Protein AF-A0A090WMA4-F1 (afdb_monomer_lite)

pLDDT: mean 92.58, std 6.64, range [48.44, 98.75]

Radius of gyration: 22.93 Å; chains: 1; bounding box: 56×58×62 Å

Organism: Nonlabens ulvanivorans (NCBI:txid906888)

Structure (mmCIF, N/CA/C/O backbone):
data_AF-A0A090WMA4-F1
#
_entry.id   AF-A0A090WMA4-F1
#
loop_
_atom_site.group_PDB
_atom_site.id
_atom_site.type_symbol
_atom_site.label_atom_id
_atom_site.label_alt_id
_atom_site.label_comp_id
_atom_site.label_asym_id
_atom_site.label_entity_id
_atom_site.label_seq_id
_atom_site.pdbx_PDB_ins_code
_atom_site.Cartn_x
_atom_site.Cartn_y
_atom_site.Cartn_z
_atom_site.occupancy
_atom_site.B_iso_or_equiv
_atom_site.auth_seq_id
_atom_site.auth_comp_id
_atom_site.auth_asym_id
_atom_site.auth_atom_id
_atom_site.pdbx_PDB_model_num
ATOM 1 N N . MET A 1 1 ? -12.204 -0.449 -18.059 1.00 48.44 1 MET A N 1
ATOM 2 C CA . MET A 1 1 ? -11.274 -1.167 -18.950 1.00 48.44 1 MET A CA 1
ATOM 3 C C . MET A 1 1 ? -12.106 -2.010 -19.892 1.00 48.44 1 MET A C 1
ATOM 5 O O . MET A 1 1 ? -13.104 -2.564 -19.448 1.00 48.44 1 MET A O 1
ATOM 9 N N . GLU A 1 2 ? -11.773 -2.032 -21.180 1.00 61.62 2 GLU A N 1
ATOM 10 C CA . GLU A 1 2 ? -12.359 -3.018 -22.091 1.00 61.62 2 GLU A CA 1
ATOM 11 C C . GLU A 1 2 ? -11.850 -4.398 -21.664 1.00 61.62 2 GLU A C 1
ATOM 13 O O . GLU A 1 2 ? -10.649 -4.554 -21.451 1.00 61.62 2 GLU A O 1
ATOM 18 N N . ASP A 1 3 ? -12.752 -5.359 -21.486 1.00 72.06 3 ASP A N 1
ATOM 19 C CA . ASP A 1 3 ? -12.434 -6.750 -21.146 1.00 72.06 3 ASP A CA 1
ATOM 20 C C . ASP A 1 3 ? -11.762 -7.422 -22.357 1.00 72.06 3 ASP A C 1
ATOM 22 O O . ASP A 1 3 ? -12.407 -8.081 -23.173 1.00 72.06 3 ASP A O 1
ATOM 26 N N . ARG A 1 4 ? -10.479 -7.104 -22.567 1.00 83.00 4 ARG A N 1
ATOM 27 C CA . ARG A 1 4 ? -9.659 -7.604 -23.673 1.00 83.00 4 ARG A CA 1
ATOM 28 C C . ARG A 1 4 ? -8.698 -8.665 -23.169 1.00 83.00 4 ARG A C 1
ATOM 30 O O . ARG A 1 4 ? -7.967 -8.448 -22.201 1.00 83.00 4 ARG A O 1
ATOM 37 N N . ASP A 1 5 ? -8.620 -9.760 -23.917 1.00 90.88 5 ASP A N 1
ATOM 38 C CA . ASP A 1 5 ? -7.596 -10.774 -23.707 1.00 90.88 5 ASP A CA 1
ATOM 39 C C . ASP A 1 5 ? -6.204 -10.137 -23.776 1.00 90.88 5 ASP A C 1
ATOM 41 O O . ASP A 1 5 ? -5.910 -9.339 -24.670 1.00 90.88 5 ASP A O 1
ATOM 45 N N . THR A 1 6 ? -5.340 -10.495 -22.827 1.00 94.75 6 THR A N 1
ATOM 46 C CA . THR A 1 6 ? -3.966 -9.989 -22.758 1.00 94.75 6 THR A CA 1
ATOM 47 C C . THR A 1 6 ? -2.965 -11.127 -22.929 1.00 94.75 6 THR A C 1
ATOM 49 O O . THR A 1 6 ? -3.041 -12.162 -22.264 1.00 94.75 6 THR A O 1
ATOM 52 N N . GLN A 1 7 ? -1.982 -10.936 -23.804 1.00 96.62 7 GLN A N 1
ATOM 53 C CA . GLN A 1 7 ? -0.835 -11.824 -23.940 1.00 96.62 7 GLN A CA 1
ATOM 54 C C . GLN A 1 7 ? 0.432 -11.096 -23.490 1.00 96.62 7 GLN A C 1
ATOM 56 O O . GLN A 1 7 ? 0.796 -10.060 -24.042 1.00 96.62 7 GLN A O 1
ATOM 61 N N . ILE A 1 8 ? 1.119 -11.659 -22.497 1.00 97.19 8 ILE A N 1
ATOM 62 C CA . ILE A 1 8 ? 2.419 -11.183 -22.028 1.00 97.19 8 ILE A CA 1
ATOM 63 C C . ILE A 1 8 ? 3.496 -12.080 -22.632 1.00 97.19 8 ILE A C 1
ATOM 65 O O . ILE A 1 8 ? 3.672 -13.236 -22.240 1.00 97.19 8 ILE A O 1
ATOM 69 N N . ASN A 1 9 ? 4.210 -11.528 -23.600 1.00 97.12 9 ASN A N 1
ATOM 70 C CA . ASN A 1 9 ? 5.371 -12.119 -24.232 1.00 97.12 9 ASN A CA 1
ATOM 71 C C . ASN A 1 9 ? 6.632 -11.729 -23.464 1.00 97.12 9 ASN A C 1
ATOM 73 O O . ASN A 1 9 ? 6.778 -10.574 -23.072 1.00 97.12 9 ASN A O 1
ATOM 77 N N . TYR A 1 10 ? 7.558 -12.660 -23.260 1.00 96.69 10 TYR A N 1
ATOM 78 C CA . TYR A 1 10 ? 8.799 -12.354 -22.551 1.00 96.69 10 TYR A CA 1
ATOM 79 C C . TYR A 1 10 ? 9.992 -13.167 -23.040 1.00 96.69 10 TYR A C 1
ATOM 81 O O . TYR A 1 10 ? 9.852 -14.304 -23.500 1.00 96.69 10 TYR A O 1
ATOM 89 N N . THR A 1 11 ? 11.180 -12.584 -22.904 1.00 94.94 11 THR A N 1
ATOM 90 C CA . THR A 1 11 ? 12.467 -13.262 -23.110 1.00 94.94 11 THR A CA 1
ATOM 91 C C . THR A 1 11 ? 13.116 -13.591 -21.770 1.00 94.94 11 THR A C 1
ATOM 93 O O . THR A 1 11 ? 12.875 -12.905 -20.783 1.00 94.94 11 THR A O 1
ATOM 96 N N . GLY A 1 12 ? 13.982 -14.607 -21.724 1.00 92.88 12 GLY A N 1
ATOM 97 C CA . GLY A 1 12 ? 14.714 -14.935 -20.496 1.00 92.88 12 GLY A CA 1
ATOM 98 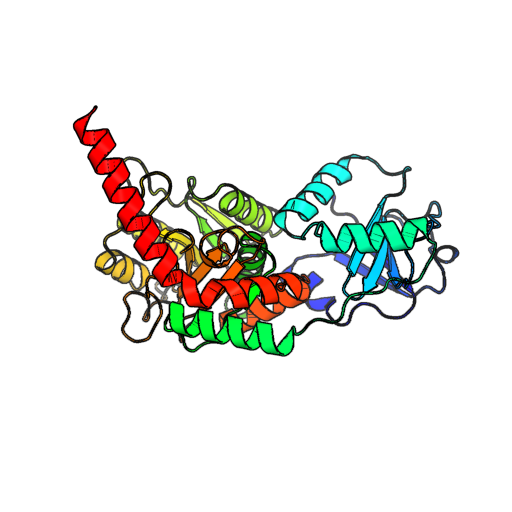C C . GLY A 1 12 ? 13.798 -15.437 -19.374 1.00 92.88 12 GLY A C 1
ATOM 99 O O . GLY A 1 12 ? 13.051 -16.405 -19.568 1.00 92.88 12 GLY A O 1
ATOM 100 N N . GLU A 1 13 ? 13.892 -14.812 -18.206 1.00 91.94 13 GLU A N 1
ATOM 101 C CA . GLU A 1 13 ? 13.095 -15.114 -17.016 1.00 91.94 13 GLU A CA 1
ATOM 102 C C . GLU A 1 13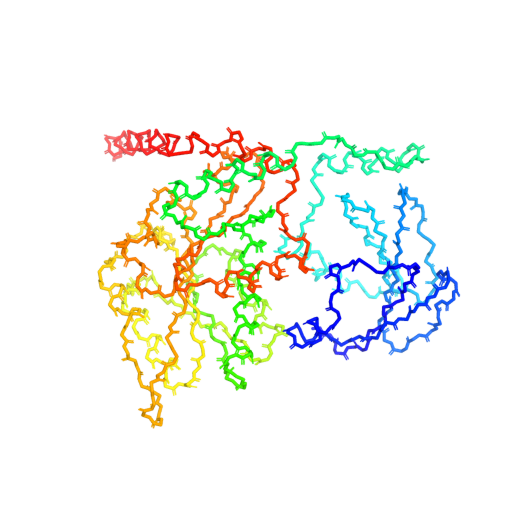 ? 12.272 -13.885 -16.621 1.00 91.94 13 GLU A C 1
ATOM 104 O O . GLU A 1 13 ? 12.716 -12.753 -16.791 1.00 91.94 13 GLU A O 1
ATOM 109 N N . LEU A 1 14 ? 11.054 -14.110 -16.123 1.00 92.50 14 LEU A N 1
ATOM 110 C CA . LEU A 1 14 ? 10.260 -13.043 -15.514 1.00 92.50 14 LEU A CA 1
ATOM 111 C C . LEU A 1 14 ? 10.771 -12.772 -14.090 1.00 92.50 14 LEU A C 1
ATOM 113 O O . LEU A 1 14 ? 11.313 -13.690 -13.467 1.00 92.50 14 LEU A O 1
ATOM 117 N N . PRO A 1 15 ? 10.551 -11.564 -13.540 1.00 91.31 15 PRO A N 1
ATOM 118 C CA . PRO A 1 15 ? 10.905 -11.258 -12.159 1.00 91.31 15 PRO A CA 1
ATOM 119 C C . PRO A 1 15 ? 10.337 -12.291 -11.186 1.00 91.31 15 PRO A C 1
ATOM 121 O O . PRO A 1 15 ? 9.156 -12.627 -11.260 1.00 91.31 15 PRO A O 1
ATOM 124 N N . ALA A 1 16 ? 11.152 -12.748 -10.233 1.00 91.31 16 ALA A N 1
ATOM 125 C CA . ALA A 1 16 ? 10.739 -13.752 -9.246 1.00 91.31 16 ALA A CA 1
ATOM 126 C C . ALA A 1 16 ? 9.542 -13.303 -8.384 1.00 91.31 16 ALA A C 1
ATOM 128 O O . ALA A 1 16 ? 8.806 -14.137 -7.863 1.00 91.31 16 ALA A O 1
ATOM 129 N N . ILE A 1 17 ? 9.339 -11.988 -8.255 1.00 90.88 17 ILE A N 1
ATOM 130 C CA . ILE A 1 17 ? 8.199 -11.385 -7.555 1.00 90.88 17 ILE A CA 1
ATOM 131 C C . ILE A 1 17 ? 6.874 -11.519 -8.323 1.00 90.88 17 ILE A C 1
ATOM 133 O O . ILE A 1 17 ? 5.809 -11.401 -7.720 1.00 90.88 17 ILE A O 1
ATOM 137 N N . LEU A 1 18 ? 6.906 -11.770 -9.639 1.00 92.50 18 LEU A N 1
ATOM 138 C CA . LEU A 1 18 ? 5.704 -11.896 -10.458 1.00 92.50 18 LEU A CA 1
ATOM 139 C C . LEU A 1 18 ? 5.006 -13.221 -10.147 1.00 92.50 18 LEU A C 1
ATOM 141 O O . LEU A 1 18 ? 5.478 -14.298 -10.508 1.00 92.50 18 LEU A O 1
ATOM 145 N N . ASN A 1 19 ? 3.830 -13.134 -9.529 1.00 95.94 19 ASN A N 1
ATOM 146 C CA . ASN A 1 19 ? 3.008 -14.294 -9.215 1.00 95.94 19 ASN A CA 1
ATOM 147 C C . ASN A 1 19 ? 1.728 -14.300 -10.061 1.00 95.94 19 ASN A C 1
ATOM 149 O O . ASN A 1 19 ? 0.768 -13.582 -9.782 1.00 95.94 19 ASN A O 1
ATOM 153 N N . SER A 1 20 ? 1.713 -15.135 -11.103 1.00 95.38 20 SER A N 1
ATOM 154 C CA . SER A 1 20 ? 0.584 -15.193 -12.038 1.00 95.38 20 SER A CA 1
ATOM 155 C C . SER A 1 20 ? -0.718 -15.703 -11.418 1.00 95.38 20 SER A C 1
ATOM 157 O O . SER A 1 20 ? -1.787 -15.306 -11.869 1.00 95.38 20 SER A O 1
ATOM 159 N N . GLU A 1 21 ? -0.634 -16.556 -10.397 1.00 96.00 21 GLU A N 1
ATOM 160 C CA . GLU A 1 21 ? -1.796 -17.101 -9.693 1.00 96.00 21 GLU A CA 1
ATOM 161 C C . GLU A 1 21 ? -2.454 -15.998 -8.863 1.00 96.00 21 GLU A C 1
ATOM 163 O O . GLU A 1 21 ? -3.623 -15.692 -9.074 1.00 96.00 21 GLU A O 1
ATOM 168 N N . LEU A 1 22 ? -1.674 -15.271 -8.054 1.00 96.56 22 LEU A N 1
ATOM 169 C CA . LEU A 1 22 ? -2.184 -14.141 -7.268 1.00 96.56 22 LEU A CA 1
ATOM 170 C C . LEU A 1 22 ? -2.779 -13.031 -8.140 1.00 96.56 22 LEU A C 1
ATOM 172 O O . LEU A 1 22 ? -3.829 -12.482 -7.810 1.00 96.56 22 LEU A O 1
ATOM 176 N N . LEU A 1 23 ? -2.134 -12.698 -9.260 1.00 95.62 23 LEU A N 1
ATOM 177 C CA . LEU A 1 23 ? -2.644 -11.690 -10.192 1.00 95.62 23 LEU A CA 1
ATOM 178 C C . LEU A 1 23 ? -3.993 -12.100 -10.806 1.00 95.62 23 LEU A C 1
ATOM 180 O O . LEU A 1 23 ? -4.846 -11.248 -11.039 1.00 95.62 23 LEU A O 1
ATOM 184 N N . LYS A 1 24 ? -4.213 -13.395 -11.044 1.00 94.88 24 LYS A N 1
ATOM 185 C CA . LYS A 1 24 ? -5.481 -13.906 -11.578 1.00 94.88 24 LYS A CA 1
ATOM 186 C C . LYS A 1 24 ? -6.557 -13.995 -10.502 1.00 94.88 24 LYS A C 1
ATOM 188 O O . LYS A 1 24 ? -7.672 -13.536 -10.717 1.00 94.88 24 LYS A O 1
ATOM 193 N N . GLU A 1 25 ? -6.222 -14.568 -9.353 1.00 94.75 25 GLU A N 1
ATOM 194 C CA . GLU A 1 25 ? -7.192 -14.904 -8.309 1.00 94.75 25 GLU A CA 1
ATOM 195 C C . GLU A 1 25 ? -7.585 -13.702 -7.449 1.00 94.75 25 GLU A C 1
ATOM 197 O O . GLU A 1 25 ? -8.759 -13.546 -7.118 1.00 94.75 25 GLU A O 1
ATOM 202 N N . ILE A 1 26 ? -6.623 -12.837 -7.114 1.00 96.25 26 ILE A N 1
ATOM 203 C CA . ILE A 1 26 ? -6.843 -11.715 -6.191 1.00 96.25 26 ILE A CA 1
ATOM 204 C C . ILE A 1 26 ? -7.104 -10.409 -6.947 1.00 96.25 26 ILE A C 1
ATOM 206 O O . ILE A 1 26 ? -8.005 -9.657 -6.581 1.00 96.25 26 ILE A O 1
ATOM 210 N N . TYR A 1 27 ? -6.332 -10.133 -8.005 1.00 93.88 27 TYR A N 1
ATOM 211 C CA . TYR A 1 27 ? -6.456 -8.891 -8.786 1.00 93.88 27 TYR A CA 1
ATOM 212 C C . TYR A 1 27 ? -7.451 -9.005 -9.948 1.00 93.88 27 TYR A C 1
ATOM 214 O O . TYR A 1 27 ? -7.810 -7.986 -10.531 1.00 93.88 27 TYR A O 1
ATOM 222 N N . GLY A 1 28 ? -7.896 -10.218 -10.293 1.00 91.81 28 GLY A N 1
ATOM 223 C CA . GLY A 1 28 ? -8.838 -10.441 -11.391 1.00 91.81 28 GLY A CA 1
ATOM 224 C C . GLY A 1 28 ? -8.239 -10.222 -12.783 1.00 91.81 28 GLY A C 1
ATOM 225 O O . GLY A 1 28 ? -8.980 -9.980 -13.732 1.00 91.81 28 GLY A O 1
ATOM 226 N N . TYR A 1 29 ? -6.912 -10.277 -12.938 1.00 91.94 29 TYR A N 1
ATOM 227 C CA . TYR A 1 29 ? -6.291 -10.106 -14.249 1.00 91.94 29 TYR A CA 1
ATOM 228 C C . TYR A 1 29 ? -6.453 -11.346 -15.129 1.00 91.94 29 TYR A C 1
ATOM 230 O O . TYR A 1 29 ? -6.209 -12.475 -14.704 1.00 91.94 29 TYR A O 1
ATOM 238 N N . HIS A 1 30 ? -6.758 -11.128 -16.407 1.00 91.88 30 HIS A N 1
ATOM 239 C CA . HIS A 1 30 ? -6.869 -12.180 -17.412 1.00 91.88 30 HIS A CA 1
ATOM 240 C C . HIS A 1 30 ? -5.739 -12.061 -18.432 1.00 91.88 30 HIS A C 1
ATOM 242 O O . HIS A 1 30 ? -5.710 -11.149 -19.255 1.00 91.88 30 HIS A O 1
ATOM 248 N N . PHE A 1 31 ? -4.780 -12.988 -18.368 1.00 95.56 31 PHE A N 1
ATOM 249 C CA . PHE A 1 31 ? -3.675 -13.023 -19.319 1.00 95.56 31 PHE A CA 1
ATOM 250 C C . PHE A 1 31 ? -3.072 -14.416 -19.506 1.00 95.56 31 PHE A C 1
ATOM 252 O O . PHE A 1 31 ? -3.153 -15.301 -18.639 1.00 95.56 31 PHE A O 1
ATOM 259 N N . GLN A 1 32 ? -2.390 -14.569 -20.638 1.00 96.06 32 GLN A N 1
ATOM 260 C CA . GLN A 1 32 ? -1.527 -15.704 -20.944 1.00 96.06 32 GLN A CA 1
ATOM 261 C C . GLN A 1 32 ? -0.061 -15.272 -21.039 1.00 96.06 32 GLN A C 1
ATOM 263 O O . GLN A 1 32 ? 0.248 -14.184 -21.523 1.00 96.06 32 GLN A O 1
ATOM 268 N N . LEU A 1 33 ? 0.835 -16.136 -20.563 1.00 97.12 33 LEU A N 1
ATOM 269 C CA . LEU A 1 33 ? 2.280 -15.946 -20.648 1.00 97.12 33 LEU A CA 1
ATOM 270 C C . LEU A 1 33 ? 2.821 -16.715 -21.855 1.00 97.12 33 LEU A C 1
ATOM 272 O O . LEU A 1 33 ? 2.520 -17.898 -22.012 1.00 97.12 33 LEU A O 1
ATOM 276 N N . GLN A 1 34 ? 3.647 -16.067 -22.671 1.00 96.94 34 GLN A N 1
ATOM 277 C CA . GLN A 1 34 ? 4.302 -16.688 -23.818 1.00 96.94 34 GLN A CA 1
ATOM 278 C C . GLN A 1 34 ? 5.795 -16.352 -23.824 1.00 96.94 34 GLN A C 1
ATOM 280 O O . GLN A 1 34 ? 6.195 -15.198 -23.935 1.00 96.94 34 GLN A O 1
ATOM 285 N N . LYS A 1 35 ? 6.645 -17.375 -23.731 1.00 97.19 35 LYS A N 1
ATOM 286 C CA . LYS A 1 35 ? 8.089 -17.186 -23.871 1.00 97.19 35 LYS A CA 1
ATOM 287 C C . LYS A 1 35 ? 8.462 -17.114 -25.352 1.00 97.19 35 LYS A C 1
ATOM 289 O O . LYS A 1 35 ? 8.069 -17.985 -26.127 1.00 97.19 35 LYS A O 1
ATOM 294 N N . VAL A 1 36 ? 9.231 -16.099 -25.726 1.00 96.31 36 VAL A N 1
ATOM 295 C CA . VAL A 1 36 ? 9.744 -15.865 -27.087 1.00 96.31 36 VAL A CA 1
ATOM 296 C C . VAL A 1 36 ? 11.262 -15.655 -27.048 1.00 96.31 36 VAL A C 1
ATOM 298 O O . VAL A 1 36 ? 11.818 -15.440 -25.969 1.00 96.31 36 VAL A O 1
ATOM 301 N N . ASN A 1 37 ? 11.957 -15.737 -28.191 1.00 93.94 37 ASN A N 1
ATOM 302 C CA . ASN A 1 37 ? 13.409 -15.497 -28.223 1.00 93.94 37 ASN A CA 1
ATOM 303 C C . ASN A 1 37 ? 13.746 -14.035 -28.524 1.00 93.94 37 ASN A C 1
ATOM 305 O O . ASN A 1 37 ? 14.735 -13.521 -28.010 1.00 93.94 37 ASN A O 1
ATOM 309 N N . ALA A 1 38 ? 12.930 -13.372 -29.342 1.00 91.69 38 ALA A N 1
ATOM 310 C CA . ALA A 1 38 ? 13.114 -11.979 -29.727 1.00 91.69 38 ALA A CA 1
ATOM 311 C C . ALA A 1 38 ? 11.763 -11.272 -29.944 1.00 91.69 38 ALA A C 1
ATOM 313 O O . ALA A 1 38 ? 10.755 -11.946 -30.176 1.00 91.69 38 ALA A O 1
ATOM 314 N N . PRO A 1 39 ? 11.729 -9.923 -29.952 1.00 90.81 39 PRO A N 1
ATOM 315 C CA . PRO A 1 39 ? 10.523 -9.166 -30.287 1.00 90.81 39 PRO A CA 1
ATOM 316 C C . PRO A 1 39 ? 9.904 -9.597 -31.624 1.00 90.81 39 PRO A C 1
ATOM 318 O O . PRO A 1 39 ? 8.687 -9.710 -31.729 1.00 90.81 39 PRO A O 1
ATOM 321 N N . SER A 1 40 ? 10.728 -9.911 -32.634 1.00 92.38 40 SER A N 1
ATOM 322 C CA . SER A 1 40 ? 10.294 -10.370 -33.966 1.00 92.38 40 SER A CA 1
ATOM 323 C C . SER A 1 40 ? 9.470 -11.659 -33.965 1.00 92.38 40 SER A C 1
ATOM 325 O O . SER A 1 40 ? 8.752 -11.910 -34.929 1.00 92.38 40 SER A O 1
ATOM 327 N N . ASP A 1 41 ? 9.570 -12.466 -32.908 1.00 94.06 41 ASP A N 1
ATOM 328 C CA . ASP A 1 41 ? 8.859 -13.741 -32.789 1.00 94.06 41 ASP A CA 1
ATOM 329 C C . ASP A 1 41 ? 7.431 -13.565 -32.244 1.00 94.06 41 ASP A C 1
ATOM 331 O O . ASP A 1 41 ? 6.664 -14.528 -32.191 1.00 94.06 41 ASP A O 1
ATOM 335 N N . VAL A 1 42 ? 7.061 -12.348 -31.826 1.00 94.75 42 VAL A N 1
ATOM 336 C CA . VAL A 1 42 ? 5.714 -12.036 -31.342 1.00 94.75 42 VAL A CA 1
ATOM 337 C C . VAL A 1 42 ? 4.730 -12.081 -32.513 1.00 94.75 42 VAL A C 1
ATOM 339 O O . VAL A 1 42 ? 4.755 -11.248 -33.426 1.00 94.75 42 VAL A O 1
ATOM 342 N N . ALA A 1 43 ? 3.859 -13.089 -32.490 1.00 93.81 43 ALA A N 1
ATOM 343 C CA . ALA A 1 43 ? 2.809 -13.278 -33.481 1.00 93.81 43 ALA A CA 1
ATOM 344 C C . ALA A 1 43 ? 1.665 -12.271 -33.285 1.00 93.81 43 ALA A C 1
ATOM 346 O O . ALA A 1 43 ? 1.464 -11.736 -32.199 1.00 93.81 43 ALA A O 1
ATOM 347 N N . SER A 1 44 ? 0.886 -12.038 -34.343 1.00 93.38 44 SER A N 1
ATOM 348 C CA . SER A 1 44 ? -0.342 -11.246 -34.236 1.00 93.38 44 SER A CA 1
ATOM 349 C C . SER A 1 44 ? -1.322 -11.914 -33.266 1.00 93.38 44 SER A C 1
ATOM 351 O O . SER A 1 44 ? -1.552 -13.124 -33.339 1.00 93.38 44 SER A O 1
ATOM 353 N N . PHE A 1 45 ? -1.902 -11.115 -32.375 1.00 93.81 45 PHE A N 1
ATOM 354 C CA . PHE A 1 45 ? -2.820 -11.555 -31.334 1.00 93.81 45 PHE A CA 1
ATOM 355 C C . PHE A 1 45 ? -4.087 -10.694 -31.364 1.00 93.81 45 PHE A C 1
ATOM 357 O O . PHE A 1 45 ? -4.020 -9.477 -31.527 1.00 93.81 45 PHE A O 1
ATOM 364 N N . ASN A 1 46 ? -5.255 -11.329 -31.237 1.00 90.69 46 ASN A N 1
ATOM 365 C CA . ASN A 1 46 ? -6.532 -10.621 -31.157 1.00 90.69 46 ASN A CA 1
ATOM 366 C C . ASN A 1 46 ? -6.798 -10.215 -29.704 1.00 90.69 46 ASN A C 1
ATOM 368 O O . ASN A 1 46 ? -7.496 -10.918 -28.980 1.00 90.69 46 ASN A O 1
ATOM 372 N N . GLY A 1 47 ? -6.190 -9.113 -29.283 1.00 90.81 47 GLY A N 1
ATOM 373 C CA . GLY A 1 47 ? -6.213 -8.632 -27.908 1.00 90.81 47 GLY A CA 1
ATOM 374 C C . GLY A 1 47 ? -5.079 -7.640 -27.683 1.00 90.81 47 GLY A C 1
ATOM 375 O O . GLY A 1 47 ? -4.588 -7.047 -28.640 1.00 90.81 47 GLY A O 1
ATOM 376 N N . SER A 1 48 ? -4.670 -7.463 -26.428 1.00 91.50 48 SER A N 1
ATOM 377 C CA . SER A 1 48 ? -3.529 -6.618 -26.070 1.00 91.50 48 SER A CA 1
ATOM 378 C C . SER A 1 48 ? -2.250 -7.430 -25.894 1.00 91.50 48 SER A C 1
ATOM 380 O O . SER A 1 48 ? -2.245 -8.464 -25.225 1.00 91.50 48 SER A O 1
ATOM 382 N N . THR A 1 49 ? -1.152 -6.935 -26.458 1.00 94.88 49 THR A N 1
ATOM 383 C CA . THR A 1 49 ? 0.138 -7.632 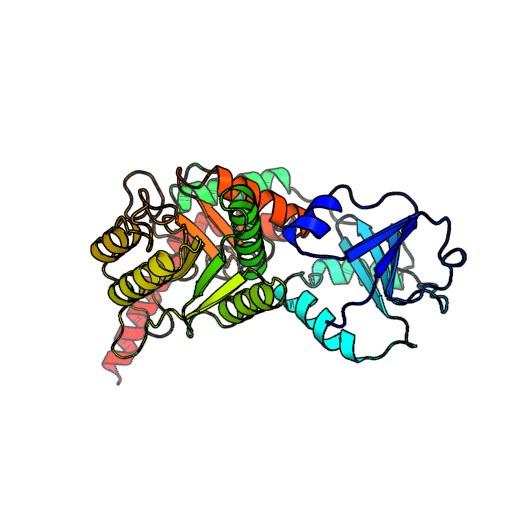-26.463 1.00 94.88 49 THR A CA 1
ATOM 384 C C . THR A 1 49 ? 1.209 -6.840 -25.722 1.00 94.88 49 THR A C 1
ATOM 386 O O . THR A 1 49 ? 1.620 -5.762 -26.148 1.00 94.88 49 THR A O 1
ATOM 389 N N . ILE A 1 50 ? 1.698 -7.393 -24.615 1.00 95.12 50 ILE A N 1
ATOM 390 C CA . ILE A 1 50 ? 2.792 -6.828 -23.818 1.00 95.12 50 ILE A CA 1
ATOM 391 C C . ILE A 1 50 ? 4.059 -7.630 -24.113 1.00 95.12 50 ILE A C 1
ATOM 393 O O . ILE A 1 50 ? 4.010 -8.855 -24.129 1.00 95.12 50 ILE A O 1
ATOM 397 N N . PHE A 1 51 ? 5.189 -6.967 -24.328 1.00 95.81 51 PHE A N 1
ATOM 398 C CA . PHE A 1 51 ? 6.509 -7.582 -24.429 1.00 95.81 51 PHE A CA 1
ATOM 399 C C . PHE A 1 51 ? 7.377 -7.150 -23.242 1.00 95.81 51 PHE A C 1
ATOM 401 O O . PHE A 1 51 ? 7.455 -5.959 -22.951 1.00 95.81 51 PHE A O 1
ATOM 408 N N . ILE A 1 52 ? 8.013 -8.100 -22.553 1.00 95.56 52 ILE A N 1
ATOM 409 C CA . ILE A 1 52 ? 8.856 -7.856 -21.375 1.00 95.56 52 ILE A CA 1
ATOM 410 C C . ILE A 1 52 ? 10.251 -8.443 -21.602 1.00 95.56 52 ILE A C 1
ATOM 412 O O . ILE A 1 52 ? 10.391 -9.625 -21.927 1.00 95.56 52 ILE A O 1
ATOM 416 N N . ALA A 1 53 ? 11.284 -7.633 -21.388 1.00 93.88 53 ALA A N 1
ATOM 417 C CA . ALA A 1 53 ? 12.672 -8.075 -21.458 1.00 93.88 53 ALA A CA 1
ATOM 418 C C . ALA A 1 53 ? 13.559 -7.329 -20.452 1.00 93.88 53 ALA A C 1
ATOM 420 O O . ALA A 1 53 ? 13.334 -6.153 -20.164 1.00 93.88 53 ALA A O 1
ATOM 421 N N . GLU A 1 54 ? 14.577 -8.021 -19.943 1.00 91.44 54 GLU A N 1
ATOM 422 C CA . GLU A 1 54 ? 15.631 -7.442 -19.105 1.00 91.44 54 GLU A CA 1
ATOM 423 C C . GLU A 1 54 ? 16.709 -6.799 -19.986 1.00 91.44 54 GLU A C 1
ATOM 425 O O . GLU A 1 54 ? 17.122 -7.376 -20.997 1.00 91.44 54 GLU A O 1
ATOM 430 N N . HIS A 1 55 ? 17.174 -5.613 -19.600 1.00 87.44 55 HIS A N 1
ATOM 431 C CA . HIS A 1 55 ? 18.208 -4.865 -20.302 1.00 87.44 55 HIS A CA 1
ATOM 432 C C . HIS A 1 55 ? 19.161 -4.171 -19.321 1.00 87.44 55 HIS A C 1
ATOM 434 O O . HIS A 1 55 ? 18.740 -3.394 -18.467 1.00 87.44 55 HIS A O 1
ATOM 440 N N . ASP A 1 56 ? 20.465 -4.335 -19.532 1.00 84.00 56 ASP A N 1
ATOM 441 C CA . ASP A 1 56 ? 21.494 -3.668 -18.715 1.00 84.00 56 ASP A CA 1
ATOM 442 C C . ASP A 1 56 ? 21.766 -2.212 -19.149 1.00 84.00 56 ASP A C 1
ATOM 444 O O . ASP A 1 56 ? 22.470 -1.462 -18.468 1.00 84.00 56 ASP A O 1
ATOM 448 N N . GLU A 1 57 ? 21.210 -1.800 -20.290 1.00 85.00 57 GLU A N 1
ATOM 449 C CA . GLU A 1 57 ? 21.396 -0.489 -20.913 1.00 85.00 57 GLU A CA 1
ATOM 450 C C . GLU A 1 57 ? 20.051 0.112 -21.323 1.00 85.00 57 GLU A C 1
ATOM 452 O O . GLU A 1 57 ? 19.133 -0.604 -21.727 1.00 85.00 57 GLU A O 1
ATOM 457 N N . ILE A 1 58 ? 19.952 1.441 -21.290 1.00 88.25 58 ILE A N 1
ATOM 458 C CA . ILE A 1 58 ? 18.791 2.155 -21.825 1.00 88.25 58 ILE A CA 1
ATOM 459 C C . ILE A 1 58 ? 19.088 2.556 -23.268 1.00 88.25 58 ILE A C 1
ATOM 461 O O . ILE A 1 58 ? 19.828 3.504 -23.522 1.00 88.25 58 ILE A O 1
ATOM 465 N N . ASN A 1 59 ? 18.477 1.839 -24.208 1.00 81.94 59 ASN A N 1
ATOM 466 C CA . ASN A 1 59 ? 18.705 1.985 -25.643 1.00 81.94 59 ASN A CA 1
ATOM 467 C C . ASN A 1 59 ? 17.386 2.139 -26.415 1.00 81.94 59 ASN A C 1
ATOM 469 O O . ASN A 1 59 ? 16.293 2.179 -25.849 1.00 81.94 59 ASN A O 1
ATOM 473 N N . THR A 1 60 ? 17.489 2.255 -27.738 1.00 79.62 60 THR A N 1
ATOM 474 C CA . THR A 1 60 ? 16.335 2.234 -28.641 1.00 79.62 60 THR A CA 1
ATOM 475 C C . THR A 1 60 ? 15.540 0.938 -28.494 1.00 79.62 60 THR A C 1
ATOM 477 O O . THR A 1 60 ? 16.122 -0.145 -28.514 1.00 79.62 60 THR A O 1
ATOM 480 N N . VAL A 1 61 ? 14.216 1.058 -28.406 1.00 83.06 61 VAL A N 1
ATOM 481 C CA . VAL A 1 61 ? 13.289 -0.075 -28.298 1.00 83.06 61 VAL A CA 1
ATOM 482 C C . VAL A 1 61 ? 12.783 -0.427 -29.691 1.00 83.06 61 VAL A C 1
ATOM 484 O O . VAL A 1 61 ? 12.166 0.409 -30.353 1.00 83.06 61 VAL A O 1
ATOM 487 N N . ASP A 1 62 ? 13.053 -1.652 -30.136 1.00 75.06 62 ASP A N 1
ATOM 488 C CA . ASP A 1 62 ? 12.547 -2.166 -31.408 1.00 75.06 62 ASP A CA 1
ATOM 489 C C . ASP A 1 62 ? 11.113 -2.683 -31.225 1.00 75.06 62 ASP A C 1
ATOM 491 O O . ASP A 1 62 ? 10.881 -3.756 -30.663 1.00 75.06 62 ASP A O 1
ATOM 495 N N . LEU A 1 63 ? 10.138 -1.875 -31.647 1.00 80.31 63 LEU A N 1
ATOM 496 C CA . LEU A 1 63 ? 8.721 -2.224 -31.625 1.00 80.31 63 LEU A CA 1
ATOM 497 C C . LEU A 1 63 ? 8.276 -2.662 -33.018 1.00 80.31 63 LEU A C 1
ATOM 499 O O . LEU A 1 63 ? 8.211 -1.848 -33.941 1.00 80.31 63 LEU A O 1
ATOM 503 N N . ASN A 1 64 ? 7.881 -3.925 -33.156 1.00 84.69 64 ASN A N 1
ATOM 504 C CA . ASN A 1 64 ? 7.129 -4.354 -34.331 1.00 84.69 64 ASN A CA 1
ATOM 505 C C . ASN A 1 64 ? 5.628 -4.035 -34.182 1.00 84.69 64 ASN A C 1
ATOM 507 O O . ASN A 1 64 ? 5.148 -3.657 -33.114 1.00 84.69 64 ASN A O 1
ATOM 511 N N . SER A 1 65 ? 4.868 -4.200 -35.266 1.00 88.62 65 SER A N 1
ATOM 512 C CA . SER A 1 65 ? 3.428 -3.905 -35.299 1.00 88.62 65 SER A CA 1
ATOM 513 C C . SER A 1 65 ? 2.554 -4.844 -34.461 1.00 88.62 65 SER A C 1
ATOM 515 O O . SER A 1 65 ? 1.369 -4.570 -34.326 1.00 88.62 65 SER A O 1
ATOM 517 N N . ASN A 1 66 ? 3.099 -5.951 -33.950 1.00 93.25 66 ASN A N 1
ATOM 518 C CA . ASN A 1 66 ? 2.366 -6.933 -33.147 1.00 93.25 66 ASN A CA 1
ATOM 519 C C . ASN A 1 66 ? 2.540 -6.705 -31.637 1.00 93.25 66 ASN A C 1
ATOM 521 O O . ASN A 1 66 ? 1.929 -7.417 -30.849 1.00 93.25 66 ASN A O 1
ATOM 525 N N . ILE A 1 67 ? 3.385 -5.753 -31.226 1.00 93.81 67 ILE A N 1
ATOM 526 C CA . ILE A 1 67 ? 3.622 -5.415 -29.821 1.00 93.81 67 ILE A CA 1
ATOM 527 C C . ILE A 1 67 ? 2.953 -4.076 -29.526 1.00 93.81 67 ILE A C 1
ATOM 529 O O . ILE A 1 67 ? 3.330 -3.049 -30.094 1.00 93.81 67 ILE A O 1
ATOM 533 N N . ASP A 1 68 ? 2.003 -4.088 -28.594 1.00 92.75 68 ASP A N 1
ATOM 534 C CA . ASP A 1 68 ? 1.278 -2.897 -28.156 1.00 92.75 68 ASP A CA 1
ATOM 535 C C . ASP A 1 68 ? 2.084 -2.127 -27.102 1.00 92.75 68 ASP A C 1
ATOM 537 O O . ASP A 1 68 ? 2.258 -0.907 -27.178 1.00 92.75 68 ASP A O 1
ATOM 541 N N . PHE A 1 69 ? 2.630 -2.860 -26.133 1.00 93.62 69 PHE A N 1
ATOM 542 C CA . PHE A 1 69 ? 3.384 -2.320 -25.008 1.00 93.62 69 PHE A CA 1
ATOM 543 C C . PHE A 1 69 ? 4.715 -3.053 -24.878 1.00 93.62 69 PHE A C 1
ATOM 545 O O . PHE A 1 69 ? 4.736 -4.278 -24.837 1.00 93.62 69 PHE A O 1
ATOM 552 N N . SER A 1 70 ? 5.821 -2.323 -24.755 1.00 94.19 70 SER A N 1
ATOM 553 C CA . SER A 1 70 ? 7.124 -2.896 -24.407 1.00 94.19 70 SER A CA 1
ATOM 554 C C . SER A 1 70 ? 7.562 -2.400 -23.041 1.00 94.19 70 SER A C 1
ATOM 556 O O . SER A 1 70 ? 7.583 -1.194 -22.798 1.00 94.19 70 SER A O 1
ATOM 558 N N . ILE A 1 71 ? 7.933 -3.329 -22.169 1.00 93.81 71 ILE A N 1
ATOM 559 C CA . ILE A 1 71 ? 8.454 -3.076 -20.832 1.00 93.81 71 ILE A CA 1
ATOM 560 C C . ILE A 1 71 ? 9.900 -3.563 -20.795 1.00 93.81 71 ILE A C 1
ATOM 562 O O . ILE A 1 71 ? 10.167 -4.762 -20.857 1.00 93.81 71 ILE A O 1
ATOM 566 N N . SER A 1 72 ? 10.826 -2.619 -20.679 1.00 93.19 72 SER A N 1
ATOM 567 C CA . SER A 1 72 ? 12.241 -2.901 -20.447 1.00 93.19 72 SER A CA 1
ATOM 568 C C . SER A 1 72 ? 12.518 -2.843 -18.950 1.00 93.19 72 SER A C 1
ATOM 570 O O . SER A 1 72 ? 12.260 -1.817 -18.315 1.00 93.19 72 SER A O 1
ATOM 572 N N . LEU A 1 73 ? 12.994 -3.949 -18.385 1.00 92.75 73 LEU A N 1
ATOM 573 C CA . LEU A 1 73 ? 13.395 -4.071 -16.985 1.00 92.75 73 LEU A CA 1
ATOM 574 C C . LEU A 1 73 ? 14.888 -3.759 -16.850 1.00 92.75 73 LEU A C 1
ATOM 576 O O . LEU A 1 73 ? 15.675 -4.139 -17.715 1.00 92.75 73 LEU A O 1
ATOM 580 N N . HIS A 1 74 ? 15.256 -3.039 -15.792 1.00 92.25 74 HIS A N 1
ATOM 581 C CA . HIS A 1 74 ? 16.607 -2.522 -15.571 1.00 92.25 74 HIS A CA 1
ATOM 582 C C . HIS A 1 74 ? 17.080 -2.784 -14.130 1.00 92.25 74 HIS A C 1
ATOM 584 O O . HIS A 1 74 ? 17.599 -1.879 -13.464 1.00 92.25 74 HIS A O 1
ATOM 590 N N . GLY A 1 75 ? 16.850 -4.000 -13.621 1.00 89.00 75 GLY A N 1
ATOM 591 C CA . GLY A 1 75 ? 17.107 -4.359 -12.224 1.00 89.00 75 GLY A CA 1
ATOM 592 C C . GLY A 1 75 ? 16.521 -3.348 -11.227 1.00 89.00 75 GLY A C 1
ATOM 593 O O . GLY A 1 75 ? 15.410 -2.845 -11.404 1.00 89.00 75 GLY A O 1
ATOM 594 N N . ASP A 1 76 ? 17.308 -2.981 -10.211 1.00 87.06 76 ASP A N 1
ATOM 595 C CA . ASP A 1 76 ? 16.890 -2.071 -9.129 1.00 87.06 76 ASP A CA 1
ATOM 596 C C . ASP A 1 76 ? 16.606 -0.623 -9.588 1.00 87.06 76 ASP A C 1
ATOM 598 O O . ASP A 1 76 ? 16.140 0.205 -8.800 1.00 87.06 76 ASP A O 1
ATOM 602 N N . LEU A 1 77 ? 16.901 -0.266 -10.847 1.00 89.56 77 LEU A N 1
ATOM 603 C CA . LEU A 1 77 ? 16.546 1.053 -11.378 1.00 89.56 77 LEU A CA 1
ATOM 604 C C . LEU A 1 77 ? 15.035 1.170 -11.641 1.00 89.56 77 LEU A C 1
ATOM 606 O O . LEU A 1 77 ? 14.486 2.275 -11.574 1.00 89.56 77 LEU A O 1
ATOM 610 N N . GLY A 1 78 ? 14.375 0.046 -11.934 1.00 89.75 78 GLY A N 1
ATOM 611 C CA . GLY A 1 78 ? 12.962 -0.044 -12.289 1.00 89.75 78 GLY A CA 1
ATOM 612 C C . GLY A 1 78 ? 12.750 -0.403 -13.759 1.00 89.75 78 GLY A C 1
ATOM 613 O O . GLY A 1 78 ? 13.537 -1.132 -14.360 1.00 89.75 78 GLY A O 1
ATOM 614 N N . SER A 1 79 ? 11.667 0.103 -14.352 1.00 90.62 79 SER A N 1
ATOM 615 C CA . SER A 1 79 ? 11.268 -0.251 -15.717 1.00 90.62 79 SER A CA 1
ATOM 616 C C . SER A 1 79 ? 10.926 0.954 -16.593 1.00 90.62 79 SER A C 1
ATOM 618 O O . SER A 1 79 ? 10.550 2.031 -16.116 1.00 90.62 79 SER A O 1
ATOM 620 N N . ILE A 1 80 ? 11.048 0.758 -17.905 1.00 91.38 80 ILE A N 1
ATOM 621 C CA . ILE A 1 80 ? 10.633 1.710 -18.935 1.00 91.38 80 ILE A CA 1
ATOM 622 C C . ILE A 1 80 ? 9.508 1.080 -19.748 1.00 91.38 80 ILE A C 1
ATOM 624 O O . ILE A 1 80 ? 9.685 0.030 -20.358 1.00 91.38 80 ILE A O 1
ATOM 628 N N . LEU A 1 81 ? 8.358 1.753 -19.780 1.00 91.56 81 LEU A N 1
ATOM 629 C CA . LEU A 1 81 ? 7.227 1.397 -20.630 1.00 91.56 81 LEU A CA 1
ATOM 630 C C . LEU A 1 81 ? 7.236 2.257 -21.898 1.00 91.56 81 LEU A C 1
ATOM 632 O O . LEU A 1 81 ? 7.143 3.485 -21.819 1.00 91.56 81 LEU A O 1
ATOM 636 N N . VAL A 1 82 ? 7.272 1.606 -23.057 1.00 91.62 82 VAL A N 1
ATOM 637 C CA . VAL A 1 82 ? 7.076 2.222 -24.373 1.00 91.62 82 VAL A CA 1
ATOM 638 C C . VAL A 1 82 ? 5.767 1.715 -24.971 1.00 91.62 82 VAL A C 1
ATOM 640 O O . VAL A 1 82 ? 5.506 0.515 -24.992 1.00 91.62 82 VAL A O 1
ATOM 643 N N . ILE A 1 83 ? 4.940 2.643 -25.449 1.00 91.00 83 ILE A N 1
ATOM 644 C CA . ILE A 1 83 ? 3.631 2.359 -26.045 1.00 91.00 83 ILE A CA 1
ATOM 645 C C . ILE A 1 83 ? 3.751 2.512 -27.559 1.00 91.00 83 ILE A C 1
ATOM 647 O O . ILE A 1 83 ? 4.253 3.533 -28.041 1.00 91.00 83 ILE A O 1
ATOM 651 N N . ASN A 1 84 ? 3.281 1.520 -28.310 1.00 88.88 84 ASN A N 1
ATOM 652 C CA . ASN A 1 84 ? 3.285 1.571 -29.762 1.00 88.88 84 ASN A CA 1
ATOM 653 C C . ASN A 1 84 ? 2.366 2.693 -30.267 1.00 88.88 84 ASN A C 1
ATOM 655 O O . ASN A 1 84 ? 1.201 2.797 -29.890 1.00 88.88 84 ASN A O 1
ATOM 659 N N . SER A 1 85 ? 2.892 3.540 -31.154 1.00 82.31 85 SER A N 1
ATOM 660 C CA . SER A 1 85 ? 2.180 4.715 -31.679 1.00 82.31 85 SER A CA 1
ATOM 661 C C . SER A 1 85 ? 0.903 4.399 -32.467 1.00 82.31 85 SER A C 1
ATOM 663 O O . SER A 1 85 ? 0.099 5.301 -32.695 1.00 82.31 85 SER A O 1
ATOM 665 N N . SER A 1 86 ? 0.732 3.144 -32.892 1.00 80.81 86 SER A N 1
ATOM 666 C CA . SER A 1 86 ? -0.451 2.667 -33.616 1.00 80.81 86 SER A CA 1
ATOM 667 C C . SER A 1 86 ? -1.688 2.485 -32.728 1.00 80.81 86 SER A C 1
ATOM 669 O O . SER A 1 86 ? -2.797 2.393 -33.255 1.00 80.81 86 SER A O 1
ATOM 671 N N . LEU A 1 87 ? -1.522 2.472 -31.403 1.00 81.38 87 LEU A N 1
ATOM 672 C CA . LEU A 1 87 ? -2.617 2.312 -30.451 1.00 81.38 87 LEU A CA 1
ATOM 673 C C . LEU A 1 87 ? -3.435 3.586 -30.254 1.00 81.38 87 LEU A C 1
ATOM 675 O O . LEU A 1 87 ? -2.943 4.711 -30.384 1.00 81.38 87 LEU A O 1
ATOM 679 N N . ASP A 1 88 ? -4.687 3.391 -29.839 1.00 78.81 88 ASP A N 1
ATOM 680 C CA . ASP A 1 88 ? -5.495 4.474 -29.293 1.00 78.81 88 ASP A CA 1
ATOM 681 C C . ASP A 1 88 ? -4.814 5.065 -28.042 1.00 78.81 88 ASP A C 1
ATOM 683 O O . ASP A 1 88 ? -4.267 4.365 -27.190 1.00 78.81 88 ASP A O 1
ATOM 687 N N . LYS A 1 89 ? -4.848 6.390 -27.932 1.00 83.62 89 LYS A N 1
ATOM 688 C CA . LYS A 1 89 ? -4.239 7.163 -26.848 1.00 83.62 89 LYS A CA 1
ATOM 689 C C . LYS A 1 89 ? -5.069 7.153 -25.564 1.00 83.62 89 LYS A C 1
ATOM 691 O O . LYS A 1 89 ? -4.588 7.663 -24.553 1.00 83.62 89 LYS A O 1
ATOM 696 N N . THR A 1 90 ? -6.277 6.589 -25.579 1.00 82.62 90 THR A N 1
ATOM 697 C CA . THR A 1 90 ? -7.174 6.483 -24.413 1.00 82.62 90 THR A CA 1
ATOM 698 C C . THR A 1 90 ? -6.516 5.822 -23.195 1.00 82.62 90 THR A C 1
ATOM 700 O O . THR A 1 90 ? -6.715 6.291 -22.079 1.00 82.62 90 THR A O 1
ATOM 703 N N . PHE A 1 91 ? -5.634 4.834 -23.382 1.00 81.56 91 PHE A N 1
ATOM 704 C CA . PHE A 1 91 ? -4.927 4.159 -22.280 1.00 81.56 91 PHE A CA 1
ATOM 705 C C . PHE A 1 91 ? -3.869 5.029 -21.579 1.00 81.56 91 PHE A C 1
ATOM 707 O O . PHE A 1 91 ? -3.460 4.727 -20.457 1.00 81.56 91 PHE A O 1
ATOM 714 N N . ILE A 1 92 ? -3.398 6.114 -22.211 1.00 86.00 92 ILE A N 1
ATOM 715 C CA . ILE A 1 92 ? -2.314 6.940 -21.656 1.00 86.00 92 ILE A CA 1
ATOM 716 C C . ILE A 1 92 ? -2.740 7.580 -20.335 1.00 86.00 92 ILE A C 1
ATOM 718 O O . ILE A 1 92 ? -1.933 7.627 -19.407 1.00 86.00 92 ILE A O 1
ATOM 722 N N . SER A 1 93 ? -3.979 8.070 -20.221 1.00 86.00 93 SER A N 1
ATOM 723 C CA . SER A 1 93 ? -4.457 8.672 -18.970 1.00 86.00 93 SER A CA 1
ATOM 724 C C . SER A 1 93 ? -4.501 7.658 -17.834 1.00 86.00 93 SER A C 1
ATOM 726 O O . SER A 1 93 ? -4.084 7.985 -16.723 1.00 86.00 93 SER A O 1
ATOM 728 N N . ASP A 1 94 ? -4.932 6.432 -18.126 1.00 84.00 94 ASP A N 1
ATOM 729 C CA . ASP A 1 94 ? -5.050 5.361 -17.138 1.00 84.00 94 ASP A CA 1
ATOM 730 C C . ASP A 1 94 ? -3.664 4.907 -16.667 1.00 84.00 94 ASP A C 1
ATOM 732 O O . ASP A 1 94 ? -3.394 4.879 -15.468 1.00 84.00 94 ASP A O 1
ATOM 736 N N . ILE A 1 95 ? -2.729 4.691 -17.598 1.00 86.19 95 ILE A N 1
ATOM 737 C CA . ILE A 1 95 ? -1.334 4.344 -17.285 1.00 86.19 95 ILE A CA 1
ATOM 738 C C . ILE A 1 95 ? -0.657 5.455 -16.475 1.00 86.19 95 ILE A C 1
ATOM 740 O O . ILE A 1 95 ? -0.002 5.193 -15.467 1.00 86.19 95 ILE A O 1
ATOM 744 N N . GLN A 1 96 ? -0.802 6.718 -16.888 1.00 83.81 96 GLN A N 1
ATOM 745 C CA . GLN A 1 96 ? -0.231 7.852 -16.153 1.00 83.81 96 GLN A CA 1
ATOM 746 C C . GLN A 1 96 ? -0.822 7.976 -14.753 1.00 83.81 96 GLN A C 1
ATOM 748 O O . GLN A 1 96 ? -0.137 8.435 -13.839 1.00 83.81 96 GLN A O 1
ATOM 753 N N . HIS A 1 97 ? -2.077 7.575 -14.574 1.00 79.31 97 HIS A N 1
ATOM 754 C CA . HIS A 1 97 ? -2.689 7.552 -13.264 1.00 79.31 97 HIS A CA 1
ATOM 755 C C . HIS A 1 97 ? -2.094 6.461 -12.372 1.00 79.31 97 HIS A C 1
ATOM 757 O O . HIS A 1 97 ? -1.654 6.774 -11.264 1.00 79.31 97 HIS A O 1
ATOM 763 N N . VAL A 1 98 ? -2.020 5.220 -12.867 1.00 81.62 98 VAL A N 1
ATOM 764 C CA . VAL A 1 98 ? -1.375 4.098 -12.162 1.00 81.62 98 VAL A CA 1
ATOM 765 C C . VAL A 1 98 ? 0.034 4.512 -11.721 1.00 81.62 98 VAL A C 1
ATOM 767 O O . VAL A 1 98 ? 0.367 4.410 -10.543 1.00 81.62 98 VAL A O 1
ATOM 770 N N . ARG A 1 99 ? 0.806 5.157 -12.609 1.00 81.62 99 ARG A N 1
ATOM 771 C CA . ARG A 1 99 ? 2.155 5.686 -12.316 1.00 81.62 99 ARG A CA 1
ATOM 772 C C . ARG A 1 99 ? 2.251 6.790 -11.264 1.00 81.62 99 ARG A C 1
ATOM 774 O O . ARG A 1 99 ? 3.351 7.104 -10.814 1.00 81.62 99 ARG A O 1
ATOM 781 N N . ARG A 1 100 ? 1.147 7.451 -10.922 1.00 72.44 100 ARG A N 1
ATOM 782 C CA . ARG A 1 100 ? 1.120 8.523 -9.912 1.00 72.44 100 ARG A CA 1
ATOM 783 C C . ARG A 1 100 ? 0.648 8.036 -8.546 1.00 72.44 100 ARG A C 1
ATOM 785 O O . ARG A 1 100 ? 0.806 8.782 -7.579 1.00 72.44 100 ARG A O 1
ATOM 792 N N . ARG A 1 101 ? 0.003 6.868 -8.469 1.00 68.69 101 ARG A N 1
ATOM 793 C CA . ARG A 1 101 ? -0.773 6.449 -7.289 1.00 68.69 101 ARG A CA 1
ATOM 794 C C . ARG A 1 101 ? -0.541 5.007 -6.847 1.00 68.69 101 ARG A C 1
ATOM 796 O O . ARG A 1 101 ? -0.633 4.750 -5.653 1.00 68.69 101 ARG A O 1
ATOM 803 N N . GLU A 1 102 ? -0.271 4.099 -7.777 1.00 72.31 102 GLU A N 1
ATOM 804 C CA . GLU A 1 102 ? -0.199 2.648 -7.538 1.00 72.31 102 GLU A CA 1
ATOM 805 C C . GLU A 1 102 ? 1.203 2.093 -7.823 1.00 72.31 102 GLU A C 1
ATOM 807 O O . GLU A 1 102 ? 1.655 1.180 -7.136 1.00 72.31 102 GLU A O 1
ATOM 812 N N . THR A 1 103 ? 1.923 2.706 -8.767 1.00 73.62 103 THR A N 1
ATOM 813 C CA . THR A 1 103 ? 3.374 2.567 -8.931 1.00 73.62 103 THR A CA 1
ATOM 814 C C . THR A 1 103 ? 4.050 3.916 -8.703 1.00 73.62 103 THR A C 1
ATOM 816 O O . THR A 1 103 ? 3.386 4.958 -8.652 1.00 73.62 103 THR A O 1
ATOM 819 N N . ILE A 1 104 ? 5.374 3.919 -8.531 1.00 73.44 104 ILE A N 1
ATOM 820 C CA . ILE A 1 104 ? 6.125 5.144 -8.246 1.00 73.44 104 ILE A CA 1
ATOM 821 C C . ILE A 1 104 ? 6.990 5.553 -9.425 1.00 73.44 104 ILE A C 1
ATOM 823 O O . ILE A 1 104 ? 7.742 4.772 -10.003 1.00 73.44 104 ILE A O 1
ATOM 827 N N . ALA A 1 105 ? 6.878 6.832 -9.778 1.00 77.69 105 ALA A N 1
ATOM 828 C CA . ALA A 1 105 ? 7.770 7.450 -10.736 1.00 77.69 105 ALA A CA 1
ATOM 829 C C . ALA A 1 105 ? 9.215 7.405 -10.226 1.00 77.69 105 ALA A C 1
ATOM 831 O O . ALA A 1 105 ? 9.492 7.683 -9.059 1.00 77.69 105 ALA A O 1
ATOM 832 N N . MET A 1 106 ? 10.132 7.115 -11.145 1.00 84.19 106 MET A N 1
ATOM 833 C CA . MET A 1 106 ? 11.566 7.129 -10.894 1.00 84.19 106 MET A CA 1
ATOM 834 C C . MET A 1 106 ? 11.985 8.439 -10.201 1.00 84.19 106 MET A C 1
ATOM 836 O O . MET A 1 106 ? 11.608 9.534 -10.626 1.00 84.19 106 MET A O 1
ATOM 840 N N . THR A 1 107 ? 12.756 8.333 -9.118 1.00 84.69 107 THR A N 1
ATOM 841 C CA . THR A 1 107 ? 13.235 9.497 -8.358 1.00 84.69 107 THR A CA 1
ATOM 842 C C . THR A 1 107 ? 14.191 10.350 -9.202 1.00 84.69 107 THR A C 1
ATOM 844 O O . THR A 1 107 ? 14.743 9.859 -10.191 1.00 84.69 107 THR A O 1
ATOM 847 N N . PRO A 1 108 ? 14.462 11.616 -8.830 1.00 88.62 108 PRO A N 1
ATOM 848 C CA . PRO A 1 108 ? 15.466 12.422 -9.525 1.00 88.62 108 PRO A CA 1
ATOM 849 C C . PRO A 1 108 ? 16.862 11.778 -9.560 1.00 88.62 108 PRO A C 1
ATOM 851 O O . PRO A 1 108 ? 17.544 11.874 -10.578 1.00 88.62 108 PRO A O 1
ATOM 854 N N . SER A 1 109 ? 17.273 11.084 -8.489 1.00 87.69 109 SER A N 1
ATOM 855 C CA . SER A 1 109 ? 18.558 10.370 -8.437 1.00 87.69 109 SER A CA 1
ATOM 856 C C . SER A 1 109 ? 18.606 9.225 -9.449 1.00 87.69 109 SER A C 1
ATOM 858 O O . SER A 1 109 ? 19.555 9.135 -10.224 1.00 87.69 109 SER A O 1
ATOM 860 N N . ASN A 1 110 ? 17.552 8.409 -9.514 1.00 89.75 110 ASN A N 1
ATOM 861 C CA . ASN A 1 110 ? 17.467 7.289 -10.450 1.00 89.75 110 ASN A CA 1
ATOM 862 C C . ASN A 1 110 ? 17.309 7.791 -11.894 1.00 89.75 110 ASN A C 1
ATOM 864 O O . ASN A 1 110 ? 17.958 7.286 -12.805 1.00 89.75 110 ASN A O 1
ATOM 868 N N . SER A 1 111 ? 16.537 8.862 -12.102 1.00 92.00 111 SER A N 1
ATOM 869 C CA . SER A 1 111 ? 16.368 9.492 -13.416 1.00 92.00 111 SER A CA 1
ATOM 870 C C . SER A 1 111 ? 17.699 9.994 -13.973 1.00 92.00 111 SER A C 1
ATOM 872 O O . SER A 1 111 ? 17.958 9.859 -15.165 1.00 92.00 111 SER A O 1
ATOM 874 N N . LEU A 1 112 ? 18.576 10.541 -13.125 1.00 92.56 112 LEU A N 1
ATOM 875 C CA . LEU A 1 112 ? 19.912 10.961 -13.546 1.00 92.56 112 LEU A CA 1
ATOM 876 C C . LEU A 1 112 ? 20.776 9.772 -13.988 1.00 92.56 112 LEU A C 1
ATOM 878 O O . LEU A 1 112 ? 21.497 9.893 -14.977 1.00 92.56 112 LEU A O 1
ATOM 882 N N . VAL A 1 113 ? 20.704 8.638 -13.284 1.00 92.00 113 VAL A N 1
ATOM 883 C CA . VAL A 1 113 ? 21.396 7.400 -13.686 1.00 92.00 113 VAL A CA 1
ATOM 884 C C . VAL A 1 113 ? 20.877 6.922 -15.042 1.00 92.00 113 VAL A C 1
ATOM 886 O O . VAL A 1 113 ? 21.675 6.679 -15.947 1.00 92.00 113 VAL A O 1
ATOM 889 N N . ALA A 1 114 ? 19.554 6.878 -15.209 1.00 92.06 114 ALA A N 1
ATOM 890 C CA . ALA A 1 114 ? 18.912 6.474 -16.454 1.00 92.06 114 ALA A CA 1
ATOM 891 C C . ALA A 1 114 ? 19.336 7.361 -17.639 1.00 92.06 114 ALA A C 1
ATOM 893 O O . ALA A 1 114 ? 19.766 6.874 -18.682 1.00 92.06 114 ALA A O 1
ATOM 894 N N . LEU A 1 115 ? 19.281 8.685 -17.463 1.00 92.75 115 LEU A N 1
ATOM 895 C CA . LEU A 1 115 ? 19.653 9.647 -18.501 1.00 92.75 115 LEU A CA 1
ATOM 896 C C . LEU A 1 115 ? 21.138 9.564 -18.872 1.00 92.75 115 LEU A C 1
ATOM 898 O O . LEU A 1 115 ? 21.473 9.708 -20.045 1.00 92.75 115 LEU A O 1
ATOM 902 N N . LYS A 1 116 ? 22.029 9.313 -17.904 1.00 92.00 116 LYS A N 1
ATOM 903 C CA . LYS A 1 116 ? 23.455 9.084 -18.184 1.00 92.00 116 LYS A CA 1
ATOM 904 C C . LYS A 1 116 ? 23.672 7.805 -18.987 1.00 92.00 116 LYS A C 1
ATOM 906 O O . LYS A 1 116 ? 24.399 7.856 -19.970 1.00 92.00 116 LYS A O 1
ATOM 911 N N . SER A 1 117 ? 23.024 6.697 -18.610 1.00 91.50 117 SER A N 1
ATOM 912 C CA . SER A 1 117 ? 23.090 5.439 -19.373 1.00 91.50 117 SER A CA 1
ATOM 913 C C . SER A 1 117 ? 22.624 5.643 -20.817 1.00 91.50 117 SER A C 1
ATOM 915 O O . SER A 1 117 ? 23.330 5.242 -21.740 1.00 91.50 117 SER A O 1
ATOM 917 N N . LEU A 1 118 ? 21.511 6.362 -21.010 1.00 91.62 118 LEU A N 1
ATOM 918 C CA . LEU A 1 118 ? 20.960 6.675 -22.330 1.00 91.62 118 LEU A CA 1
ATOM 919 C C . LEU A 1 118 ? 21.900 7.539 -23.189 1.00 91.62 118 LEU A C 1
ATOM 921 O O . LEU A 1 118 ? 22.066 7.273 -24.376 1.00 91.62 118 LEU A O 1
ATOM 925 N N . VAL A 1 119 ? 22.491 8.595 -22.619 1.00 92.88 119 VAL A N 1
ATOM 926 C CA . VAL A 1 119 ? 23.370 9.516 -23.366 1.00 92.88 119 VAL A CA 1
ATOM 927 C C . VAL A 1 119 ? 24.728 8.885 -23.663 1.00 92.88 119 VAL A C 1
ATOM 929 O O . VAL A 1 119 ? 25.242 9.040 -24.770 1.00 92.88 119 VAL A O 1
ATOM 932 N N . ASP A 1 120 ? 25.305 8.176 -22.694 1.00 90.75 120 ASP A N 1
ATOM 933 C CA . ASP A 1 120 ? 26.635 7.584 -22.832 1.00 90.75 120 ASP A CA 1
ATOM 934 C C . ASP A 1 120 ? 26.613 6.230 -23.556 1.00 90.75 120 ASP A C 1
ATOM 936 O O . ASP A 1 120 ? 27.686 5.731 -23.897 1.00 90.75 120 ASP A O 1
ATOM 940 N N . GLN A 1 121 ? 25.425 5.642 -23.764 1.00 88.19 121 GLN A N 1
ATOM 941 C CA . GLN A 1 121 ? 25.228 4.272 -24.259 1.00 88.19 121 GLN A CA 1
ATOM 942 C C . GLN A 1 121 ? 26.076 3.273 -23.469 1.00 88.19 121 GLN A C 1
ATOM 944 O O . GLN A 1 121 ? 26.901 2.539 -24.011 1.00 88.19 121 GLN A O 1
ATOM 949 N N . LYS A 1 122 ? 25.936 3.333 -22.142 1.00 89.31 122 LYS A N 1
ATOM 950 C CA . LYS A 1 122 ? 26.696 2.502 -21.206 1.00 89.31 122 LYS A CA 1
ATOM 951 C C . LYS A 1 122 ? 25.774 1.742 -20.266 1.00 89.31 122 LYS A C 1
ATOM 953 O O . LYS A 1 122 ? 24.695 2.255 -19.944 1.00 89.31 122 LYS A O 1
ATOM 958 N N . PRO A 1 123 ? 26.244 0.593 -19.747 1.00 89.19 123 PRO A N 1
ATOM 959 C CA . PRO A 1 123 ? 25.539 -0.140 -18.714 1.00 89.19 123 PRO A CA 1
ATOM 960 C C . PRO A 1 123 ? 25.190 0.741 -17.522 1.00 89.19 123 PRO A C 1
ATOM 962 O O . PRO A 1 123 ? 25.951 1.635 -17.131 1.00 89.19 123 PRO A O 1
ATOM 965 N N . ILE A 1 124 ? 24.031 0.467 -16.940 1.00 90.06 124 ILE A N 1
ATOM 966 C CA . ILE A 1 124 ? 23.558 1.126 -15.731 1.00 90.06 124 ILE A CA 1
ATOM 967 C C . ILE A 1 124 ? 24.504 0.778 -14.580 1.00 90.06 124 ILE A C 1
ATOM 969 O O . ILE A 1 124 ? 24.800 -0.384 -14.312 1.00 90.06 124 ILE A O 1
ATOM 973 N N . VAL A 1 125 ? 24.975 1.807 -13.875 1.00 86.62 125 VAL A N 1
ATOM 974 C CA . VAL A 1 125 ? 25.803 1.651 -12.677 1.00 86.62 125 VAL A CA 1
ATOM 975 C C . VAL A 1 125 ? 25.083 2.310 -11.515 1.00 86.62 125 VAL A C 1
ATOM 977 O O . VAL A 1 125 ? 24.947 3.534 -11.472 1.00 86.62 125 VAL A O 1
ATOM 980 N N . LEU A 1 126 ? 24.625 1.488 -10.575 1.00 86.19 126 LEU A N 1
ATOM 981 C CA . LEU A 1 126 ? 24.005 1.946 -9.338 1.00 86.19 126 LEU A CA 1
ATOM 982 C C . LEU A 1 126 ? 25.061 2.131 -8.249 1.00 86.19 126 LEU A C 1
ATOM 984 O O . LEU A 1 126 ? 26.033 1.375 -8.152 1.00 86.19 126 LEU A O 1
ATOM 988 N N . GLU A 1 127 ? 24.871 3.155 -7.423 1.00 84.19 127 GLU A N 1
ATOM 989 C CA . GLU A 1 127 ? 25.746 3.391 -6.282 1.00 84.19 127 GLU A CA 1
ATOM 990 C C . GLU A 1 127 ? 25.524 2.329 -5.203 1.00 84.19 127 GLU A C 1
ATOM 992 O O . GLU A 1 127 ? 24.405 1.880 -4.940 1.00 84.19 127 GLU A O 1
ATOM 997 N N . LYS A 1 128 ? 26.619 1.932 -4.549 1.00 87.25 128 LYS A N 1
ATOM 998 C CA . LYS A 1 128 ? 26.541 1.053 -3.384 1.00 87.25 128 LYS A CA 1
ATOM 999 C C . LYS A 1 128 ? 25.824 1.783 -2.255 1.00 87.25 128 LYS A C 1
ATOM 1001 O O . LYS A 1 128 ? 26.137 2.932 -1.965 1.00 87.25 128 LYS A O 1
ATOM 1006 N N . ASN A 1 129 ? 24.930 1.076 -1.584 1.00 91.12 129 ASN A N 1
ATOM 1007 C CA . ASN A 1 129 ? 24.163 1.582 -0.454 1.00 91.12 129 ASN A CA 1
ATOM 1008 C C . ASN A 1 129 ? 24.312 0.651 0.760 1.00 91.12 129 ASN A C 1
ATOM 1010 O O . ASN A 1 129 ? 24.853 -0.452 0.651 1.00 91.12 129 ASN A O 1
ATOM 1014 N N . ASN A 1 130 ? 23.844 1.109 1.923 1.00 94.25 130 ASN A N 1
ATOM 1015 C CA . ASN A 1 130 ? 23.865 0.349 3.171 1.00 94.25 130 ASN A CA 1
ATOM 1016 C C . ASN A 1 130 ? 22.461 -0.149 3.561 1.00 94.25 130 ASN A C 1
ATOM 1018 O O . ASN A 1 130 ? 22.109 -0.181 4.742 1.00 94.25 130 ASN A O 1
ATOM 1022 N N . LEU A 1 131 ? 21.663 -0.557 2.560 1.00 95.25 131 LEU A N 1
ATOM 1023 C CA . LEU A 1 131 ? 20.243 -0.896 2.706 1.00 95.25 131 LEU A CA 1
ATOM 1024 C C . LEU A 1 131 ? 19.962 -1.801 3.909 1.00 95.25 131 LEU A C 1
ATOM 1026 O O . LEU A 1 131 ? 19.036 -1.538 4.665 1.00 95.25 131 LEU A O 1
ATOM 1030 N N . SER A 1 132 ? 20.767 -2.846 4.125 1.00 97.25 132 SER A N 1
ATOM 1031 C CA . SER A 1 132 ? 20.545 -3.775 5.239 1.00 97.25 132 SER A CA 1
ATOM 1032 C C . SER A 1 132 ? 20.627 -3.093 6.610 1.00 97.25 132 SER A C 1
ATOM 1034 O O . SER A 1 132 ? 19.810 -3.388 7.488 1.00 97.25 132 SER A O 1
ATOM 1036 N N . ALA A 1 133 ? 21.607 -2.210 6.823 1.00 98.19 133 ALA A N 1
ATOM 1037 C CA . ALA A 1 133 ? 21.772 -1.519 8.099 1.00 98.19 133 ALA A CA 1
ATOM 1038 C C . ALA A 1 133 ? 20.715 -0.422 8.270 1.00 98.19 133 ALA A C 1
ATOM 1040 O O . ALA A 1 133 ? 20.112 -0.315 9.340 1.00 98.19 133 ALA A O 1
ATOM 1041 N N . ASP A 1 134 ? 20.442 0.335 7.206 1.00 98.62 134 ASP A N 1
ATOM 1042 C CA . ASP A 1 134 ? 19.452 1.412 7.219 1.00 98.62 134 ASP A CA 1
ATOM 1043 C C . ASP A 1 134 ? 18.041 0.860 7.442 1.00 98.62 134 ASP A C 1
ATOM 1045 O O . ASP A 1 134 ? 17.332 1.332 8.329 1.00 98.62 134 ASP A O 1
ATOM 1049 N N . LYS A 1 135 ? 17.661 -0.217 6.740 1.00 98.56 135 LYS A N 1
ATOM 1050 C CA . LYS A 1 135 ? 16.388 -0.924 6.949 1.00 98.56 135 LYS A CA 1
ATOM 1051 C C . LYS A 1 135 ? 16.253 -1.403 8.390 1.00 98.56 135 LYS A C 1
ATOM 1053 O O . LYS A 1 135 ? 15.234 -1.143 9.021 1.00 98.56 135 LYS A O 1
ATOM 1058 N N . THR A 1 136 ? 17.289 -2.024 8.953 1.00 98.56 136 THR A N 1
ATOM 1059 C CA . THR A 1 136 ? 17.271 -2.467 10.359 1.00 98.56 136 THR A CA 1
ATOM 1060 C C . THR A 1 136 ? 17.060 -1.293 11.320 1.00 98.56 136 THR A C 1
ATOM 1062 O O . THR A 1 136 ? 16.217 -1.368 12.214 1.00 98.56 136 THR A O 1
ATOM 1065 N N . SER A 1 137 ? 17.782 -0.187 11.117 1.00 98.56 137 SER A N 1
ATOM 1066 C CA . SER A 1 137 ? 17.641 1.035 11.917 1.00 98.56 137 SER A CA 1
ATOM 1067 C C . SER A 1 137 ? 16.225 1.617 11.836 1.00 98.56 137 SER A C 1
ATOM 1069 O O . SER A 1 137 ? 15.619 1.945 12.859 1.00 98.56 137 SER A O 1
ATOM 1071 N N . VAL A 1 138 ? 15.663 1.685 10.626 1.00 98.69 138 VAL A N 1
ATOM 1072 C CA . VAL A 1 138 ? 14.311 2.194 10.368 1.00 98.69 138 VAL A CA 1
ATOM 1073 C C . VAL A 1 138 ? 13.252 1.337 11.048 1.00 98.69 138 VAL A C 1
ATOM 1075 O O . VAL A 1 138 ? 12.408 1.878 11.759 1.00 98.69 138 VAL A O 1
ATOM 1078 N N . LEU A 1 139 ? 13.304 0.014 10.879 1.00 98.62 139 LEU A N 1
ATOM 1079 C CA . LEU A 1 139 ? 12.330 -0.895 11.484 1.00 98.62 139 LEU A CA 1
ATOM 1080 C C . LEU A 1 139 ? 12.360 -0.808 13.014 1.00 98.62 139 LEU A C 1
ATOM 1082 O O . LEU A 1 139 ? 11.304 -0.711 13.638 1.00 98.62 139 LEU A O 1
ATOM 1086 N N . ASN A 1 140 ? 13.552 -0.767 13.615 1.00 98.44 140 ASN A N 1
ATOM 1087 C CA . ASN A 1 140 ? 13.701 -0.604 15.062 1.00 98.44 140 ASN A CA 1
ATOM 1088 C C . ASN A 1 140 ? 13.163 0.748 15.544 1.00 98.44 140 ASN A C 1
ATOM 1090 O O . ASN A 1 140 ? 12.421 0.794 16.522 1.00 98.44 140 ASN A O 1
ATOM 1094 N N . SER A 1 141 ? 13.477 1.831 14.827 1.00 98.31 141 SER A N 1
ATOM 1095 C CA . SER A 1 141 ? 12.981 3.170 15.160 1.00 98.31 141 SER A CA 1
ATOM 1096 C C . SER A 1 141 ? 11.456 3.226 15.108 1.00 98.31 141 SER A C 1
ATOM 1098 O O . SER A 1 141 ? 10.834 3.770 16.014 1.00 98.31 141 SER A O 1
ATOM 1100 N N . ILE A 1 142 ? 10.838 2.642 14.073 1.00 97.94 142 ILE A N 1
ATOM 1101 C CA . ILE A 1 142 ? 9.377 2.598 13.956 1.00 97.94 142 ILE A CA 1
ATOM 1102 C C . ILE A 1 142 ? 8.781 1.830 15.138 1.00 97.94 142 ILE A C 1
ATOM 1104 O O . ILE A 1 142 ? 7.893 2.371 15.786 1.00 97.94 142 ILE A O 1
ATOM 1108 N N . LYS A 1 143 ? 9.299 0.639 15.476 1.00 96.50 143 LYS A N 1
ATOM 1109 C CA . LYS A 1 143 ? 8.818 -0.136 16.635 1.00 96.50 143 LYS A CA 1
ATOM 1110 C C . LYS A 1 143 ? 8.902 0.648 17.943 1.00 96.50 143 LYS A C 1
ATOM 1112 O O . LYS A 1 143 ? 7.952 0.626 18.721 1.00 96.50 143 LYS A O 1
ATOM 1117 N N . GLU A 1 144 ? 10.009 1.353 18.182 1.00 96.31 144 GLU A N 1
ATOM 1118 C CA . GLU A 1 144 ? 10.188 2.180 19.381 1.00 96.31 144 GLU A CA 1
ATOM 1119 C C . GLU A 1 144 ? 9.177 3.337 19.427 1.00 96.31 144 GLU A C 1
ATOM 1121 O O . GLU A 1 144 ? 8.536 3.569 20.453 1.00 96.31 144 GLU A O 1
ATOM 1126 N N . ILE A 1 145 ? 8.998 4.030 18.300 1.00 95.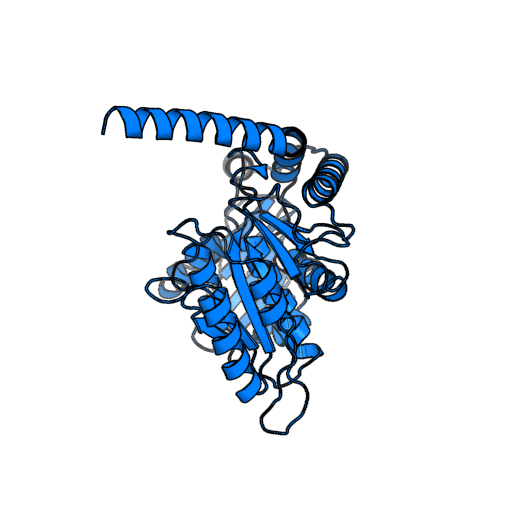50 145 ILE A N 1
ATOM 1127 C CA . ILE A 1 145 ? 8.083 5.169 18.154 1.00 95.50 145 ILE A CA 1
ATOM 1128 C C . ILE A 1 145 ? 6.617 4.756 18.318 1.00 95.50 145 ILE A C 1
ATOM 1130 O O . ILE A 1 145 ? 5.827 5.532 18.846 1.00 95.50 145 ILE A O 1
ATOM 1134 N N . THR A 1 146 ? 6.228 3.577 17.833 1.00 94.56 146 THR A N 1
ATOM 1135 C CA . THR A 1 146 ? 4.830 3.118 17.854 1.00 94.56 146 THR A CA 1
ATOM 1136 C C . THR A 1 146 ? 4.514 2.247 19.069 1.00 94.56 146 THR A C 1
ATOM 1138 O O . THR A 1 146 ? 3.342 2.076 19.422 1.00 94.56 146 THR A O 1
ATOM 1141 N N . GLY A 1 147 ? 5.541 1.698 19.723 1.00 94.44 147 GLY A N 1
ATOM 1142 C CA . GLY A 1 147 ? 5.415 0.732 20.810 1.00 94.44 147 GLY A CA 1
ATOM 1143 C C . GLY A 1 147 ? 4.788 -0.591 20.365 1.00 94.44 147 GLY A C 1
ATOM 1144 O O . GLY A 1 147 ? 3.969 -1.138 21.101 1.00 94.44 147 GLY A O 1
ATOM 1145 N N . THR A 1 148 ? 5.101 -1.063 19.154 1.00 94.88 148 THR A N 1
ATOM 1146 C CA . THR A 1 148 ? 4.556 -2.307 18.573 1.00 94.88 148 THR A CA 1
ATOM 1147 C C . THR A 1 148 ? 5.636 -3.366 18.366 1.00 94.88 148 THR A C 1
ATOM 1149 O O . THR A 1 148 ? 6.761 -3.039 17.996 1.00 94.88 148 THR A O 1
ATOM 1152 N N . GLU A 1 149 ? 5.269 -4.642 18.508 1.00 94.31 149 GLU A N 1
ATOM 1153 C CA . GLU A 1 149 ? 6.206 -5.774 18.409 1.00 94.31 149 GLU A CA 1
ATOM 1154 C C . GLU A 1 149 ? 6.331 -6.353 16.993 1.00 94.31 149 GLU A C 1
ATOM 1156 O O . GLU A 1 149 ? 7.419 -6.782 16.585 1.00 94.31 149 GLU A O 1
ATOM 1161 N N . LEU A 1 150 ? 5.234 -6.351 16.225 1.00 97.00 150 LEU A N 1
ATOM 1162 C CA . LEU A 1 150 ? 5.219 -6.864 14.854 1.00 97.00 150 LEU A CA 1
ATOM 1163 C C . LEU A 1 150 ? 6.190 -6.087 13.962 1.00 97.00 150 LEU A C 1
ATOM 1165 O O . LEU A 1 150 ? 6.437 -4.898 14.172 1.00 97.00 150 LEU A O 1
ATOM 1169 N N . THR A 1 151 ? 6.755 -6.766 12.963 1.00 97.75 151 THR A N 1
ATOM 1170 C CA . THR A 1 151 ? 7.656 -6.142 11.989 1.00 97.75 151 THR A CA 1
ATOM 1171 C C . THR A 1 151 ? 6.903 -5.069 11.197 1.00 97.75 151 THR A C 1
ATOM 1173 O O . THR A 1 151 ? 5.911 -5.394 10.546 1.00 97.75 151 THR A O 1
ATOM 1176 N N . PRO A 1 152 ? 7.340 -3.796 11.245 1.00 98.25 152 PRO A N 1
ATOM 1177 C CA . PRO A 1 152 ? 6.760 -2.754 10.413 1.00 98.25 152 PRO A CA 1
ATOM 1178 C C . PRO A 1 152 ? 7.013 -3.033 8.936 1.00 98.25 152 PRO A C 1
ATOM 1180 O O . PRO A 1 152 ? 8.069 -3.548 8.570 1.00 98.25 152 PRO A O 1
ATOM 1183 N N . LEU A 1 153 ? 6.088 -2.607 8.086 1.00 98.75 153 LEU A N 1
ATOM 1184 C CA . LEU A 1 153 ? 6.284 -2.600 6.639 1.00 98.75 153 LEU A CA 1
ATOM 1185 C C . LEU A 1 153 ? 6.541 -1.170 6.192 1.00 98.75 153 LEU A C 1
ATOM 1187 O O . LEU A 1 153 ? 5.868 -0.253 6.663 1.00 98.75 153 LEU A O 1
ATOM 1191 N N . VAL A 1 154 ? 7.512 -0.969 5.304 1.00 98.56 154 VAL A N 1
ATOM 1192 C CA . VAL A 1 154 ? 7.900 0.363 4.828 1.00 98.56 154 VAL A CA 1
ATOM 1193 C C . VAL A 1 154 ? 7.806 0.383 3.311 1.00 98.56 154 VAL A C 1
ATOM 1195 O O . VAL A 1 154 ? 8.499 -0.356 2.622 1.00 98.56 154 VAL A O 1
ATOM 1198 N N . ALA A 1 155 ? 6.941 1.245 2.800 1.00 96.81 155 ALA A N 1
ATOM 1199 C CA . ALA A 1 155 ? 6.718 1.439 1.382 1.00 96.81 155 ALA A CA 1
ATOM 1200 C C . ALA A 1 155 ? 7.358 2.739 0.896 1.00 96.81 155 ALA A C 1
ATOM 1202 O O . ALA A 1 155 ? 7.637 3.676 1.653 1.00 96.81 155 ALA A O 1
ATOM 1203 N N . SER A 1 156 ? 7.509 2.844 -0.411 1.00 94.06 156 SER A N 1
ATOM 1204 C CA . SER A 1 156 ? 8.087 4.004 -1.082 1.00 94.06 156 SER A CA 1
ATOM 1205 C C . SER A 1 156 ? 7.148 5.227 -1.127 1.00 94.06 156 SER A C 1
ATOM 1207 O O . SER A 1 156 ? 7.592 6.348 -1.409 1.00 94.06 156 SER A O 1
ATOM 1209 N N . SER A 1 157 ? 5.873 5.084 -0.742 1.00 93.75 157 SER A N 1
ATOM 1210 C CA . SER A 1 157 ? 4.970 6.206 -0.442 1.00 93.75 157 SER A CA 1
ATOM 1211 C C . SER A 1 157 ? 3.845 5.827 0.535 1.00 93.75 157 SER A C 1
ATOM 1213 O O . SER A 1 157 ? 3.570 4.650 0.762 1.00 93.75 157 SER A O 1
ATOM 1215 N N . GLY A 1 158 ? 3.155 6.833 1.089 1.00 93.31 158 GLY A N 1
ATOM 1216 C CA . GLY A 1 158 ? 1.962 6.620 1.920 1.00 93.31 158 GLY A CA 1
ATOM 1217 C C . GLY A 1 158 ? 0.813 5.935 1.166 1.00 93.31 158 GLY A C 1
ATOM 1218 O O . GLY A 1 158 ? 0.104 5.120 1.741 1.00 93.31 158 GLY A O 1
ATOM 1219 N N . LEU A 1 159 ? 0.670 6.205 -0.135 1.00 92.38 159 LEU A N 1
ATOM 1220 C CA . LEU A 1 159 ? -0.342 5.549 -0.971 1.00 92.38 159 LEU A CA 1
ATOM 1221 C C . LEU A 1 159 ? 0.078 4.135 -1.382 1.00 92.38 159 LEU A C 1
ATOM 1223 O O . LEU A 1 159 ? -0.774 3.272 -1.543 1.00 92.38 159 LEU A O 1
ATOM 1227 N N . SER A 1 160 ? 1.379 3.869 -1.501 1.00 93.69 160 SER A N 1
ATOM 1228 C CA . SER A 1 160 ? 1.890 2.519 -1.760 1.00 93.69 160 SER A CA 1
ATOM 1229 C C . SER A 1 160 ? 1.611 1.590 -0.579 1.00 93.69 160 SER A C 1
ATOM 1231 O O . SER A 1 160 ? 1.150 0.470 -0.784 1.00 93.69 160 SER A O 1
ATOM 1233 N N . ILE A 1 161 ? 1.816 2.061 0.663 1.00 96.06 161 ILE A N 1
ATOM 1234 C CA . ILE A 1 161 ? 1.473 1.248 1.839 1.00 96.06 161 ILE A CA 1
ATOM 1235 C C . ILE A 1 161 ? -0.041 1.087 1.993 1.00 96.06 161 ILE A C 1
ATOM 1237 O O . ILE A 1 161 ? -0.499 -0.005 2.311 1.00 96.06 161 ILE A O 1
ATOM 1241 N N . GLN A 1 162 ? -0.830 2.129 1.709 1.00 95.69 162 GLN A N 1
ATOM 1242 C CA . GLN A 1 162 ? -2.288 2.021 1.723 1.00 95.69 162 GLN A CA 1
ATOM 1243 C C . GLN A 1 162 ? -2.785 1.001 0.686 1.00 95.69 162 GLN A C 1
ATOM 1245 O O . GLN A 1 162 ? -3.620 0.163 1.019 1.00 95.69 162 GLN A O 1
ATOM 1250 N N . TYR A 1 163 ? -2.242 1.011 -0.534 1.00 95.25 163 TYR A N 1
ATOM 1251 C CA . TYR A 1 163 ? -2.574 0.019 -1.557 1.00 95.25 163 TYR A CA 1
ATOM 1252 C C . TYR A 1 163 ? -2.265 -1.408 -1.098 1.00 95.25 163 TYR A C 1
ATOM 1254 O O . TYR A 1 163 ? -3.114 -2.291 -1.210 1.00 95.25 163 TYR A O 1
ATOM 1262 N N . ALA A 1 164 ? -1.074 -1.626 -0.529 1.00 96.69 164 ALA A N 1
ATOM 1263 C CA . ALA A 1 164 ? -0.685 -2.924 0.013 1.00 96.69 164 ALA A CA 1
ATOM 1264 C C . ALA A 1 164 ? -1.618 -3.368 1.152 1.00 96.69 164 ALA A C 1
ATOM 1266 O O . ALA A 1 164 ? -2.018 -4.531 1.186 1.00 96.69 164 ALA A O 1
ATOM 1267 N N . ILE A 1 165 ? -2.017 -2.445 2.041 1.00 98.38 165 ILE A N 1
ATOM 1268 C CA . ILE A 1 165 ? -3.020 -2.704 3.085 1.00 98.38 165 ILE A CA 1
ATOM 1269 C C . ILE A 1 165 ? -4.321 -3.184 2.446 1.00 98.38 165 ILE A C 1
ATOM 1271 O O . ILE A 1 165 ? -4.828 -4.242 2.806 1.00 98.38 165 ILE A O 1
ATOM 1275 N N . MET A 1 166 ? -4.846 -2.441 1.473 1.00 97.75 166 MET A N 1
ATOM 1276 C CA . MET A 1 166 ? -6.102 -2.787 0.815 1.00 97.75 166 MET A CA 1
ATOM 1277 C C . MET A 1 166 ? -6.046 -4.159 0.140 1.00 97.75 166 MET A C 1
ATOM 1279 O O . MET A 1 166 ? -6.920 -4.986 0.388 1.00 97.75 166 MET A O 1
ATOM 1283 N N . MET A 1 167 ? -5.016 -4.425 -0.666 1.00 97.88 167 MET A N 1
ATOM 1284 C CA . MET A 1 167 ? -4.891 -5.698 -1.381 1.00 97.88 167 MET A CA 1
ATOM 1285 C C . MET A 1 167 ? -4.633 -6.876 -0.436 1.00 97.88 167 MET A C 1
ATOM 1287 O O . MET A 1 167 ? -5.224 -7.937 -0.621 1.00 97.88 167 MET A O 1
ATOM 1291 N N . GLY A 1 168 ? -3.836 -6.685 0.621 1.00 98.38 168 GLY A N 1
ATOM 1292 C CA . GLY A 1 168 ? -3.628 -7.698 1.658 1.00 98.38 168 GLY A CA 1
ATOM 1293 C C . GLY A 1 168 ? -4.909 -8.051 2.412 1.00 98.38 168 GLY A C 1
ATOM 1294 O O . GLY A 1 168 ? -5.172 -9.226 2.657 1.00 98.38 168 GLY A O 1
ATOM 1295 N N . LEU A 1 169 ? -5.743 -7.054 2.721 1.00 98.69 169 LEU A N 1
ATOM 1296 C CA . LEU A 1 169 ? -7.047 -7.271 3.347 1.00 98.69 169 LEU A CA 1
ATOM 1297 C C . LEU A 1 169 ? -8.051 -7.923 2.387 1.00 98.69 169 LEU A C 1
ATOM 1299 O O . LEU A 1 169 ? -8.776 -8.823 2.790 1.00 98.69 169 LEU A O 1
ATOM 1303 N N . ILE A 1 170 ? -8.069 -7.536 1.110 1.00 98.62 170 ILE A N 1
ATOM 1304 C CA . ILE A 1 170 ? -8.912 -8.192 0.097 1.00 98.62 170 ILE A CA 1
ATOM 1305 C C . ILE A 1 170 ? -8.550 -9.671 -0.031 1.00 98.62 170 ILE A C 1
ATOM 1307 O O . ILE A 1 170 ? -9.440 -10.521 -0.011 1.00 98.62 170 ILE A O 1
ATOM 1311 N N . HIS A 1 171 ? -7.256 -9.980 -0.105 1.00 98.56 171 HIS A N 1
ATOM 1312 C CA . HIS A 1 171 ? -6.769 -11.353 -0.132 1.00 98.56 171 HIS A CA 1
ATOM 1313 C C . HIS A 1 171 ? -7.206 -12.116 1.126 1.00 98.56 171 HIS A C 1
ATOM 1315 O O . HIS A 1 171 ? -7.756 -13.212 1.022 1.00 98.56 171 HIS A O 1
ATOM 1321 N N . ASP A 1 172 ? -7.023 -11.538 2.316 1.00 98.56 172 ASP A N 1
ATOM 1322 C CA . ASP A 1 172 ? -7.470 -12.153 3.570 1.00 98.56 172 ASP A CA 1
ATOM 1323 C C . ASP A 1 172 ? -8.983 -12.445 3.570 1.00 98.56 172 ASP A C 1
ATOM 1325 O O . ASP A 1 172 ? -9.391 -13.567 3.874 1.00 98.56 172 ASP A O 1
ATOM 1329 N N . ALA A 1 173 ? -9.813 -11.487 3.142 1.00 98.38 173 ALA A N 1
ATOM 1330 C CA . ALA A 1 173 ? -11.256 -11.677 3.005 1.00 98.38 173 ALA A CA 1
ATOM 1331 C C . ALA A 1 173 ? -11.616 -12.786 2.013 1.00 98.38 173 ALA A C 1
ATOM 1333 O O . ALA A 1 173 ? -12.476 -13.607 2.311 1.00 98.38 173 ALA A O 1
ATOM 1334 N N . GLN A 1 174 ? -10.982 -12.836 0.841 1.00 97.38 174 GLN A N 1
ATOM 1335 C CA . GLN A 1 174 ? -11.289 -13.856 -0.166 1.00 97.38 174 GLN A CA 1
ATOM 1336 C C . GLN A 1 174 ? -10.966 -15.272 0.331 1.00 97.38 174 GLN A C 1
ATOM 1338 O O . GLN A 1 174 ? -11.698 -16.209 0.015 1.00 97.38 174 GLN A O 1
ATOM 1343 N N . VAL A 1 175 ? -9.920 -15.421 1.150 1.00 97.62 175 VAL A N 1
ATOM 1344 C CA . VAL A 1 175 ? -9.527 -16.708 1.743 1.00 97.62 175 VAL A CA 1
ATOM 1345 C C . VAL A 1 175 ? -10.416 -17.084 2.931 1.00 97.62 175 VAL A C 1
ATOM 1347 O O . VAL A 1 175 ? -10.898 -18.213 3.006 1.00 97.62 175 VAL A O 1
ATOM 1350 N N . ASN A 1 176 ? -10.645 -16.159 3.865 1.00 97.81 176 ASN A N 1
ATOM 1351 C CA . ASN A 1 176 ? -11.319 -16.456 5.135 1.00 97.81 176 ASN A CA 1
ATOM 1352 C C . ASN A 1 176 ? -12.846 -16.291 5.075 1.00 97.81 176 ASN A C 1
ATOM 1354 O O . ASN A 1 176 ? -13.576 -16.845 5.902 1.00 97.81 176 ASN A O 1
ATOM 1358 N N . HIS A 1 177 ? -13.340 -15.525 4.107 1.00 97.19 177 HIS A N 1
ATOM 1359 C CA . HIS A 1 177 ? -14.743 -15.152 3.937 1.00 97.19 177 HIS A CA 1
ATOM 1360 C C . HIS A 1 177 ? -15.181 -15.285 2.464 1.00 97.19 177 HIS A C 1
ATOM 1362 O O . HIS A 1 177 ? -15.697 -14.326 1.880 1.00 97.19 177 HIS A O 1
ATOM 1368 N N . PRO A 1 178 ? -14.991 -16.465 1.841 1.00 96.50 178 PRO A N 1
ATOM 1369 C CA . PRO A 1 178 ? -15.223 -16.648 0.413 1.00 96.50 178 PRO A CA 1
ATOM 1370 C C . PRO A 1 178 ? -16.667 -16.306 0.030 1.00 96.50 178 PRO A C 1
ATOM 1372 O O . PRO A 1 178 ? -17.623 -16.732 0.678 1.00 96.50 178 PRO A O 1
ATOM 1375 N N . GLY A 1 179 ? -16.815 -15.529 -1.044 1.00 95.19 179 GLY A N 1
ATOM 1376 C CA . GLY A 1 179 ? -18.111 -15.105 -1.579 1.00 95.19 179 GLY A CA 1
ATOM 1377 C C . GLY A 1 179 ? -18.784 -13.943 -0.840 1.00 95.19 179 GLY A C 1
ATOM 1378 O O . GLY A 1 179 ? -19.802 -13.451 -1.323 1.00 95.19 179 GLY A O 1
ATOM 1379 N N . LYS A 1 180 ? -18.236 -13.467 0.287 1.00 97.44 180 LYS A N 1
ATOM 1380 C CA . LYS A 1 180 ? -18.777 -12.294 0.989 1.00 97.44 180 LYS A CA 1
ATOM 1381 C C . LYS A 1 180 ? -18.338 -10.993 0.319 1.00 97.44 180 LYS A C 1
ATOM 1383 O O . LYS A 1 180 ? -17.219 -10.877 -0.180 1.00 97.44 180 LYS A O 1
ATOM 1388 N N . ALA A 1 181 ? -19.224 -9.998 0.334 1.00 98.12 181 ALA A N 1
ATOM 1389 C CA . ALA A 1 181 ? -18.884 -8.652 -0.113 1.00 98.12 181 ALA A CA 1
ATOM 1390 C C . ALA A 1 181 ? -17.885 -8.003 0.858 1.00 98.12 181 ALA A C 1
ATOM 1392 O O . ALA A 1 181 ? -17.995 -8.160 2.075 1.00 98.12 181 ALA A O 1
ATOM 1393 N N . ILE A 1 182 ? -16.937 -7.246 0.315 1.00 98.62 182 ILE A N 1
ATOM 1394 C CA . ILE A 1 182 ? -15.915 -6.517 1.064 1.00 98.62 182 ILE A CA 1
ATOM 1395 C C . ILE A 1 182 ? -16.283 -5.036 1.047 1.00 98.62 182 ILE A C 1
ATOM 1397 O O . ILE A 1 182 ? -16.479 -4.457 -0.021 1.00 98.62 182 ILE A O 1
ATOM 1401 N N . LYS A 1 183 ? -16.385 -4.416 2.224 1.00 98.44 183 LYS A N 1
ATOM 1402 C CA . LYS A 1 183 ? -16.764 -3.008 2.369 1.00 98.44 183 LYS A CA 1
ATOM 1403 C C . LYS A 1 183 ? -15.608 -2.222 2.973 1.00 98.44 183 LYS A C 1
ATOM 1405 O O . LYS A 1 183 ? -15.298 -2.382 4.153 1.00 98.44 183 LYS A O 1
ATOM 1410 N N . PHE A 1 184 ? -15.003 -1.347 2.175 1.00 98.31 184 PHE A N 1
ATOM 1411 C CA . PHE A 1 184 ? -14.094 -0.323 2.679 1.00 98.31 184 PHE A CA 1
ATOM 1412 C C . PHE A 1 184 ? -14.899 0.904 3.098 1.00 98.31 184 PHE A C 1
ATOM 1414 O O . PHE A 1 184 ? -15.526 1.563 2.278 1.00 98.31 184 PHE A O 1
ATOM 1421 N N . ILE A 1 185 ? -14.887 1.204 4.385 1.00 97.12 185 ILE A N 1
ATOM 1422 C CA . ILE A 1 185 ? -15.619 2.295 5.013 1.00 97.12 185 ILE A CA 1
ATOM 1423 C C . ILE A 1 185 ? -14.655 3.473 5.136 1.00 97.12 185 ILE A C 1
ATOM 1425 O O . ILE A 1 185 ? -13.670 3.379 5.870 1.00 97.12 185 ILE A O 1
ATOM 1429 N N . VAL A 1 186 ? -14.893 4.553 4.390 1.00 94.44 186 VAL A N 1
ATOM 1430 C CA . VAL A 1 186 ? -13.920 5.647 4.225 1.00 94.44 186 VAL A CA 1
ATOM 1431 C C . VAL A 1 186 ? -14.600 7.008 4.391 1.00 94.44 186 VAL A C 1
ATOM 1433 O O . VAL A 1 186 ? -15.632 7.254 3.767 1.00 94.44 186 VAL A O 1
ATOM 1436 N N . PRO A 1 187 ? -14.035 7.938 5.180 1.00 89.94 187 PRO A N 1
ATOM 1437 C CA . PRO A 1 187 ? -14.512 9.308 5.235 1.00 89.94 187 PRO A CA 1
ATOM 1438 C C . PRO A 1 187 ? -14.511 9.989 3.860 1.00 89.94 187 PRO A C 1
ATOM 1440 O O . PRO A 1 187 ? -13.482 9.980 3.178 1.00 89.94 187 PRO A O 1
ATOM 1443 N N . PRO A 1 188 ? -15.601 10.670 3.463 1.00 86.00 188 PRO A N 1
ATOM 1444 C CA . PRO A 1 188 ? -15.618 11.472 2.238 1.00 86.00 188 PRO A CA 1
ATOM 1445 C C . PRO A 1 188 ? -14.541 12.568 2.221 1.00 86.00 188 PRO A C 1
ATOM 1447 O O . PRO A 1 188 ? -14.004 12.895 1.165 1.00 86.00 188 PRO A O 1
ATOM 1450 N N . ASN A 1 189 ? -14.192 13.093 3.401 1.00 80.50 189 ASN A N 1
ATOM 1451 C CA . ASN A 1 189 ? -13.264 14.213 3.580 1.00 80.50 189 ASN A CA 1
ATOM 1452 C C . ASN A 1 189 ? -11.841 13.796 3.998 1.00 80.50 189 ASN A C 1
ATOM 1454 O O . ASN A 1 189 ? -11.043 14.659 4.377 1.00 80.50 189 ASN A O 1
ATOM 1458 N N . CYS A 1 190 ? -11.496 12.501 3.965 1.00 80.56 190 CYS A N 1
ATOM 1459 C CA . CYS A 1 190 ? -10.109 12.089 4.209 1.00 80.56 190 CYS A CA 1
ATOM 1460 C C . CYS A 1 190 ? -9.172 12.669 3.134 1.00 80.56 190 CYS A C 1
ATOM 1462 O O . CYS A 1 190 ? -9.608 13.276 2.151 1.00 80.56 190 CYS A O 1
ATOM 1464 N N . TYR A 1 191 ? -7.861 12.464 3.286 1.00 77.81 191 TYR A N 1
ATOM 1465 C CA . TYR A 1 191 ? -6.906 12.818 2.236 1.00 77.81 191 TYR A CA 1
ATOM 1466 C C . TYR A 1 191 ? -7.389 12.332 0.855 1.00 77.81 191 TYR A C 1
ATOM 1468 O O . TYR A 1 191 ? -7.713 11.159 0.671 1.00 77.81 191 TYR A O 1
ATOM 1476 N N . GLY A 1 192 ? -7.432 13.233 -0.134 1.00 79.06 192 GLY A N 1
ATOM 1477 C CA . GLY A 1 192 ? -8.058 12.937 -1.429 1.00 79.06 192 GLY A CA 1
ATOM 1478 C C . GLY A 1 192 ? -7.434 11.747 -2.166 1.00 79.06 192 GLY A C 1
ATOM 1479 O O . GLY A 1 192 ? -8.134 11.041 -2.882 1.00 79.06 192 GLY A O 1
ATOM 1480 N N . GLY A 1 193 ? -6.138 11.478 -1.956 1.00 83.75 193 GLY A N 1
ATOM 1481 C CA . GLY A 1 193 ? -5.494 10.280 -2.506 1.00 83.75 193 GLY A CA 1
ATOM 1482 C C . GLY A 1 193 ? -5.985 8.978 -1.867 1.00 83.75 193 GLY A C 1
ATOM 1483 O O . GLY A 1 193 ? -6.071 7.975 -2.563 1.00 83.75 193 GLY A O 1
ATOM 1484 N N . THR A 1 194 ? -6.353 9.004 -0.584 1.00 87.00 194 THR A N 1
ATOM 1485 C CA . THR A 1 194 ? -6.868 7.842 0.150 1.00 87.00 194 THR A CA 1
ATOM 1486 C C . THR A 1 194 ? -8.242 7.437 -0.364 1.00 87.00 194 THR A C 1
ATOM 1488 O O . THR A 1 194 ? -8.461 6.259 -0.641 1.00 87.00 194 THR A O 1
ATOM 1491 N N . ASN A 1 195 ? -9.142 8.409 -0.548 1.00 89.38 195 ASN A N 1
ATOM 1492 C CA . ASN A 1 195 ? -10.484 8.162 -1.076 1.00 89.38 195 ASN A CA 1
ATOM 1493 C C . ASN A 1 195 ? -10.436 7.694 -2.544 1.00 89.38 195 ASN A C 1
ATOM 1495 O O . ASN A 1 195 ? -11.041 6.681 -2.888 1.00 89.38 195 ASN A O 1
ATOM 1499 N N . ASP A 1 196 ? -9.660 8.385 -3.391 1.00 89.38 196 ASP A N 1
ATOM 1500 C CA . ASP A 1 196 ? -9.479 8.029 -4.808 1.00 89.38 196 ASP A CA 1
ATOM 1501 C C . ASP A 1 196 ? -8.913 6.611 -4.973 1.00 89.38 196 ASP A C 1
ATOM 1503 O O . ASP A 1 196 ? -9.465 5.814 -5.730 1.00 89.38 196 ASP A O 1
ATOM 1507 N N . GLN A 1 197 ? -7.869 6.255 -4.216 1.00 90.25 197 GLN A N 1
ATOM 1508 C CA . GLN A 1 197 ? -7.292 4.912 -4.268 1.00 90.25 197 GLN A CA 1
ATOM 1509 C C . GLN A 1 197 ? -8.298 3.841 -3.831 1.00 90.25 197 GLN A C 1
ATOM 1511 O O . GLN A 1 197 ? -8.433 2.825 -4.512 1.00 90.25 197 GLN A O 1
ATOM 1516 N N . ALA A 1 198 ? -9.050 4.083 -2.751 1.00 92.94 198 ALA A N 1
ATOM 1517 C CA . ALA A 1 198 ? -10.036 3.122 -2.274 1.00 92.94 198 ALA A CA 1
ATOM 1518 C C . ALA A 1 198 ? -11.133 2.852 -3.311 1.00 92.94 198 ALA A C 1
ATOM 1520 O O . ALA A 1 198 ? -11.470 1.700 -3.592 1.00 92.94 198 ALA A O 1
ATOM 1521 N N . ARG A 1 199 ? -11.653 3.916 -3.934 1.00 93.31 199 ARG A N 1
ATOM 1522 C CA . ARG A 1 199 ? -12.684 3.801 -4.972 1.00 93.31 199 ARG A CA 1
ATOM 1523 C C . ARG A 1 199 ? -12.168 3.139 -6.243 1.00 93.31 199 ARG A C 1
ATOM 1525 O O . ARG A 1 199 ? -12.931 2.435 -6.893 1.00 93.31 199 ARG A O 1
ATOM 1532 N N . ARG A 1 200 ? -10.896 3.326 -6.594 1.00 89.38 200 ARG A N 1
ATOM 1533 C CA . ARG A 1 200 ? -10.276 2.665 -7.753 1.00 89.38 200 ARG A CA 1
ATOM 1534 C C . ARG A 1 200 ? -10.117 1.173 -7.548 1.00 89.38 200 ARG A C 1
ATOM 1536 O O . ARG A 1 200 ? -10.527 0.412 -8.415 1.00 89.38 200 ARG A O 1
ATOM 1543 N N . VAL A 1 201 ? -9.594 0.763 -6.393 1.00 92.12 201 VAL A N 1
ATOM 1544 C CA . VAL A 1 201 ? -9.514 -0.660 -6.034 1.00 92.12 201 VAL A CA 1
ATOM 1545 C C . VAL A 1 201 ? -10.908 -1.292 -6.091 1.00 92.12 201 VAL A C 1
ATOM 1547 O O . VAL A 1 201 ? -11.070 -2.342 -6.705 1.00 92.12 201 VAL A O 1
ATOM 1550 N N . ALA A 1 202 ? -11.926 -0.621 -5.541 1.00 94.00 202 ALA A N 1
ATOM 1551 C CA . ALA A 1 202 ? -13.309 -1.090 -5.617 1.00 94.00 202 ALA A CA 1
ATOM 1552 C C . ALA A 1 202 ? -13.850 -1.155 -7.058 1.00 94.00 202 ALA A C 1
ATOM 1554 O O . ALA A 1 202 ? -14.521 -2.112 -7.421 1.00 94.00 202 ALA A O 1
ATOM 1555 N N . ALA A 1 203 ? -13.524 -0.183 -7.914 1.00 92.00 203 ALA A N 1
ATOM 1556 C CA . ALA A 1 203 ? -13.945 -0.192 -9.317 1.00 92.00 203 ALA A CA 1
ATOM 1557 C C . ALA A 1 203 ? -13.311 -1.329 -10.141 1.00 92.00 203 ALA A C 1
ATOM 1559 O O . ALA A 1 203 ? -13.863 -1.704 -11.175 1.00 92.00 203 ALA A O 1
ATOM 1560 N N . CYS A 1 204 ? -12.168 -1.866 -9.704 1.00 90.06 204 CYS A N 1
ATOM 1561 C CA . CYS A 1 204 ? -11.488 -2.979 -10.365 1.00 90.06 204 CYS A CA 1
ATOM 1562 C C . CYS A 1 204 ? -12.009 -4.360 -9.933 1.00 90.06 204 CYS A C 1
ATOM 1564 O O . CYS A 1 204 ? -11.728 -5.340 -10.617 1.00 90.06 204 CYS A O 1
ATOM 1566 N N . LEU A 1 205 ? -12.743 -4.466 -8.818 1.00 93.06 205 LEU A N 1
ATOM 1567 C CA . LEU A 1 205 ? -13.121 -5.746 -8.216 1.00 93.06 205 LEU A CA 1
ATOM 1568 C C . LEU A 1 205 ? -14.614 -5.787 -7.877 1.00 93.06 205 LEU A C 1
ATOM 1570 O O . LEU A 1 205 ? -15.086 -5.092 -6.984 1.00 93.06 205 LEU A O 1
ATOM 1574 N N . ASN A 1 206 ? -15.355 -6.682 -8.534 1.00 92.44 206 ASN A N 1
ATOM 1575 C CA . ASN A 1 206 ? -16.819 -6.770 -8.419 1.00 92.44 206 ASN A CA 1
ATOM 1576 C C . ASN A 1 206 ? -17.340 -7.028 -6.993 1.00 92.44 206 ASN A C 1
ATOM 1578 O O . ASN A 1 206 ? -18.491 -6.720 -6.693 1.00 92.44 206 ASN A O 1
ATOM 1582 N N . ASN A 1 207 ? -16.531 -7.639 -6.124 1.00 94.31 207 ASN A N 1
ATOM 1583 C CA . ASN A 1 207 ? -16.903 -7.979 -4.750 1.00 94.31 207 ASN A CA 1
ATOM 1584 C C . ASN A 1 207 ? -16.457 -6.931 -3.713 1.00 94.31 207 ASN A C 1
ATOM 1586 O O . ASN A 1 207 ? -16.627 -7.170 -2.517 1.00 94.31 207 ASN A O 1
ATOM 1590 N N . VAL A 1 208 ? -15.887 -5.802 -4.144 1.00 97.62 208 VAL A N 1
ATOM 1591 C CA . VAL A 1 208 ? -15.378 -4.736 -3.274 1.00 97.62 208 VAL A CA 1
ATOM 1592 C C . VAL A 1 208 ? -16.193 -3.461 -3.488 1.00 97.62 208 VAL A C 1
ATOM 1594 O O . VAL A 1 208 ? -16.409 -3.027 -4.613 1.00 97.62 208 VAL A O 1
ATOM 1597 N N . GLU A 1 209 ? -16.626 -2.822 -2.404 1.00 97.62 209 GLU A N 1
ATOM 1598 C CA . GLU A 1 209 ? -17.358 -1.553 -2.446 1.00 97.62 209 GLU A CA 1
ATOM 1599 C C . GLU A 1 209 ? -16.794 -0.563 -1.422 1.00 97.62 209 GLU A C 1
ATOM 1601 O O . GLU A 1 209 ? -16.340 -0.955 -0.343 1.00 97.62 209 GLU A O 1
ATOM 1606 N N . VAL A 1 210 ? -16.855 0.731 -1.748 1.00 97.25 210 VAL A N 1
ATOM 1607 C CA . VAL A 1 210 ? -16.588 1.812 -0.793 1.00 97.25 210 VAL A CA 1
ATOM 1608 C C . VAL A 1 210 ? -17.900 2.321 -0.210 1.00 97.25 210 VAL A C 1
ATOM 1610 O O . VAL A 1 210 ? -18.770 2.775 -0.949 1.00 97.25 210 VAL A O 1
ATOM 1613 N N . VAL A 1 211 ? -18.002 2.297 1.116 1.00 96.75 211 VAL A N 1
ATOM 1614 C CA . VAL A 1 211 ? -19.094 2.891 1.891 1.00 96.75 211 VAL A CA 1
ATOM 1615 C C . VAL A 1 211 ? -18.576 4.171 2.536 1.00 96.75 211 VAL A C 1
ATOM 1617 O O . VAL A 1 211 ? -17.502 4.182 3.138 1.00 96.75 211 VAL A O 1
ATOM 1620 N N . ASP A 1 212 ? -19.322 5.261 2.417 1.00 94.44 212 ASP A N 1
ATOM 1621 C CA . ASP A 1 212 ? -18.919 6.522 3.032 1.00 94.44 212 ASP A CA 1
ATOM 1622 C C . ASP A 1 212 ? -19.071 6.457 4.558 1.00 94.44 212 ASP A C 1
ATOM 1624 O O . ASP A 1 212 ? -20.053 5.926 5.077 1.00 94.44 212 ASP A O 1
ATOM 1628 N N . LEU A 1 213 ? -18.103 7.030 5.276 1.00 92.00 213 LEU A N 1
ATOM 1629 C CA . LEU A 1 213 ? -18.159 7.254 6.721 1.00 92.00 213 LEU A CA 1
ATOM 1630 C C . LEU A 1 213 ? -18.357 8.752 6.993 1.00 92.00 213 LEU A C 1
ATOM 1632 O O . LEU A 1 213 ? -17.373 9.495 7.023 1.00 92.00 213 LEU A O 1
ATOM 1636 N N . PRO A 1 214 ? -19.595 9.238 7.172 1.00 87.00 214 PRO A N 1
ATOM 1637 C CA . PRO A 1 214 ? -19.833 10.641 7.489 1.00 87.00 214 PRO A CA 1
ATOM 1638 C C . PRO A 1 214 ? -19.149 10.996 8.811 1.00 87.00 214 PRO A C 1
ATOM 1640 O O . PRO A 1 214 ? -19.448 10.411 9.843 1.00 87.00 214 PRO A O 1
ATOM 1643 N N . VAL A 1 215 ? -18.205 11.928 8.796 1.00 81.50 215 VAL A N 1
ATOM 1644 C CA . VAL A 1 215 ? -17.467 12.371 9.999 1.00 81.50 215 VAL A CA 1
ATOM 1645 C C . VAL A 1 215 ? -17.396 13.893 10.058 1.00 81.50 215 VAL A C 1
ATOM 1647 O O . VAL A 1 215 ? -16.449 14.468 10.593 1.00 81.50 215 VAL A O 1
ATOM 1650 N N . ASP A 1 216 ? -18.380 14.554 9.459 1.00 73.56 216 ASP A N 1
ATOM 1651 C CA . ASP A 1 216 ? -18.557 15.997 9.352 1.00 73.56 216 ASP A CA 1
ATOM 1652 C C . ASP A 1 216 ? -20.022 16.407 9.605 1.00 73.56 216 ASP A C 1
ATOM 1654 O O . ASP A 1 216 ? -20.925 15.570 9.716 1.00 73.56 216 ASP A O 1
ATOM 1658 N N . GLY A 1 217 ? -20.249 17.719 9.740 1.00 74.69 217 GLY A N 1
ATOM 1659 C CA . GLY A 1 217 ? -21.560 18.282 10.070 1.00 74.69 217 GLY A CA 1
ATOM 1660 C C . GLY A 1 217 ? -22.039 17.846 11.456 1.00 74.69 217 GLY A C 1
ATOM 1661 O O . GLY A 1 217 ? -21.309 17.993 12.436 1.00 74.69 217 GLY A O 1
ATOM 1662 N N . ASP A 1 218 ? -23.252 17.292 11.512 1.00 76.12 218 ASP A N 1
ATOM 1663 C CA . ASP A 1 218 ? -23.880 16.781 12.738 1.00 76.12 218 ASP A CA 1
ATOM 1664 C C . ASP A 1 218 ? -23.392 15.373 13.137 1.00 76.12 218 ASP A C 1
ATOM 1666 O O . ASP A 1 218 ? -23.852 14.833 14.140 1.00 76.12 218 ASP A O 1
ATOM 1670 N N . ASN A 1 219 ? -22.481 14.761 12.366 1.00 78.88 219 ASN A N 1
ATOM 1671 C CA . ASN A 1 219 ? -21.990 13.407 12.624 1.00 78.88 219 ASN A CA 1
ATOM 1672 C C . ASN A 1 219 ? -20.616 13.428 13.311 1.00 78.88 219 ASN A C 1
ATOM 1674 O O . ASN A 1 219 ? -19.690 14.121 12.867 1.00 78.88 219 ASN A O 1
ATOM 1678 N N . ASP A 1 220 ? -20.456 12.615 14.355 1.00 86.38 220 ASP A N 1
ATOM 1679 C CA . ASP A 1 220 ? -19.159 12.293 14.954 1.00 86.38 220 ASP A CA 1
ATOM 1680 C C . ASP A 1 220 ? -18.702 10.870 14.581 1.00 86.38 220 ASP A C 1
ATOM 1682 O O . ASP A 1 220 ? -19.495 10.010 14.192 1.00 86.38 220 ASP A O 1
ATOM 1686 N N . MET A 1 221 ? -17.393 10.616 14.680 1.00 89.12 221 MET A N 1
ATOM 1687 C CA . MET A 1 221 ? -16.799 9.344 14.253 1.00 89.12 221 MET A CA 1
ATOM 1688 C C . MET A 1 221 ? -17.378 8.131 14.989 1.00 89.12 221 MET A C 1
ATOM 1690 O O . MET A 1 221 ? -17.528 7.078 14.375 1.00 89.12 221 MET A O 1
ATOM 1694 N N . VAL A 1 222 ? -17.686 8.247 16.282 1.00 92.31 222 VAL A N 1
ATOM 1695 C CA . VAL A 1 222 ? -18.145 7.111 17.090 1.00 92.31 222 VAL A CA 1
ATOM 1696 C C . VAL A 1 222 ? -19.533 6.687 16.635 1.00 92.31 222 VAL A C 1
ATOM 1698 O O . VAL A 1 222 ? -19.748 5.511 16.333 1.00 92.31 222 VAL A O 1
ATOM 1701 N N . GLN A 1 223 ? -20.453 7.648 16.528 1.00 93.12 223 GLN A N 1
ATOM 1702 C CA . GLN A 1 223 ? -21.814 7.383 16.075 1.00 93.12 223 GLN A CA 1
ATOM 1703 C C . GLN A 1 223 ? -21.825 6.802 14.657 1.00 93.12 223 GLN A C 1
ATOM 1705 O O . GLN A 1 223 ? -22.508 5.811 14.393 1.00 93.12 223 GLN A O 1
ATOM 1710 N N . SER A 1 224 ? -21.037 7.377 13.748 1.00 93.62 224 SER A N 1
ATOM 1711 C CA . SER A 1 224 ? -20.975 6.908 12.364 1.00 93.62 224 SER A CA 1
ATOM 1712 C C . SER A 1 224 ? -20.384 5.510 12.237 1.00 93.62 224 SER A C 1
ATOM 1714 O O . SER A 1 224 ? -20.899 4.705 11.461 1.00 93.62 224 SER A O 1
ATOM 1716 N N . VAL A 1 225 ? -19.345 5.186 13.016 1.00 95.94 225 VAL A N 1
ATOM 1717 C CA . VAL A 1 225 ? -18.784 3.828 13.061 1.00 95.94 225 VAL A CA 1
ATOM 1718 C C . VAL A 1 225 ? -19.844 2.834 13.523 1.00 95.94 225 VAL A C 1
ATOM 1720 O O . VAL A 1 225 ? -20.009 1.799 12.881 1.00 95.94 225 VAL A O 1
ATOM 1723 N N . ASP A 1 226 ? -20.597 3.143 14.582 1.00 95.81 226 ASP A N 1
ATOM 1724 C CA . ASP A 1 226 ? -21.632 2.228 15.063 1.00 95.81 226 ASP A CA 1
ATOM 1725 C C . ASP A 1 226 ? -22.743 2.004 14.025 1.00 95.81 226 ASP A C 1
ATOM 1727 O O . ASP A 1 226 ? -23.071 0.861 13.693 1.00 95.81 226 ASP A O 1
ATOM 1731 N N . ILE A 1 227 ? -23.277 3.084 13.446 1.00 96.06 227 ILE A N 1
ATOM 1732 C CA . ILE A 1 227 ? -24.345 3.015 12.439 1.00 96.06 227 ILE A CA 1
ATOM 1733 C C . ILE A 1 227 ? -23.901 2.196 11.223 1.00 96.06 227 ILE A C 1
ATOM 1735 O O . ILE A 1 227 ? -24.607 1.269 10.814 1.00 96.06 227 ILE A O 1
ATOM 1739 N N . VAL A 1 228 ? -22.738 2.510 10.647 1.00 96.94 228 VAL A N 1
ATOM 1740 C CA . VAL A 1 228 ? -22.260 1.852 9.424 1.00 96.94 228 VAL A CA 1
ATOM 1741 C C . VAL A 1 228 ? -21.929 0.383 9.685 1.00 96.94 228 VAL A C 1
ATOM 1743 O O . VAL A 1 228 ? -22.278 -0.479 8.877 1.00 96.94 228 VAL A O 1
ATOM 1746 N N . LEU A 1 229 ? -21.336 0.048 10.834 1.00 98.00 229 LEU A N 1
ATOM 1747 C CA . LEU A 1 229 ? -21.071 -1.350 11.180 1.00 98.00 229 LEU A CA 1
ATOM 1748 C C . LEU A 1 229 ? -22.356 -2.157 11.398 1.00 98.00 229 LEU A C 1
ATOM 1750 O O . LEU A 1 229 ? -22.407 -3.321 11.003 1.00 98.00 229 LEU A O 1
ATOM 1754 N N . ASN A 1 230 ? -23.412 -1.557 11.957 1.00 97.62 230 ASN A N 1
ATOM 1755 C CA . ASN A 1 230 ? -24.725 -2.206 12.045 1.00 97.62 230 ASN A CA 1
ATOM 1756 C C . ASN A 1 230 ? -25.327 -2.466 10.651 1.00 97.62 230 ASN A C 1
ATOM 1758 O O . ASN A 1 230 ? -25.866 -3.545 10.400 1.00 97.62 230 ASN A O 1
ATOM 1762 N N . GLN A 1 231 ? -25.184 -1.523 9.716 1.00 97.62 231 GLN A N 1
ATOM 1763 C CA . GLN A 1 231 ? -25.645 -1.689 8.331 1.00 97.62 231 GLN A CA 1
ATOM 1764 C C . GLN A 1 231 ? -24.870 -2.771 7.568 1.00 97.62 231 GLN A C 1
ATOM 1766 O O . GLN A 1 231 ? -25.454 -3.488 6.756 1.00 97.62 231 GLN A O 1
ATOM 1771 N N . ILE A 1 232 ? -23.565 -2.897 7.813 1.00 97.88 232 ILE A N 1
ATOM 1772 C CA . ILE A 1 232 ? -22.715 -3.905 7.165 1.00 97.88 232 ILE A CA 1
ATOM 1773 C C . ILE A 1 232 ? -22.949 -5.292 7.762 1.00 97.88 232 ILE A C 1
ATOM 1775 O O . ILE A 1 232 ? -23.027 -6.268 7.018 1.00 97.88 232 ILE A O 1
ATOM 1779 N N . ALA A 1 233 ? -23.158 -5.386 9.078 1.00 98.00 233 ALA A N 1
ATOM 1780 C CA . ALA A 1 233 ? -23.564 -6.631 9.726 1.00 98.00 233 ALA A CA 1
ATOM 1781 C C . ALA A 1 233 ? -24.892 -7.161 9.157 1.00 98.00 233 ALA A C 1
ATOM 1783 O O . ALA A 1 233 ? -25.010 -8.354 8.882 1.00 98.00 233 ALA A O 1
ATOM 1784 N N . ALA A 1 234 ? -25.856 -6.274 8.883 1.00 97.69 234 ALA A N 1
ATOM 1785 C CA . ALA A 1 234 ? -27.123 -6.626 8.237 1.00 97.69 234 ALA A CA 1
ATOM 1786 C C . ALA A 1 234 ? -26.975 -7.128 6.783 1.00 97.69 234 ALA A C 1
ATOM 1788 O O . ALA A 1 234 ? -27.923 -7.681 6.233 1.00 97.69 234 ALA A O 1
ATOM 1789 N N . GLN A 1 235 ? -25.803 -6.957 6.167 1.00 97.50 235 GLN A N 1
ATOM 1790 C CA . GLN A 1 235 ? -25.465 -7.471 4.833 1.00 97.50 235 GLN A CA 1
ATOM 1791 C C . GLN A 1 235 ? -24.555 -8.709 4.884 1.00 97.50 235 GLN A C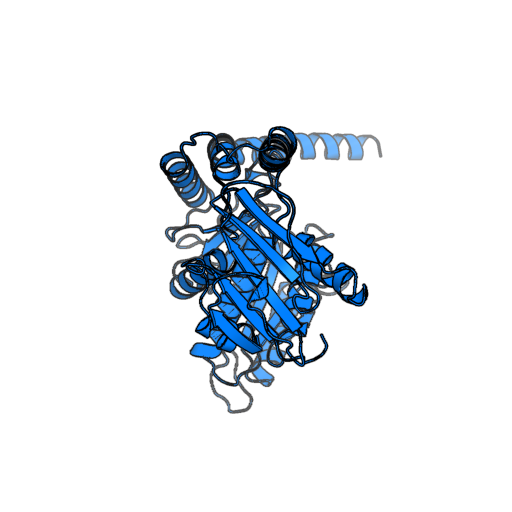 1
ATOM 1793 O O . GLN A 1 235 ? -24.176 -9.216 3.833 1.00 97.50 235 GLN A O 1
ATOM 1798 N N . ASP A 1 236 ? -24.175 -9.165 6.084 1.00 97.50 236 ASP A N 1
ATOM 1799 C CA . ASP A 1 236 ? -23.173 -10.217 6.304 1.00 97.50 236 ASP A CA 1
ATOM 1800 C C . ASP A 1 236 ? -21.871 -10.003 5.497 1.00 97.50 236 ASP A C 1
ATOM 1802 O O . ASP A 1 236 ? -21.303 -10.925 4.909 1.00 97.50 236 ASP A O 1
ATOM 1806 N N . ALA A 1 237 ? -21.408 -8.753 5.442 1.00 98.38 237 ALA A N 1
ATOM 1807 C CA . ALA A 1 237 ? -20.236 -8.341 4.674 1.00 98.38 237 ALA A CA 1
ATOM 1808 C C . ALA A 1 237 ? -18.995 -8.123 5.561 1.00 98.38 237 ALA A C 1
ATOM 1810 O O . ALA A 1 237 ? -19.099 -7.928 6.772 1.00 98.38 237 ALA A O 1
ATOM 1811 N N . VAL A 1 238 ? -17.807 -8.152 4.947 1.00 98.69 238 VAL A N 1
ATOM 1812 C CA . VAL A 1 238 ? -16.517 -7.938 5.622 1.00 98.69 238 VAL A CA 1
ATOM 1813 C C . VAL A 1 238 ? -16.264 -6.428 5.789 1.00 98.69 238 VAL A C 1
ATOM 1815 O O . VAL A 1 238 ? -16.176 -5.738 4.769 1.00 98.69 238 VAL A O 1
ATOM 1818 N N . PRO A 1 239 ? -16.127 -5.889 7.021 1.00 98.31 239 PRO A N 1
ATOM 1819 C CA . PRO A 1 239 ? -15.924 -4.458 7.242 1.00 98.31 239 PRO A CA 1
ATOM 1820 C C . PRO A 1 239 ? -14.446 -4.079 7.425 1.00 98.31 239 PRO A C 1
ATOM 1822 O O . PRO A 1 239 ? -13.786 -4.520 8.368 1.00 98.31 239 PRO A O 1
ATOM 1825 N N . TYR A 1 240 ? -13.953 -3.162 6.592 1.00 98.69 240 TYR A N 1
ATOM 1826 C CA . TYR A 1 240 ? -12.639 -2.530 6.735 1.00 98.69 240 TYR A CA 1
ATOM 1827 C C . TYR A 1 240 ? -12.800 -1.021 6.855 1.00 98.69 240 TYR A C 1
ATOM 1829 O O . TYR A 1 240 ? -13.269 -0.382 5.924 1.00 98.69 240 TYR A O 1
ATOM 1837 N N . ILE A 1 241 ? -12.428 -0.435 7.991 1.00 97.62 241 ILE A N 1
ATOM 1838 C CA . ILE A 1 241 ? -12.629 0.998 8.245 1.00 97.62 241 ILE A CA 1
ATOM 1839 C C . ILE A 1 241 ? -11.306 1.728 8.106 1.00 97.62 241 ILE A C 1
ATOM 1841 O O . ILE A 1 241 ? -10.397 1.464 8.882 1.00 97.62 241 ILE A O 1
ATOM 1845 N N . ILE A 1 242 ? -11.215 2.681 7.183 1.00 95.75 242 ILE A N 1
ATOM 1846 C CA . ILE A 1 242 ? -10.086 3.610 7.105 1.00 95.75 242 ILE A CA 1
ATOM 1847 C C . ILE A 1 242 ? -10.508 4.908 7.783 1.00 95.75 242 ILE A C 1
ATOM 1849 O O . ILE A 1 242 ? -11.468 5.536 7.353 1.00 95.75 242 ILE A O 1
ATOM 1853 N N . ALA A 1 243 ? -9.805 5.329 8.828 1.00 92.44 243 ALA A N 1
ATOM 1854 C CA . ALA A 1 243 ? -10.084 6.582 9.521 1.00 92.44 243 ALA A CA 1
ATOM 1855 C C . ALA A 1 243 ? -8.794 7.346 9.807 1.00 92.44 243 ALA A C 1
ATOM 1857 O O . ALA A 1 243 ? -7.725 6.760 9.936 1.00 92.44 243 ALA A O 1
ATOM 1858 N N . GLU A 1 244 ? -8.910 8.661 9.942 1.00 90.31 244 GLU A N 1
ATOM 1859 C CA . GLU A 1 244 ? -7.802 9.557 10.262 1.00 90.31 244 GLU A CA 1
ATOM 1860 C C . GLU A 1 244 ? -8.054 10.178 11.637 1.00 90.31 244 GLU A C 1
ATOM 1862 O O . GLU A 1 244 ? -9.158 10.665 11.904 1.00 90.31 244 GLU A O 1
ATOM 1867 N N . ILE A 1 245 ? -7.055 10.130 12.522 1.00 89.06 245 ILE A N 1
ATOM 1868 C CA . ILE A 1 245 ? -7.109 10.801 13.826 1.00 89.06 245 ILE A CA 1
ATOM 1869 C C . ILE A 1 245 ? -5.868 11.693 13.970 1.00 89.06 245 ILE A C 1
ATOM 1871 O O . ILE A 1 245 ? -4.744 11.184 13.923 1.00 89.06 245 ILE A O 1
ATOM 1875 N N . PRO A 1 246 ? -6.035 13.006 14.217 1.00 87.38 246 PRO A N 1
ATOM 1876 C CA . PRO A 1 246 ? -7.300 13.756 14.237 1.00 87.38 246 PRO A CA 1
ATOM 1877 C C . PRO A 1 246 ? -8.017 13.780 12.876 1.00 87.38 246 PRO A C 1
ATOM 1879 O O . PRO A 1 246 ? -7.375 13.606 11.846 1.00 87.38 246 PRO A O 1
ATOM 1882 N N . THR A 1 247 ? -9.330 14.012 12.859 1.00 79.94 247 THR A N 1
ATOM 1883 C CA . THR A 1 247 ? -10.110 14.037 11.610 1.00 79.94 247 THR A CA 1
ATOM 1884 C C . THR A 1 247 ? -9.722 15.215 10.717 1.00 79.94 247 THR A C 1
ATOM 1886 O O . THR A 1 247 ? -9.439 16.312 11.190 1.00 79.94 247 THR A O 1
ATOM 1889 N N . ASN A 1 248 ? -9.771 15.034 9.401 1.00 73.62 248 ASN A N 1
ATOM 1890 C CA . ASN A 1 248 ? -9.617 16.119 8.432 1.00 73.62 248 ASN A CA 1
ATOM 1891 C C . ASN A 1 248 ? -11.008 16.590 7.945 1.00 73.62 248 ASN A C 1
ATOM 1893 O O . ASN A 1 248 ? -11.860 15.739 7.677 1.00 73.62 248 ASN A O 1
ATOM 1897 N N . PRO A 1 249 ? -11.289 17.907 7.815 1.00 71.75 249 PRO A N 1
ATOM 1898 C CA . PRO A 1 249 ? -10.447 19.074 8.121 1.00 71.75 249 PRO A CA 1
ATOM 1899 C C . PRO A 1 249 ? -10.610 19.654 9.532 1.00 71.75 249 PRO A C 1
ATOM 1901 O O . PRO A 1 249 ? -9.970 20.655 9.848 1.00 71.75 249 PRO A O 1
ATOM 1904 N N . ARG A 1 250 ? -11.470 19.074 10.379 1.00 77.44 250 ARG A N 1
ATOM 1905 C CA . ARG A 1 250 ? -11.835 19.663 11.682 1.00 77.44 250 ARG A CA 1
ATOM 1906 C C . ARG A 1 250 ? -10.756 19.529 12.762 1.00 77.44 250 ARG A C 1
ATOM 1908 O O . ARG A 1 250 ? -10.794 20.251 13.751 1.00 77.44 250 ARG A O 1
ATOM 1915 N N . VAL A 1 251 ? -9.787 18.639 12.562 1.00 81.50 251 VAL A N 1
ATOM 1916 C CA . VAL A 1 251 ? -8.738 18.281 13.529 1.00 81.50 251 VAL A CA 1
ATOM 1917 C C . VAL A 1 251 ? -9.351 17.809 14.855 1.00 81.50 251 VAL A C 1
ATOM 1919 O O . VAL A 1 251 ? -8.849 18.103 15.939 1.00 81.50 251 VAL A O 1
ATOM 1922 N N . GLU A 1 252 ? -10.462 17.073 14.781 1.00 82.38 252 GLU A N 1
ATOM 1923 C CA . GLU A 1 252 ? -11.145 16.551 15.964 1.00 82.38 252 GLU A CA 1
ATOM 1924 C C . GLU A 1 252 ? -10.538 15.215 16.387 1.00 82.38 252 GLU A C 1
ATOM 1926 O O . GLU A 1 252 ? -10.218 14.354 15.565 1.00 82.38 252 GLU A O 1
ATOM 1931 N N . VAL A 1 253 ? -10.407 15.030 17.697 1.00 87.12 253 VAL A N 1
ATOM 1932 C CA . VAL A 1 253 ? -10.054 13.743 18.294 1.00 87.12 253 VAL A CA 1
ATOM 1933 C C . VAL A 1 253 ? -11.345 13.139 18.848 1.00 87.12 253 VAL A C 1
ATOM 1935 O O . VAL A 1 253 ? -11.964 13.774 19.704 1.00 87.12 253 VAL A O 1
ATOM 1938 N N . PRO A 1 254 ? -11.778 11.957 18.376 1.00 89.62 254 PRO A N 1
ATOM 1939 C CA . PRO A 1 254 ? -12.987 11.320 18.886 1.00 89.62 254 PRO A CA 1
ATOM 1940 C C . PRO A 1 254 ? -12.792 10.845 20.330 1.00 89.62 254 PRO A C 1
ATOM 1942 O O . PRO A 1 254 ? -11.660 10.681 20.797 1.00 89.62 254 PRO A O 1
ATOM 1945 N N . ASP A 1 255 ? -13.893 10.549 21.025 1.00 92.69 255 ASP A N 1
ATOM 1946 C CA . ASP A 1 255 ? -13.820 9.801 22.280 1.00 92.69 255 ASP A CA 1
ATOM 1947 C C . ASP A 1 255 ? -13.253 8.401 21.996 1.00 92.69 255 ASP A C 1
ATOM 1949 O O . ASP A 1 255 ? -13.912 7.535 21.420 1.00 92.69 255 ASP A O 1
ATOM 1953 N N . LEU A 1 256 ? -11.994 8.189 22.380 1.00 92.06 256 LEU A N 1
ATOM 1954 C CA . LEU A 1 256 ? -11.263 6.956 22.099 1.00 92.06 256 LEU A CA 1
ATOM 1955 C C . LEU A 1 256 ? -11.820 5.745 22.858 1.00 92.06 256 LEU A C 1
ATOM 1957 O O . LEU A 1 256 ? -11.620 4.616 22.410 1.00 92.06 256 LEU A O 1
ATOM 1961 N N . VAL A 1 257 ? -12.477 5.953 24.006 1.00 95.12 257 VAL A N 1
ATOM 1962 C CA . VAL A 1 257 ? -13.115 4.869 24.767 1.00 95.12 257 VAL A CA 1
ATOM 1963 C C . VAL A 1 257 ? -14.380 4.441 24.036 1.00 95.12 257 VAL A C 1
ATOM 1965 O O . VAL A 1 257 ? -14.516 3.264 23.709 1.00 95.12 257 VAL A O 1
ATOM 1968 N N . ALA A 1 258 ? -15.241 5.396 23.687 1.00 95.81 258 ALA A N 1
ATOM 1969 C CA . ALA A 1 258 ? -16.477 5.106 22.971 1.00 95.81 258 ALA A CA 1
ATOM 1970 C C . ALA A 1 258 ? -16.207 4.541 21.560 1.00 95.81 258 ALA A C 1
ATOM 1972 O O . ALA A 1 258 ? -16.859 3.591 21.130 1.00 95.81 258 ALA A O 1
ATOM 1973 N N . LEU A 1 259 ? -15.176 5.039 20.864 1.00 95.69 259 LEU A N 1
ATOM 1974 C CA . LEU A 1 259 ? -14.728 4.484 19.582 1.00 95.69 259 LEU A CA 1
ATOM 1975 C C . LEU A 1 259 ? -14.299 3.017 19.718 1.00 95.69 259 LEU A C 1
ATOM 1977 O O . LEU A 1 259 ? -14.693 2.172 18.916 1.00 95.69 259 LEU A O 1
ATOM 1981 N N . LYS A 1 260 ? -13.496 2.699 20.740 1.00 95.94 260 LYS A N 1
ATOM 1982 C CA . LYS A 1 260 ? -13.065 1.324 21.023 1.00 95.94 260 LYS A CA 1
ATOM 1983 C C . LYS A 1 260 ? -14.264 0.411 21.287 1.00 95.94 260 LYS A C 1
ATOM 1985 O O . LYS A 1 260 ? -14.270 -0.723 20.806 1.00 95.94 260 LYS A O 1
ATOM 1990 N N . GLU A 1 261 ? -15.243 0.879 22.056 1.00 96.75 261 GLU A N 1
ATOM 1991 C CA . GLU A 1 261 ? -16.472 0.139 22.351 1.00 96.75 261 GLU A CA 1
ATOM 1992 C C . GLU A 1 261 ? -17.278 -0.131 21.076 1.00 96.75 261 GLU A C 1
ATOM 1994 O O . GLU A 1 261 ? -17.593 -1.288 20.803 1.00 96.75 261 GLU A O 1
ATOM 1999 N N . ALA A 1 262 ? -17.496 0.885 20.235 1.00 96.88 262 ALA A N 1
ATOM 2000 C CA . ALA A 1 262 ? -18.188 0.737 18.954 1.00 96.88 262 ALA A CA 1
ATOM 2001 C C . ALA A 1 262 ? -17.482 -0.260 18.014 1.00 96.88 262 ALA A C 1
ATOM 2003 O O . ALA A 1 262 ? -18.137 -1.098 17.383 1.00 96.88 262 ALA A O 1
ATOM 2004 N N . LEU A 1 263 ? -16.146 -0.220 17.950 1.00 97.38 263 LEU A N 1
ATOM 2005 C CA . LEU A 1 263 ? -15.334 -1.148 17.152 1.00 97.38 263 LEU A CA 1
ATOM 2006 C C . LEU A 1 263 ? -15.343 -2.583 17.703 1.00 97.38 263 LEU A C 1
ATOM 2008 O O . LEU A 1 263 ? -15.224 -3.529 16.930 1.00 97.38 263 LEU A O 1
ATOM 2012 N N . SER A 1 264 ? -15.472 -2.753 19.023 1.00 96.75 264 SER A N 1
ATOM 2013 C CA . SER A 1 264 ? -15.432 -4.067 19.689 1.00 96.75 264 SER A CA 1
ATOM 2014 C C . SER A 1 264 ? -16.813 -4.702 19.872 1.00 96.75 264 SER A C 1
ATOM 2016 O O . SER A 1 264 ? -16.903 -5.855 20.293 1.00 96.75 264 SER A O 1
ATOM 2018 N N . GLN A 1 265 ? -17.888 -3.956 19.613 1.00 97.19 265 GLN A N 1
ATOM 2019 C CA . GLN A 1 265 ? -19.254 -4.419 19.812 1.00 97.19 265 GLN A CA 1
ATOM 2020 C C . GLN A 1 265 ? -19.581 -5.610 18.904 1.00 97.19 265 GLN A C 1
ATOM 2022 O O . GLN A 1 265 ? -19.500 -5.523 17.676 1.00 97.19 265 GLN A O 1
ATOM 2027 N N . GLU A 1 266 ? -20.018 -6.708 19.522 1.00 97.38 266 GLU A N 1
ATOM 2028 C CA . GLU A 1 266 ? -20.542 -7.867 18.806 1.00 97.38 266 GLU A CA 1
ATOM 2029 C C . GLU A 1 266 ? -21.850 -7.489 18.104 1.00 97.38 266 GLU A C 1
ATOM 2031 O O . GLU A 1 266 ? -22.795 -6.996 18.724 1.00 97.38 266 GLU A O 1
ATOM 2036 N N . ARG A 1 267 ? -21.906 -7.741 16.797 1.00 98.00 267 ARG A N 1
ATOM 2037 C CA . ARG A 1 267 ? -23.088 -7.515 15.961 1.00 98.00 267 ARG A CA 1
ATOM 2038 C C . ARG A 1 267 ? -23.595 -8.842 15.417 1.00 98.00 267 ARG A C 1
ATOM 2040 O O . ARG A 1 267 ? -22.855 -9.826 15.371 1.00 98.00 267 ARG A O 1
ATOM 2047 N N . LYS A 1 268 ? -24.868 -8.880 15.024 1.00 97.94 268 LYS A N 1
ATOM 2048 C CA . LYS A 1 268 ? -25.505 -10.072 14.458 1.00 97.94 268 LYS A CA 1
ATOM 2049 C C . LYS A 1 268 ? -25.849 -9.865 12.990 1.00 97.94 268 LYS A C 1
ATOM 2051 O O . LYS A 1 268 ? -26.243 -8.771 12.594 1.00 97.94 268 LYS A O 1
ATOM 2056 N N . THR A 1 269 ? -25.706 -10.928 12.213 1.00 97.38 269 THR A N 1
ATOM 2057 C CA . THR A 1 269 ? -26.188 -11.013 10.830 1.00 97.38 269 THR A CA 1
ATOM 2058 C C . THR A 1 269 ? -27.712 -11.213 10.805 1.00 97.38 269 THR A C 1
ATOM 2060 O O . THR A 1 269 ? -28.303 -11.513 11.851 1.00 97.38 269 THR A O 1
ATOM 2063 N N . PRO A 1 270 ? -28.377 -11.106 9.636 1.00 96.94 270 PRO A N 1
ATOM 2064 C CA . PRO A 1 270 ? -29.803 -11.428 9.506 1.00 96.94 270 PRO A CA 1
ATOM 2065 C C . PRO A 1 270 ? -30.169 -12.848 9.963 1.00 96.94 270 PRO A C 1
ATOM 2067 O O . PRO A 1 270 ? -31.267 -13.063 10.472 1.00 96.94 270 PRO A O 1
ATOM 2070 N N . ASP A 1 271 ? -29.229 -13.791 9.855 1.00 96.06 271 ASP A N 1
ATOM 2071 C CA . ASP A 1 271 ? -29.400 -15.186 10.277 1.00 96.06 271 ASP A CA 1
ATOM 2072 C C . ASP A 1 271 ? -29.120 -15.403 11.778 1.00 96.06 271 ASP A C 1
ATOM 2074 O O . ASP A 1 271 ? -29.163 -16.527 12.280 1.00 96.06 271 ASP A O 1
ATOM 2078 N N . GLY A 1 272 ? -28.810 -14.335 12.522 1.00 95.62 272 GLY A N 1
ATOM 2079 C CA . GLY A 1 272 ? -28.531 -14.379 13.959 1.00 95.62 272 GLY A CA 1
ATOM 2080 C C . GLY A 1 272 ? -27.128 -14.880 14.325 1.00 95.62 272 GLY A C 1
ATOM 2081 O O . GLY A 1 272 ? -26.822 -15.022 15.514 1.00 95.62 272 GLY A O 1
ATOM 2082 N N . THR A 1 273 ? -26.257 -15.125 13.342 1.00 96.88 273 THR A N 1
ATOM 2083 C CA . THR A 1 273 ? -24.844 -15.465 13.574 1.00 96.88 273 THR A CA 1
ATOM 2084 C C . THR A 1 273 ? -24.039 -14.222 13.951 1.00 96.88 273 THR A C 1
ATOM 2086 O O . THR A 1 273 ? -24.478 -13.092 13.743 1.00 96.88 273 THR A O 1
ATOM 2089 N N . ILE A 1 274 ? -22.869 -14.415 14.568 1.00 97.75 274 ILE A N 1
ATOM 2090 C CA . ILE A 1 274 ? -21.958 -13.305 14.877 1.00 97.75 274 ILE A CA 1
ATOM 2091 C C . ILE A 1 274 ? -21.431 -12.734 13.557 1.00 97.75 274 ILE A C 1
ATOM 2093 O O . ILE A 1 274 ? -20.884 -13.476 12.742 1.00 97.75 274 ILE A O 1
ATOM 2097 N N . ALA A 1 275 ? -21.618 -11.431 13.354 1.00 98.19 275 ALA A N 1
ATOM 2098 C CA . ALA A 1 275 ? -21.078 -10.718 12.207 1.00 98.19 275 ALA A CA 1
ATOM 2099 C C . ALA A 1 275 ? -19.548 -10.635 12.292 1.00 98.19 275 ALA A C 1
ATOM 2101 O O . ALA A 1 275 ? -18.968 -10.663 13.378 1.00 98.19 275 ALA A O 1
ATOM 2102 N N . ILE A 1 276 ? -18.901 -10.513 11.136 1.00 98.00 276 ILE A N 1
ATOM 2103 C CA . ILE A 1 276 ? -17.444 -10.388 11.043 1.00 98.00 276 ILE A CA 1
ATOM 2104 C C . ILE A 1 276 ? -17.010 -9.091 11.734 1.00 98.00 276 ILE A C 1
ATOM 2106 O O . ILE A 1 276 ? -17.551 -8.020 11.450 1.00 98.00 276 ILE A O 1
ATOM 2110 N N . ASP A 1 277 ? -16.046 -9.181 12.650 1.00 96.75 277 ASP A N 1
ATOM 2111 C CA . ASP A 1 277 ? -15.515 -8.010 13.344 1.00 96.75 277 ASP A CA 1
ATOM 2112 C C . ASP A 1 277 ? -14.701 -7.129 12.379 1.00 96.75 277 ASP A C 1
ATOM 2114 O O . ASP A 1 277 ? -14.091 -7.644 11.439 1.00 96.75 277 ASP A O 1
ATOM 2118 N N . PRO A 1 278 ? -14.676 -5.802 12.566 1.00 98.06 278 PRO A N 1
ATOM 2119 C CA . PRO A 1 278 ? -13.982 -4.918 11.644 1.00 98.06 278 PRO A CA 1
ATOM 2120 C C . PRO A 1 278 ? -12.461 -4.958 11.809 1.00 98.06 278 PRO A C 1
ATOM 2122 O O . PRO A 1 278 ? -11.938 -5.128 12.912 1.00 98.06 278 PRO A O 1
ATOM 2125 N N . VAL A 1 279 ? -11.745 -4.678 10.717 1.00 98.62 279 VAL A N 1
ATOM 2126 C CA . VAL A 1 279 ? -10.345 -4.228 10.793 1.00 98.62 279 VAL A CA 1
ATOM 2127 C C . VAL A 1 279 ? -10.326 -2.705 10.734 1.00 98.62 279 VAL A C 1
ATOM 2129 O O . VAL A 1 279 ? -10.846 -2.105 9.793 1.00 98.62 279 VAL A O 1
ATOM 2132 N N . PHE A 1 280 ? -9.730 -2.080 11.747 1.00 98.25 280 PHE A N 1
ATOM 2133 C CA . PHE A 1 280 ? -9.580 -0.632 11.834 1.00 98.25 280 PHE A CA 1
ATOM 2134 C C . PHE A 1 280 ? -8.208 -0.212 11.297 1.00 98.25 280 PHE A C 1
ATOM 2136 O O . PHE A 1 280 ? -7.173 -0.558 11.865 1.00 98.25 280 PHE A O 1
ATOM 2143 N N . ILE A 1 281 ? -8.200 0.518 10.189 1.00 98.19 281 ILE A N 1
ATOM 2144 C CA . ILE A 1 281 ? -7.020 1.071 9.532 1.00 98.19 281 ILE A CA 1
ATOM 2145 C C . ILE A 1 281 ? -6.926 2.552 9.899 1.00 98.19 281 ILE A C 1
ATOM 2147 O O . ILE A 1 281 ? -7.701 3.381 9.425 1.00 98.19 281 ILE A O 1
ATOM 2151 N N . LEU A 1 282 ? -5.980 2.881 10.769 1.00 96.50 282 LEU A N 1
ATOM 2152 C CA . LEU A 1 282 ? -5.802 4.220 11.306 1.00 96.50 282 LEU A CA 1
ATOM 2153 C C . LEU A 1 282 ? -4.688 4.963 10.563 1.00 96.50 282 LEU A C 1
ATOM 2155 O O . LEU A 1 282 ? -3.519 4.595 10.671 1.00 96.50 282 LEU A O 1
ATOM 2159 N N . ASP A 1 283 ? -5.033 6.045 9.872 1.00 94.81 283 ASP A N 1
ATOM 2160 C CA . ASP A 1 283 ? -4.063 7.023 9.388 1.00 94.81 283 ASP A CA 1
ATOM 2161 C C . ASP A 1 283 ? -3.586 7.891 10.562 1.00 94.81 283 ASP A C 1
ATOM 2163 O O . ASP A 1 283 ? -4.328 8.713 11.108 1.00 94.81 283 ASP A O 1
ATOM 2167 N N . GLN A 1 284 ? -2.331 7.688 10.961 1.00 93.31 284 GLN A N 1
ATOM 2168 C CA . GLN A 1 284 ? -1.644 8.447 12.003 1.00 93.31 284 GLN A CA 1
ATOM 2169 C C . GLN A 1 284 ? -0.680 9.491 11.435 1.00 93.31 284 GLN A C 1
ATOM 2171 O O . GLN A 1 284 ? 0.216 9.951 12.142 1.00 93.31 284 GLN A O 1
ATOM 2176 N N . THR A 1 285 ? -0.824 9.906 10.177 1.00 92.50 285 THR A N 1
ATOM 2177 C CA . THR A 1 285 ? 0.100 10.864 9.548 1.00 92.50 285 THR A CA 1
ATOM 2178 C C . THR A 1 285 ? 0.241 12.169 10.344 1.00 92.50 285 THR A C 1
ATOM 2180 O O . THR A 1 285 ? 1.344 12.717 10.426 1.00 92.50 285 THR A O 1
ATOM 2183 N N . PHE A 1 286 ? -0.839 12.649 10.970 1.00 90.56 286 PHE A N 1
ATOM 2184 C CA . PHE A 1 286 ? -0.819 13.845 11.820 1.00 90.56 286 PHE A CA 1
ATOM 2185 C C . PHE A 1 286 ? -0.241 13.614 13.219 1.00 90.56 286 PHE A C 1
ATOM 2187 O O . PHE A 1 286 ? 0.258 14.559 13.828 1.00 90.56 286 PHE A O 1
ATOM 2194 N N . CYS A 1 287 ? -0.293 12.386 13.737 1.00 91.69 287 CYS A N 1
ATOM 2195 C CA . CYS A 1 287 ? 0.146 12.059 15.091 1.00 91.69 287 CYS A CA 1
ATOM 2196 C C . CYS A 1 287 ? 0.932 10.730 15.166 1.00 91.69 287 CYS A C 1
ATOM 2198 O O . CYS A 1 287 ? 0.601 9.846 15.964 1.00 91.69 287 CYS A O 1
ATOM 2200 N N . PRO A 1 288 ? 2.016 10.566 14.379 1.00 92.81 288 PRO A N 1
ATOM 2201 C CA . PRO A 1 288 ? 2.717 9.283 14.266 1.00 92.81 288 PRO A CA 1
ATOM 2202 C C . PRO A 1 288 ? 3.464 8.891 15.551 1.00 92.81 288 PRO A C 1
ATOM 2204 O O . PRO A 1 288 ? 3.943 7.774 15.673 1.00 92.81 288 PRO A O 1
ATOM 2207 N N . ASN A 1 289 ? 3.571 9.814 16.509 1.00 91.50 289 ASN A N 1
ATOM 2208 C CA . ASN A 1 289 ? 4.199 9.626 17.813 1.00 91.50 289 ASN A CA 1
ATOM 2209 C C . ASN A 1 289 ? 3.224 9.170 18.917 1.00 91.50 289 ASN A C 1
ATOM 2211 O O . ASN A 1 289 ? 3.625 9.084 20.076 1.00 91.50 289 ASN A O 1
ATOM 2215 N N . ILE A 1 290 ? 1.937 8.968 18.612 1.00 92.38 290 ILE A N 1
ATOM 2216 C CA . ILE A 1 290 ? 0.933 8.549 19.600 1.00 92.38 290 ILE A CA 1
ATOM 2217 C C . ILE A 1 290 ? 0.756 7.031 19.555 1.00 92.38 290 ILE A C 1
ATOM 2219 O O . ILE A 1 290 ? 0.504 6.443 18.506 1.00 92.38 290 ILE A O 1
ATOM 2223 N N . HIS A 1 291 ? 0.865 6.389 20.718 1.00 93.31 291 HIS A N 1
ATOM 2224 C CA . HIS A 1 291 ? 0.855 4.932 20.825 1.00 93.31 291 HIS A CA 1
ATOM 2225 C C . HIS A 1 291 ? -0.583 4.419 20.996 1.00 93.31 291 HIS A C 1
ATOM 2227 O O . HIS A 1 291 ? -1.082 4.333 22.122 1.00 93.31 291 HIS A O 1
ATOM 2233 N N . PHE A 1 292 ? -1.246 4.049 19.899 1.00 92.94 292 PHE A N 1
ATOM 2234 C CA . PHE A 1 292 ? -2.589 3.452 19.958 1.00 92.94 292 PHE A CA 1
ATOM 2235 C C . PHE A 1 292 ? -2.589 1.919 20.007 1.00 92.94 292 PHE A C 1
ATOM 2237 O O . PHE A 1 292 ? -3.527 1.343 20.561 1.00 92.94 292 PHE A O 1
ATOM 2244 N N . LEU A 1 293 ? -1.569 1.269 19.434 1.00 94.56 293 LEU A N 1
ATOM 2245 C CA . LEU A 1 293 ? -1.600 -0.162 19.095 1.00 94.56 293 LEU A CA 1
ATOM 2246 C C . LEU A 1 293 ? -0.847 -1.075 20.070 1.00 94.56 293 LEU A C 1
ATOM 2248 O O . LEU A 1 293 ? -1.166 -2.260 20.125 1.00 94.56 293 LEU A O 1
ATOM 2252 N N . GLY A 1 294 ? 0.136 -0.551 20.810 1.00 91.06 294 GLY A N 1
ATOM 2253 C CA . GLY A 1 294 ? 0.944 -1.347 21.740 1.00 91.06 294 GLY A CA 1
ATOM 2254 C C . GLY A 1 294 ? 0.122 -2.034 22.835 1.00 91.06 294 GLY A C 1
ATOM 2255 O O . GLY A 1 294 ? -1.020 -1.656 23.097 1.00 91.06 294 GLY A O 1
ATOM 2256 N N . ASP A 1 295 ? 0.699 -3.021 23.515 1.00 90.31 295 ASP A N 1
ATOM 2257 C CA . ASP A 1 295 ? -0.025 -3.782 24.538 1.00 90.31 295 ASP A CA 1
ATOM 2258 C C . ASP A 1 295 ? -0.605 -2.874 25.637 1.00 90.31 295 ASP A C 1
ATOM 2260 O O . ASP A 1 295 ? 0.040 -1.955 26.151 1.00 90.31 295 ASP A O 1
ATOM 2264 N N . GLY A 1 296 ? -1.882 -3.097 25.960 1.00 91.12 296 GLY A N 1
ATOM 2265 C CA . GLY A 1 296 ? -2.633 -2.286 26.920 1.00 91.12 296 GLY A CA 1
ATOM 2266 C C . GLY A 1 296 ? -3.003 -0.877 26.435 1.00 91.12 296 GLY A C 1
ATOM 2267 O O . GLY A 1 296 ? -3.628 -0.129 27.186 1.00 91.12 296 GLY A O 1
ATOM 2268 N N . LYS A 1 297 ? -2.654 -0.488 25.199 1.00 94.12 297 LYS A N 1
ATOM 2269 C CA . LYS A 1 297 ? -3.072 0.791 24.600 1.00 94.12 297 LYS A CA 1
ATOM 2270 C C . LYS A 1 297 ? -4.509 0.732 24.086 1.00 94.12 297 LYS A C 1
ATOM 2272 O O . LYS A 1 297 ? -5.108 -0.341 23.982 1.00 94.12 297 LYS A O 1
ATOM 2277 N N . MET A 1 298 ? -5.064 1.905 23.776 1.00 92.94 298 MET A N 1
ATOM 2278 C CA . MET A 1 298 ? -6.491 2.094 23.482 1.00 92.94 298 MET A CA 1
ATOM 2279 C C . MET A 1 298 ? -7.039 1.121 22.435 1.00 92.94 298 MET A C 1
ATOM 2281 O O . MET A 1 298 ? -8.083 0.518 22.668 1.00 92.94 298 MET A O 1
ATOM 2285 N N . LEU A 1 299 ? -6.315 0.905 21.335 1.00 94.62 299 LEU A N 1
ATOM 2286 C CA . LEU A 1 299 ? -6.759 0.081 20.207 1.00 94.62 299 LEU A CA 1
ATOM 2287 C C . LEU A 1 299 ? -6.092 -1.305 20.170 1.00 94.62 299 LEU A C 1
ATOM 2289 O O . LEU A 1 299 ? -6.186 -2.016 19.178 1.00 94.62 299 LEU A O 1
ATOM 2293 N N . SER A 1 300 ? -5.440 -1.733 21.255 1.00 94.56 300 SER A N 1
ATOM 2294 C CA . SER A 1 300 ? -4.753 -3.038 21.323 1.00 94.56 300 SER A CA 1
ATOM 2295 C C . SER A 1 300 ? -5.693 -4.252 21.271 1.00 94.56 300 SER A C 1
ATOM 2297 O O . SER A 1 300 ? -5.276 -5.352 20.914 1.00 94.56 300 SER A O 1
ATOM 2299 N N . THR A 1 301 ? -6.972 -4.075 21.627 1.00 94.44 301 THR A N 1
ATOM 2300 C CA . THR A 1 301 ? -7.963 -5.165 21.671 1.00 94.44 301 THR A CA 1
ATOM 2301 C C . THR A 1 301 ? -8.815 -5.286 20.409 1.00 94.44 301 THR A C 1
ATOM 2303 O O . THR A 1 301 ? -9.518 -6.282 20.268 1.00 94.44 301 THR A O 1
ATOM 2306 N N . VAL A 1 302 ? -8.749 -4.312 19.502 1.00 96.12 302 VAL A N 1
ATOM 2307 C CA . VAL A 1 302 ? -9.413 -4.325 18.185 1.00 96.12 302 VAL A CA 1
ATOM 2308 C C . VAL A 1 302 ? -8.396 -4.806 17.148 1.00 96.12 302 VAL A C 1
ATOM 2310 O O . VAL A 1 302 ? -7.206 -4.624 17.364 1.00 96.12 302 VAL A O 1
ATOM 2313 N N . ARG A 1 303 ? -8.785 -5.429 16.028 1.00 97.81 303 ARG A N 1
ATOM 2314 C CA . ARG A 1 303 ? -7.833 -5.657 14.923 1.00 97.81 303 ARG A CA 1
ATOM 2315 C C . ARG A 1 303 ? -7.479 -4.311 14.298 1.00 97.81 303 ARG A C 1
ATOM 2317 O O . ARG A 1 303 ? -8.286 -3.744 13.568 1.00 97.81 303 ARG A O 1
ATOM 2324 N N . THR A 1 304 ? -6.301 -3.777 14.616 1.00 98.12 304 THR A N 1
ATOM 2325 C CA . THR A 1 304 ? -5.915 -2.423 14.207 1.00 98.12 304 THR A CA 1
ATOM 2326 C C . THR A 1 304 ? -4.567 -2.407 13.508 1.00 98.12 304 THR A C 1
ATOM 2328 O O . THR A 1 304 ? -3.575 -2.914 14.032 1.00 98.12 304 THR A O 1
ATOM 2331 N N . ILE A 1 305 ? -4.551 -1.770 12.339 1.00 98.56 305 ILE A N 1
ATOM 2332 C CA . ILE A 1 305 ? -3.356 -1.429 11.572 1.00 98.56 305 ILE A CA 1
ATOM 2333 C C . ILE A 1 305 ? -3.246 0.090 11.592 1.00 98.56 305 ILE A C 1
ATOM 2335 O O . ILE A 1 305 ? -4.196 0.785 11.257 1.00 98.56 305 ILE A O 1
ATOM 2339 N N . SER A 1 306 ? -2.095 0.610 11.989 1.00 97.38 306 SER A N 1
ATOM 2340 C CA . SER A 1 306 ? -1.775 2.026 11.861 1.00 97.38 306 SER A CA 1
ATOM 2341 C C . SER A 1 306 ? -0.871 2.217 10.660 1.00 97.38 306 SER A C 1
ATOM 2343 O O . SER A 1 306 ? 0.046 1.421 10.452 1.00 97.38 306 SER A O 1
ATOM 2345 N N . TYR A 1 307 ? -1.105 3.263 9.878 1.00 96.62 307 TYR A N 1
ATOM 2346 C CA . TYR A 1 307 ? -0.189 3.672 8.826 1.00 96.62 307 TYR A CA 1
ATOM 2347 C C . TYR A 1 307 ? 0.088 5.169 8.891 1.00 96.62 307 TYR A C 1
ATOM 2349 O O . TYR A 1 307 ? -0.702 5.954 9.413 1.00 96.62 307 TYR A O 1
ATOM 2357 N N . ALA A 1 308 ? 1.239 5.572 8.365 1.00 95.75 308 ALA A N 1
ATOM 2358 C CA . ALA A 1 308 ? 1.614 6.973 8.282 1.00 95.75 308 ALA A CA 1
ATOM 2359 C C . ALA A 1 308 ? 2.327 7.275 6.967 1.00 95.75 308 ALA A C 1
ATOM 2361 O O . ALA A 1 308 ? 3.143 6.494 6.464 1.00 95.75 308 ALA A O 1
ATOM 2362 N N . SER A 1 309 ? 2.071 8.468 6.434 1.00 94.94 309 SER A N 1
ATOM 2363 C CA . SER A 1 309 ? 2.831 9.005 5.314 1.00 94.94 309 SER A CA 1
ATOM 2364 C C . SER A 1 309 ? 4.240 9.395 5.764 1.00 94.94 309 SER A C 1
ATOM 2366 O O . SER A 1 309 ? 4.465 10.410 6.430 1.00 94.94 309 SER A O 1
ATOM 2368 N N . GLY A 1 310 ? 5.225 8.614 5.325 1.00 94.06 310 GLY A N 1
ATOM 2369 C CA . GLY A 1 310 ? 6.643 8.840 5.584 1.00 94.06 310 GLY A CA 1
ATOM 2370 C C . GLY A 1 310 ? 7.184 10.151 5.004 1.00 94.06 310 GLY A C 1
ATOM 2371 O O . GLY A 1 310 ? 8.193 10.670 5.477 1.00 94.06 310 GLY A O 1
ATOM 2372 N N . SER A 1 311 ? 6.470 10.752 4.048 1.00 93.12 311 SER A N 1
ATOM 2373 C CA . SER A 1 311 ? 6.788 12.071 3.474 1.00 93.12 311 SER A CA 1
ATOM 2374 C C . SER A 1 311 ? 6.620 13.263 4.421 1.00 93.12 311 SER A C 1
ATOM 2376 O O . SER A 1 311 ? 7.028 14.372 4.085 1.00 93.12 311 SER A O 1
ATOM 2378 N N . LYS A 1 312 ? 5.994 13.060 5.585 1.00 94.25 312 LYS A N 1
ATOM 2379 C CA . LYS A 1 312 ? 5.692 14.118 6.556 1.00 94.25 312 LYS A CA 1
ATOM 2380 C C . LYS A 1 312 ? 6.720 14.125 7.687 1.00 94.25 312 LYS A C 1
ATOM 2382 O O . LYS A 1 312 ? 7.917 14.270 7.438 1.00 94.25 312 LYS A O 1
ATOM 2387 N N . PHE A 1 313 ? 6.276 13.962 8.933 1.00 95.50 313 PHE A N 1
ATOM 2388 C CA . PHE A 1 313 ? 7.160 13.900 10.093 1.00 95.50 313 PHE A CA 1
ATOM 2389 C C . PHE A 1 313 ? 8.253 12.823 10.002 1.00 95.50 313 PHE A C 1
ATOM 2391 O O . PHE A 1 313 ? 9.379 13.158 10.385 1.00 95.50 313 PHE A O 1
ATOM 2398 N N . PRO A 1 314 ? 8.009 11.600 9.483 1.00 97.00 314 PRO A N 1
ATOM 2399 C CA . PRO A 1 314 ? 9.026 10.545 9.490 1.00 97.00 314 PRO A CA 1
ATOM 2400 C C . PRO A 1 314 ? 10.320 10.932 8.765 1.00 97.00 314 PRO A C 1
ATOM 2402 O O . PRO A 1 314 ? 11.378 10.948 9.389 1.00 97.00 314 PRO A O 1
ATOM 2405 N N . SER A 1 315 ? 10.240 11.356 7.500 1.00 97.12 315 SER A N 1
ATOM 2406 C CA . SER A 1 315 ? 11.404 11.837 6.735 1.00 97.12 315 SER A CA 1
ATOM 2407 C C . SER A 1 315 ? 11.739 13.314 6.964 1.00 97.12 315 SER A C 1
ATOM 2409 O O . SER A 1 315 ? 12.727 13.811 6.427 1.00 97.12 315 SER A O 1
ATOM 2411 N N . GLY A 1 316 ? 10.901 14.060 7.690 1.00 95.75 316 GLY A N 1
ATOM 2412 C CA . GLY A 1 316 ? 11.042 15.513 7.803 1.00 95.75 316 GLY A CA 1
ATOM 2413 C C . GLY A 1 316 ? 10.897 16.238 6.458 1.00 95.75 316 GLY A C 1
ATOM 2414 O O . GLY A 1 316 ? 11.539 17.265 6.254 1.00 95.75 316 GLY A O 1
ATOM 2415 N N . GLY A 1 317 ? 10.103 15.690 5.531 1.00 94.81 317 GLY A N 1
ATOM 2416 C CA . GLY A 1 317 ? 9.888 16.258 4.195 1.00 94.81 317 GLY A CA 1
ATOM 2417 C C . GLY A 1 317 ? 11.006 15.992 3.182 1.00 94.81 317 GLY A C 1
ATOM 2418 O O . GLY A 1 317 ? 11.028 16.635 2.136 1.00 94.81 317 GLY A O 1
ATOM 2419 N N . LYS A 1 318 ? 11.943 15.079 3.473 1.00 95.62 318 LYS A N 1
ATOM 2420 C CA . LYS A 1 318 ? 13.132 14.839 2.631 1.00 95.62 318 LYS A CA 1
ATOM 2421 C C . LYS A 1 318 ? 12.952 13.773 1.553 1.00 95.62 318 LYS A C 1
ATOM 2423 O O . LYS A 1 318 ? 13.690 13.781 0.573 1.00 95.62 318 LYS A O 1
ATOM 2428 N N . CYS A 1 319 ? 12.001 12.860 1.713 1.00 94.62 319 CYS A N 1
ATOM 2429 C CA . CYS A 1 319 ? 11.686 11.854 0.702 1.00 94.62 319 CYS A CA 1
ATOM 2430 C C . CYS A 1 319 ? 10.216 11.454 0.783 1.00 94.62 319 CYS A C 1
ATOM 2432 O O . CYS A 1 319 ? 9.560 11.669 1.800 1.00 94.62 319 CYS A O 1
ATOM 2434 N N . THR A 1 320 ? 9.682 10.835 -0.267 1.00 93.81 320 THR A N 1
ATOM 2435 C CA . THR A 1 320 ? 8.451 10.054 -0.118 1.00 93.81 320 THR A CA 1
ATOM 2436 C C . THR A 1 320 ? 8.760 8.788 0.667 1.00 93.81 320 THR A C 1
ATOM 2438 O O . THR A 1 320 ? 9.877 8.280 0.615 1.00 93.81 320 THR A O 1
ATOM 2441 N N . ALA A 1 321 ? 7.785 8.312 1.424 1.00 95.50 321 ALA A N 1
ATOM 2442 C CA . ALA A 1 321 ? 7.784 7.015 2.086 1.00 95.50 321 ALA A CA 1
ATOM 2443 C C . ALA A 1 321 ? 6.382 6.792 2.665 1.00 95.50 321 ALA A C 1
ATOM 2445 O O . ALA A 1 321 ? 5.568 7.723 2.718 1.00 95.50 321 ALA A O 1
ATOM 2446 N N . GLY A 1 322 ? 6.109 5.580 3.114 1.00 96.50 322 GLY A N 1
ATOM 2447 C CA . GLY A 1 322 ? 4.969 5.203 3.937 1.00 96.50 322 GLY A CA 1
ATOM 2448 C C . GLY A 1 322 ? 5.382 4.055 4.840 1.00 96.50 322 GLY A C 1
ATOM 2449 O O . GLY A 1 322 ? 6.310 3.327 4.509 1.00 96.50 322 GLY A O 1
ATOM 2450 N N . TYR A 1 323 ? 4.734 3.890 5.982 1.00 98.38 323 TYR A N 1
ATOM 2451 C CA . TYR A 1 323 ? 4.889 2.662 6.752 1.00 98.38 323 TYR A CA 1
ATOM 2452 C C . TYR A 1 323 ? 3.574 2.264 7.394 1.00 98.38 323 TYR A C 1
ATOM 2454 O O . TYR A 1 323 ? 2.708 3.118 7.599 1.00 98.38 323 TYR A O 1
ATOM 2462 N N . CYS A 1 324 ? 3.444 0.984 7.728 1.00 98.56 324 CYS A N 1
ATOM 2463 C CA . CYS A 1 324 ? 2.385 0.505 8.596 1.00 98.56 324 CYS A CA 1
ATOM 2464 C C . CYS A 1 324 ? 2.921 -0.391 9.709 1.00 98.56 324 CYS A C 1
ATOM 2466 O O . CYS A 1 324 ? 3.939 -1.070 9.564 1.00 98.56 324 CYS A O 1
ATOM 2468 N N . VAL A 1 325 ? 2.194 -0.394 10.820 1.00 98.19 325 VAL A N 1
ATOM 2469 C CA . VAL A 1 325 ? 2.392 -1.284 11.959 1.00 98.19 325 VAL A CA 1
ATOM 2470 C C . VAL A 1 325 ? 1.057 -1.904 12.343 1.00 98.19 325 VAL A C 1
ATOM 2472 O O . VAL A 1 325 ? 0.013 -1.258 12.286 1.00 98.19 325 VAL A O 1
ATOM 2475 N N . GLY A 1 326 ? 1.092 -3.170 12.735 1.00 97.81 326 GLY A N 1
ATOM 2476 C CA . GLY A 1 326 ? -0.062 -3.891 13.252 1.00 97.81 326 GLY A CA 1
ATOM 2477 C C . GLY A 1 326 ? 0.050 -4.106 14.754 1.00 97.81 326 GLY A C 1
ATOM 2478 O O . GLY A 1 326 ? 1.156 -4.154 15.298 1.00 97.81 326 GLY A O 1
ATOM 2479 N N . ASN A 1 327 ? -1.084 -4.264 15.430 1.00 97.25 327 ASN A N 1
ATOM 2480 C CA . ASN A 1 327 ? -1.073 -4.827 16.776 1.00 97.25 327 ASN A CA 1
ATOM 2481 C C . ASN A 1 327 ? -1.022 -6.363 16.723 1.00 97.25 327 ASN A C 1
ATOM 2483 O O . ASN A 1 327 ? -1.140 -6.981 15.666 1.00 97.25 327 ASN A O 1
ATOM 2487 N N . ASN A 1 328 ? -0.887 -7.008 17.879 1.00 95.31 328 ASN A N 1
ATOM 2488 C CA . ASN A 1 328 ? -0.709 -8.461 17.960 1.00 95.31 328 ASN A CA 1
ATOM 2489 C C . ASN A 1 328 ? -1.870 -9.279 17.349 1.00 95.31 328 ASN A C 1
ATOM 2491 O O . ASN A 1 328 ? -1.690 -10.452 17.028 1.00 95.31 328 ASN A O 1
ATOM 2495 N N . LYS A 1 329 ? -3.053 -8.682 17.141 1.00 96.88 329 LYS A N 1
ATOM 2496 C CA . LYS A 1 329 ? -4.204 -9.345 16.508 1.00 96.88 329 LYS A CA 1
ATOM 2497 C C . LYS A 1 329 ? -4.151 -9.340 14.980 1.00 96.88 329 LYS A C 1
ATOM 2499 O O . LYS A 1 329 ? -4.979 -9.996 14.355 1.00 96.88 329 LYS A O 1
ATOM 2504 N N . THR A 1 330 ? -3.213 -8.613 14.374 1.00 97.88 330 THR A N 1
ATOM 2505 C CA . THR A 1 330 ? -3.136 -8.436 12.919 1.00 97.88 330 THR A CA 1
ATOM 2506 C C . THR A 1 330 ? -1.925 -9.122 12.289 1.00 97.88 330 THR A C 1
ATOM 2508 O O . THR A 1 330 ? -1.612 -8.808 11.151 1.00 97.88 330 THR A O 1
ATOM 2511 N N . SER A 1 331 ? -1.242 -10.050 12.975 1.00 97.31 331 SER A N 1
ATOM 2512 C CA . SER A 1 331 ? -0.027 -10.703 12.440 1.00 97.31 331 SER A CA 1
ATOM 2513 C C . SER A 1 331 ? -0.250 -11.320 11.057 1.00 97.31 331 SER A C 1
ATOM 2515 O O . SER A 1 331 ? 0.458 -10.973 10.122 1.00 97.31 331 SER A O 1
ATOM 2517 N N . ALA A 1 332 ? -1.293 -12.143 10.899 1.00 97.44 332 ALA A N 1
ATOM 2518 C CA . ALA A 1 332 ? -1.613 -12.764 9.611 1.00 97.44 332 ALA A CA 1
ATOM 2519 C C . ALA A 1 332 ? -1.984 -11.733 8.528 1.00 97.44 332 ALA A C 1
ATOM 2521 O O . ALA A 1 332 ? -1.686 -11.935 7.353 1.00 97.44 332 ALA A O 1
ATOM 2522 N N . LEU A 1 333 ? -2.597 -10.609 8.923 1.00 98.50 333 LEU A N 1
ATOM 2523 C CA . LEU A 1 333 ? -2.904 -9.516 7.999 1.00 98.50 333 LEU A CA 1
ATOM 2524 C C . LEU A 1 333 ? -1.620 -8.828 7.533 1.00 98.50 333 LEU A C 1
ATOM 2526 O O . LEU A 1 333 ? -1.479 -8.570 6.347 1.00 98.50 333 LEU A O 1
ATOM 2530 N N . ILE A 1 334 ? -0.670 -8.569 8.437 1.00 98.50 334 ILE A N 1
ATOM 2531 C CA . ILE A 1 334 ? 0.623 -7.965 8.089 1.00 98.50 334 ILE A CA 1
ATOM 2532 C C . ILE A 1 334 ? 1.386 -8.849 7.097 1.00 98.50 334 ILE A C 1
ATOM 2534 O O . ILE A 1 334 ? 1.889 -8.319 6.113 1.00 98.50 334 ILE A O 1
ATOM 2538 N N . ASP A 1 335 ? 1.384 -10.172 7.272 1.00 98.25 335 ASP A N 1
ATOM 2539 C CA . ASP A 1 335 ? 2.034 -11.092 6.326 1.00 98.25 335 ASP A CA 1
ATOM 2540 C C . ASP A 1 335 ? 1.404 -11.019 4.920 1.00 98.25 335 ASP A C 1
ATOM 2542 O O . ASP A 1 335 ? 2.102 -11.032 3.904 1.00 98.25 335 ASP A O 1
ATOM 2546 N N . LYS A 1 336 ? 0.071 -10.891 4.834 1.00 98.44 336 LYS A N 1
ATOM 2547 C CA . LYS A 1 336 ? -0.624 -10.684 3.551 1.00 98.44 336 LYS A CA 1
ATOM 2548 C C . LYS A 1 336 ? -0.304 -9.321 2.945 1.00 98.44 336 LYS A C 1
ATOM 2550 O O . LYS A 1 336 ? -0.121 -9.217 1.737 1.00 98.44 336 LYS A O 1
ATOM 2555 N N . ILE A 1 337 ? -0.214 -8.278 3.760 1.00 98.69 337 ILE A N 1
ATOM 2556 C CA . ILE A 1 337 ? 0.132 -6.932 3.295 1.00 98.69 337 ILE A CA 1
ATOM 2557 C C . ILE A 1 337 ? 1.562 -6.909 2.749 1.00 98.69 337 ILE A C 1
ATOM 2559 O O . ILE A 1 337 ? 1.784 -6.331 1.689 1.00 98.69 337 ILE A O 1
ATOM 2563 N N . ASP A 1 338 ? 2.505 -7.581 3.409 1.00 98.50 338 ASP A N 1
ATOM 2564 C CA . ASP A 1 338 ? 3.896 -7.708 2.959 1.00 98.50 338 ASP A CA 1
ATOM 2565 C C . ASP A 1 338 ? 4.003 -8.434 1.611 1.00 98.50 338 ASP A C 1
ATOM 2567 O O . ASP A 1 338 ? 4.685 -7.979 0.688 1.00 98.50 338 ASP A O 1
ATOM 2571 N N . LEU A 1 339 ? 3.230 -9.515 1.445 1.00 98.06 339 LEU A N 1
ATOM 2572 C CA . LEU A 1 339 ? 3.119 -10.229 0.173 1.00 98.06 339 LEU A CA 1
ATOM 2573 C C . LEU A 1 339 ? 2.688 -9.292 -0.967 1.00 98.06 339 LEU A C 1
ATOM 2575 O O . LEU A 1 339 ? 3.292 -9.307 -2.039 1.00 98.06 339 LEU A O 1
ATOM 2579 N N . HIS A 1 340 ? 1.662 -8.466 -0.745 1.00 97.56 340 HIS A N 1
ATOM 2580 C CA . HIS A 1 340 ? 1.173 -7.535 -1.765 1.00 97.56 340 HIS A CA 1
ATOM 2581 C C . HIS A 1 340 ? 2.085 -6.319 -1.962 1.00 97.56 340 HIS A C 1
ATOM 2583 O O . HIS A 1 340 ? 2.191 -5.823 -3.084 1.00 97.56 340 HIS A O 1
ATOM 2589 N N . LEU A 1 341 ? 2.782 -5.868 -0.916 1.00 96.44 341 LEU A N 1
ATOM 2590 C CA . LEU A 1 341 ? 3.816 -4.840 -1.021 1.00 96.44 341 LEU A CA 1
ATOM 2591 C C . LEU A 1 341 ? 4.959 -5.307 -1.935 1.00 96.44 341 LEU A C 1
ATOM 2593 O O . LEU A 1 341 ? 5.382 -4.554 -2.813 1.00 96.44 341 LEU A O 1
ATOM 2597 N N . THR A 1 342 ? 5.385 -6.562 -1.764 1.00 95.69 342 THR A N 1
ATOM 2598 C CA . THR A 1 342 ? 6.427 -7.215 -2.569 1.00 95.69 342 THR A CA 1
ATOM 2599 C C . THR A 1 342 ? 5.968 -7.454 -4.006 1.00 95.69 342 THR A C 1
ATOM 2601 O O . THR A 1 342 ? 6.679 -7.104 -4.943 1.00 95.69 342 THR A O 1
ATOM 2604 N N . LEU A 1 343 ? 4.761 -8.000 -4.207 1.00 95.50 343 LEU A N 1
ATOM 2605 C CA . LEU A 1 343 ? 4.206 -8.266 -5.542 1.00 95.50 343 LEU A CA 1
ATOM 2606 C C . LEU A 1 343 ? 4.121 -6.996 -6.404 1.00 95.50 343 LEU A C 1
ATOM 2608 O O . LEU A 1 343 ? 4.295 -7.062 -7.618 1.00 95.50 343 LEU A O 1
ATOM 2612 N N . CYS A 1 344 ? 3.845 -5.850 -5.779 1.00 92.44 344 CYS A N 1
ATOM 2613 C CA . CYS A 1 344 ? 3.736 -4.565 -6.468 1.00 92.44 344 CYS A CA 1
ATOM 2614 C C . CYS A 1 344 ? 5.070 -3.810 -6.586 1.00 92.44 344 CYS A C 1
ATOM 2616 O O . CYS A 1 344 ? 5.053 -2.686 -7.082 1.00 92.44 344 CYS A O 1
ATOM 2618 N N . ASP A 1 345 ? 6.180 -4.378 -6.098 1.00 92.94 345 ASP A N 1
ATOM 2619 C CA . ASP A 1 345 ? 7.503 -3.737 -6.042 1.00 92.94 345 ASP A CA 1
ATOM 2620 C C . ASP A 1 345 ? 7.466 -2.333 -5.405 1.00 92.94 345 ASP A C 1
ATOM 2622 O O . ASP A 1 345 ? 8.005 -1.346 -5.903 1.00 92.94 345 ASP A O 1
ATOM 2626 N N . ASN A 1 346 ? 6.721 -2.221 -4.302 1.00 92.44 346 ASN A N 1
ATOM 2627 C CA . ASN A 1 346 ? 6.373 -0.942 -3.682 1.00 92.44 346 ASN A CA 1
ATOM 2628 C C . ASN A 1 346 ? 7.100 -0.700 -2.346 1.00 92.44 346 ASN A C 1
ATOM 2630 O O . ASN A 1 346 ? 6.795 0.272 -1.643 1.00 92.44 346 ASN A O 1
ATOM 2634 N N . GLU A 1 347 ? 8.059 -1.553 -1.981 1.00 95.06 347 GLU A N 1
ATOM 2635 C CA . GLU A 1 347 ? 8.914 -1.354 -0.807 1.00 95.06 347 GLU A CA 1
ATOM 2636 C C . GLU A 1 347 ? 9.702 -0.032 -0.912 1.00 95.06 347 GLU A C 1
ATOM 2638 O O . GLU A 1 347 ? 9.934 0.511 -1.997 1.00 95.06 347 GLU A O 1
ATOM 2643 N N . ALA A 1 348 ? 10.080 0.550 0.228 1.00 95.38 348 ALA A N 1
ATOM 2644 C CA . ALA A 1 348 ? 10.985 1.690 0.235 1.00 95.38 348 ALA A CA 1
ATOM 2645 C C . ALA A 1 348 ? 12.337 1.344 -0.417 1.00 95.38 348 ALA A C 1
ATOM 2647 O O . ALA A 1 348 ? 12.967 0.332 -0.130 1.00 95.38 348 ALA A O 1
ATOM 2648 N N . THR A 1 349 ? 12.813 2.240 -1.275 1.00 93.56 349 THR A N 1
ATOM 2649 C CA . THR A 1 349 ? 14.126 2.137 -1.920 1.00 93.56 349 THR A CA 1
ATOM 2650 C C . THR A 1 349 ? 15.263 2.350 -0.919 1.00 93.56 349 THR A C 1
ATOM 2652 O O . THR A 1 349 ? 15.077 2.937 0.151 1.00 93.56 349 THR A O 1
ATOM 2655 N N . ALA A 1 350 ? 16.485 1.965 -1.297 1.00 94.12 350 ALA A N 1
ATOM 2656 C CA . ALA A 1 350 ? 17.673 2.164 -0.466 1.00 94.12 350 ALA A CA 1
ATOM 2657 C C . ALA A 1 350 ? 17.879 3.623 -0.020 1.00 94.12 350 ALA A C 1
ATOM 2659 O O . ALA A 1 350 ? 18.118 3.870 1.159 1.00 94.12 350 ALA A O 1
ATOM 2660 N N . LEU A 1 351 ? 17.698 4.595 -0.922 1.00 94.00 351 LEU A N 1
ATOM 2661 C CA . LEU A 1 351 ? 17.810 6.019 -0.583 1.00 94.00 351 LEU A CA 1
ATOM 2662 C C . LEU A 1 351 ? 16.728 6.465 0.416 1.00 94.00 351 LEU A C 1
ATOM 2664 O O . LEU A 1 351 ? 16.977 7.291 1.292 1.00 94.00 351 LEU A O 1
ATOM 2668 N N . GLN A 1 352 ? 15.510 5.931 0.299 1.00 95.69 352 GLN A N 1
ATOM 2669 C CA . GLN A 1 352 ? 14.440 6.233 1.251 1.00 95.69 352 GLN A CA 1
ATOM 2670 C C . GLN A 1 352 ? 14.755 5.653 2.629 1.00 95.69 352 GLN A C 1
ATOM 2672 O O . GLN A 1 352 ? 14.562 6.347 3.625 1.00 95.69 352 GLN A O 1
ATOM 2677 N N . TYR A 1 353 ? 15.282 4.428 2.694 1.00 98.06 353 TYR A N 1
ATOM 2678 C CA . TYR A 1 353 ? 15.746 3.839 3.948 1.00 98.06 353 TYR A CA 1
ATOM 2679 C C . TYR A 1 353 ? 16.880 4.644 4.585 1.00 98.06 353 TYR A C 1
ATOM 2681 O O . TYR A 1 353 ? 16.792 4.934 5.774 1.00 98.06 353 TYR A O 1
ATOM 2689 N N . GLU A 1 354 ? 17.879 5.076 3.814 1.00 97.81 354 GLU A N 1
ATOM 2690 C CA . GLU A 1 354 ? 18.970 5.937 4.295 1.00 97.81 354 GLU A CA 1
ATOM 2691 C C . GLU A 1 354 ? 18.426 7.236 4.922 1.00 97.81 354 GLU A C 1
ATOM 2693 O O . GLU A 1 354 ? 18.748 7.595 6.060 1.00 97.81 354 GLU A O 1
ATOM 2698 N N . ILE A 1 355 ? 17.532 7.930 4.209 1.00 97.75 355 ILE A N 1
ATOM 2699 C CA . ILE A 1 355 ? 16.928 9.179 4.689 1.00 97.75 355 ILE A CA 1
ATOM 2700 C C . ILE A 1 355 ? 16.082 8.927 5.939 1.00 97.75 355 ILE A C 1
ATOM 2702 O O . ILE A 1 355 ? 16.179 9.682 6.907 1.00 97.75 355 ILE A O 1
ATOM 2706 N N . LEU A 1 356 ? 15.256 7.881 5.954 1.00 98.56 356 LEU A N 1
ATOM 2707 C CA . LEU A 1 356 ? 14.439 7.536 7.116 1.00 98.56 356 LEU A CA 1
ATOM 2708 C C . LEU A 1 356 ? 15.310 7.177 8.326 1.00 98.56 356 LEU A C 1
ATOM 2710 O O . LEU A 1 356 ? 15.031 7.669 9.420 1.00 98.56 356 LEU A O 1
ATOM 2714 N N . ALA A 1 357 ? 16.385 6.407 8.137 1.00 98.56 357 ALA A N 1
ATOM 2715 C CA . ALA A 1 357 ? 17.325 6.039 9.195 1.00 98.56 357 ALA A CA 1
ATOM 2716 C C . ALA A 1 357 ? 17.951 7.285 9.840 1.00 98.56 357 ALA A C 1
ATOM 2718 O O . ALA A 1 357 ? 18.098 7.353 11.060 1.00 98.56 357 ALA A O 1
ATOM 2719 N N . ALA A 1 358 ? 18.245 8.314 9.040 1.00 98.44 358 ALA A N 1
ATOM 2720 C CA . ALA A 1 358 ? 18.771 9.583 9.531 1.00 98.44 358 ALA A CA 1
ATOM 2721 C C . ALA A 1 358 ? 17.722 10.472 10.230 1.00 98.44 358 ALA A C 1
ATOM 2723 O O . ALA A 1 358 ? 18.088 11.358 11.006 1.00 98.44 358 ALA A O 1
ATOM 2724 N N . GLN A 1 359 ? 16.428 10.325 9.925 1.00 98.38 359 GLN A N 1
ATOM 2725 C CA . GLN A 1 359 ? 15.385 11.267 10.363 1.00 98.38 359 GLN A CA 1
ATOM 2726 C C . GLN A 1 359 ? 14.492 10.736 11.486 1.00 98.38 359 GLN A C 1
ATOM 2728 O O . GLN A 1 359 ? 14.118 11.521 12.367 1.00 98.38 359 GLN A O 1
ATOM 2733 N N . LEU A 1 360 ? 14.172 9.442 11.495 1.00 98.25 360 LEU A N 1
ATOM 2734 C CA . LEU A 1 360 ? 13.292 8.821 12.488 1.00 98.25 360 LEU A CA 1
ATOM 2735 C C . LEU A 1 360 ? 13.776 8.985 13.941 1.00 98.25 360 LEU A C 1
ATOM 2737 O O . LEU A 1 360 ? 12.943 9.368 14.764 1.00 98.25 360 LEU A O 1
ATOM 2741 N N . PRO A 1 361 ? 15.078 8.842 14.278 1.00 97.62 361 PRO A N 1
ATOM 2742 C CA . PRO A 1 361 ? 15.537 8.954 15.669 1.00 97.62 361 PRO A CA 1
ATOM 2743 C C . PRO A 1 361 ? 15.223 10.302 16.336 1.00 97.62 361 PRO A C 1
ATOM 2745 O O . PRO A 1 361 ? 15.067 10.389 17.549 1.00 97.62 361 PRO A O 1
ATOM 2748 N N . SER A 1 362 ? 15.104 11.376 15.547 1.00 96.75 362 SER A N 1
ATOM 2749 C CA . SER A 1 362 ? 14.770 12.720 16.044 1.00 96.75 362 SER A CA 1
ATOM 2750 C C . SER A 1 362 ? 13.285 13.077 15.914 1.00 96.75 362 SER A C 1
ATOM 2752 O O . SER A 1 362 ? 12.886 14.175 16.303 1.00 96.75 362 SER A O 1
ATOM 2754 N N . MET A 1 363 ? 12.454 12.192 15.349 1.00 97.00 363 MET A N 1
ATOM 2755 C CA . MET A 1 363 ? 11.086 12.520 14.938 1.00 97.00 363 MET A CA 1
ATOM 2756 C C . MET A 1 363 ? 10.223 13.029 16.088 1.00 97.00 363 MET A C 1
ATOM 2758 O O . MET A 1 363 ? 9.618 14.092 15.963 1.00 97.00 363 MET A O 1
ATOM 2762 N N . ASN A 1 364 ? 10.206 12.322 17.217 1.00 96.25 364 ASN A N 1
ATOM 2763 C CA . ASN A 1 364 ? 9.372 12.696 18.360 1.00 96.25 364 ASN A CA 1
ATOM 2764 C C . ASN A 1 364 ? 9.770 14.060 18.943 1.00 96.25 364 ASN A C 1
ATOM 2766 O O . ASN A 1 364 ? 8.902 14.852 19.313 1.00 96.25 364 ASN A O 1
ATOM 2770 N N . GLN A 1 365 ? 11.069 14.371 18.960 1.00 97.06 365 GLN A N 1
ATOM 2771 C CA . GLN A 1 365 ? 11.559 15.680 19.387 1.00 97.06 365 GLN A CA 1
ATOM 2772 C C . GLN A 1 365 ? 11.149 16.776 18.391 1.00 97.06 365 GLN A C 1
ATOM 2774 O O . GLN A 1 365 ? 10.591 17.790 18.802 1.00 97.06 365 GLN A O 1
ATOM 2779 N N . ARG A 1 366 ? 11.308 16.537 17.080 1.00 97.06 366 ARG A N 1
ATOM 2780 C CA . ARG A 1 366 ? 10.859 17.471 16.031 1.00 97.06 366 ARG A CA 1
ATOM 2781 C C . ARG A 1 366 ? 9.355 17.751 16.104 1.00 97.06 366 ARG A C 1
ATOM 2783 O O . ARG A 1 366 ? 8.950 18.895 15.925 1.00 97.06 366 ARG A O 1
ATOM 2790 N N . ILE A 1 367 ? 8.534 16.737 16.386 1.00 95.75 367 ILE A N 1
ATOM 2791 C CA . ILE A 1 367 ? 7.082 16.892 16.575 1.00 95.75 367 ILE A CA 1
ATOM 2792 C C . ILE A 1 367 ? 6.791 17.779 17.789 1.00 95.75 367 ILE A C 1
ATOM 2794 O O . ILE A 1 367 ? 6.026 18.737 17.686 1.00 95.75 367 ILE A O 1
ATOM 2798 N N . LYS A 1 368 ? 7.430 17.503 18.931 1.00 95.94 368 LYS A N 1
ATOM 2799 C CA . LYS A 1 368 ? 7.262 18.293 20.157 1.00 95.94 368 LYS A CA 1
ATOM 2800 C C . LYS A 1 368 ? 7.617 19.767 19.943 1.00 95.94 368 LYS A C 1
ATOM 2802 O O . LYS A 1 368 ? 6.866 20.645 20.369 1.00 95.94 368 LYS A O 1
ATOM 2807 N N . ASP A 1 369 ? 8.731 20.032 19.268 1.00 97.12 369 ASP A N 1
ATOM 2808 C CA . ASP A 1 369 ? 9.175 21.394 18.965 1.00 97.12 369 ASP A CA 1
ATOM 2809 C C . ASP A 1 369 ? 8.213 22.090 17.992 1.00 97.12 369 ASP A C 1
ATOM 2811 O O . ASP A 1 369 ? 7.851 23.249 18.201 1.00 97.12 369 ASP A O 1
ATOM 2815 N N . ALA A 1 370 ? 7.711 21.370 16.982 1.00 95.12 370 ALA A N 1
ATOM 2816 C CA . ALA A 1 370 ? 6.702 21.891 16.065 1.00 95.12 370 ALA A CA 1
ATOM 2817 C C . ALA A 1 370 ? 5.396 22.263 16.788 1.00 95.12 370 ALA A C 1
ATOM 2819 O O . ALA A 1 370 ? 4.836 23.327 16.520 1.00 95.12 370 ALA A O 1
ATOM 2820 N N . TYR A 1 371 ? 4.925 21.445 17.735 1.00 93.19 371 TYR A N 1
ATOM 2821 C CA . TYR A 1 371 ? 3.729 21.753 18.530 1.00 93.19 371 TYR A CA 1
ATOM 2822 C C . TYR A 1 371 ? 3.910 23.000 19.391 1.00 93.19 371 TYR A C 1
ATOM 2824 O O . TYR A 1 371 ? 3.007 23.836 19.446 1.00 93.19 371 TYR A O 1
ATOM 2832 N N . LYS A 1 372 ? 5.082 23.166 20.017 1.00 96.81 372 LYS A N 1
ATOM 2833 C CA . LYS A 1 372 ? 5.404 24.370 20.788 1.00 96.81 372 LYS A CA 1
ATOM 2834 C C . LYS A 1 372 ? 5.359 25.618 19.903 1.00 96.81 372 LYS A C 1
ATOM 2836 O O . LYS A 1 372 ? 4.621 26.549 20.213 1.00 96.81 372 LYS A O 1
ATOM 2841 N N . ASN A 1 373 ? 6.071 25.597 18.776 1.00 96.81 373 ASN A N 1
ATOM 2842 C CA . ASN A 1 373 ? 6.112 26.723 17.841 1.00 96.81 373 ASN A CA 1
ATOM 2843 C C . ASN A 1 373 ? 4.719 27.048 17.278 1.00 96.81 373 ASN A C 1
ATOM 2845 O O . ASN A 1 373 ? 4.340 28.211 17.179 1.00 96.81 373 ASN A O 1
ATOM 2849 N N . THR A 1 374 ? 3.927 26.020 16.953 1.00 94.88 374 THR A N 1
ATOM 2850 C CA . THR A 1 374 ? 2.554 26.197 16.457 1.00 94.88 374 THR A CA 1
ATOM 2851 C C . THR A 1 374 ? 1.668 26.834 17.521 1.00 94.88 374 THR A C 1
ATOM 2853 O O . THR A 1 374 ? 0.895 27.737 17.211 1.00 94.88 3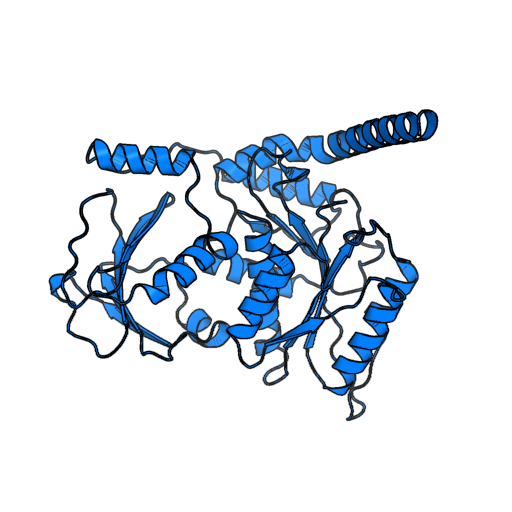74 THR A O 1
ATOM 2856 N N . ARG A 1 375 ? 1.792 26.415 18.787 1.00 95.31 375 ARG A N 1
ATOM 2857 C CA . ARG A 1 375 ? 1.022 27.011 19.881 1.00 95.31 375 ARG A CA 1
ATOM 2858 C C . ARG A 1 375 ? 1.393 28.474 20.100 1.00 95.31 375 ARG A C 1
ATOM 2860 O O . ARG A 1 375 ? 0.489 29.286 20.247 1.00 95.31 375 ARG A O 1
ATOM 2867 N N . GLU A 1 376 ? 2.682 28.803 20.099 1.00 96.81 376 GLU A N 1
ATOM 2868 C CA . GLU A 1 376 ? 3.157 30.190 20.208 1.00 96.81 376 GLU A CA 1
ATOM 2869 C C . GLU A 1 376 ? 2.612 31.058 19.065 1.00 96.81 376 GLU A C 1
ATOM 2871 O O . GLU A 1 376 ? 2.092 32.144 19.313 1.00 96.81 376 GLU A O 1
ATOM 2876 N N . PHE A 1 377 ? 2.640 30.550 17.828 1.00 96.75 377 PHE A N 1
ATOM 2877 C CA . PHE A 1 377 ? 2.096 31.253 16.667 1.00 96.75 377 PHE A CA 1
ATOM 2878 C C . PHE A 1 377 ? 0.576 31.462 16.752 1.00 96.75 377 PHE A C 1
ATOM 2880 O O . PHE A 1 377 ? 0.098 32.562 16.494 1.00 96.75 377 PHE A O 1
ATOM 2887 N N . VAL A 1 378 ? -0.190 30.440 17.149 1.00 95.69 378 VAL A N 1
ATOM 2888 C CA . VAL A 1 378 ? -1.650 30.559 17.315 1.00 95.69 378 VAL A CA 1
ATOM 2889 C C . VAL A 1 378 ? -2.000 31.555 18.419 1.00 95.69 378 VAL A C 1
ATOM 2891 O O . VAL A 1 378 ? -2.886 32.377 18.210 1.00 95.69 378 VAL A O 1
ATOM 2894 N N . THR A 1 379 ? -1.294 31.530 19.556 1.00 96.44 379 THR A N 1
ATOM 2895 C CA . THR A 1 379 ? -1.481 32.524 20.627 1.00 96.44 379 THR A CA 1
ATOM 2896 C C . THR A 1 379 ? -1.221 33.934 20.105 1.00 96.44 379 THR A C 1
ATOM 2898 O O . THR A 1 379 ? -2.051 34.812 20.302 1.00 96.44 379 THR A O 1
ATOM 2901 N N . PHE A 1 380 ? -0.121 34.143 19.374 1.00 96.81 380 PHE A N 1
ATOM 2902 C CA . PHE A 1 380 ? 0.179 35.439 18.768 1.00 96.81 380 PHE A CA 1
ATOM 2903 C C . PHE A 1 380 ? -0.944 35.910 17.833 1.00 96.81 380 PHE A C 1
ATOM 2905 O O . PHE A 1 380 ? -1.383 37.050 17.937 1.00 96.81 380 PHE A O 1
ATOM 2912 N N . VAL A 1 381 ? -1.450 35.034 16.955 1.00 96.69 381 VAL A N 1
ATOM 2913 C CA . VAL A 1 381 ? -2.569 35.361 16.053 1.00 96.69 381 VAL A CA 1
ATOM 2914 C C . VAL A 1 381 ? -3.832 35.726 16.838 1.00 96.69 381 VAL A C 1
ATOM 2916 O O . VAL A 1 381 ? -4.507 36.676 16.465 1.00 96.69 381 VAL A O 1
ATOM 2919 N N . GLN A 1 382 ? -4.139 35.019 17.928 1.00 95.75 382 GLN A N 1
ATOM 2920 C CA . GLN A 1 382 ? -5.291 35.312 18.792 1.00 95.75 382 GLN A CA 1
ATOM 2921 C C . GLN A 1 382 ? -5.169 36.638 19.550 1.00 95.75 382 GLN A C 1
ATOM 2923 O O . GLN A 1 382 ? -6.185 37.219 19.908 1.00 95.75 382 GLN A O 1
ATOM 2928 N N . GLU A 1 383 ? -3.952 37.103 19.826 1.00 95.31 383 GLU A N 1
ATOM 2929 C CA . GLU A 1 383 ? -3.720 38.392 20.485 1.00 95.31 383 GLU A CA 1
ATOM 2930 C C . GLU A 1 383 ? -3.882 39.585 19.528 1.00 95.31 383 GLU A C 1
ATOM 2932 O O . GLU A 1 383 ? -4.173 40.691 19.984 1.00 95.31 383 GLU A O 1
ATOM 2937 N N . ILE A 1 384 ? -3.678 39.380 18.220 1.00 93.31 384 ILE A N 1
ATOM 2938 C CA . ILE A 1 384 ? -3.749 40.444 17.201 1.00 93.31 384 ILE A CA 1
ATOM 2939 C C . ILE A 1 384 ? -5.024 40.424 16.343 1.00 93.31 384 ILE A C 1
ATOM 2941 O O . ILE A 1 384 ? -5.256 41.390 15.612 1.00 93.31 384 ILE A O 1
ATOM 2945 N N . ALA A 1 385 ? -5.792 39.331 16.374 1.00 78.50 385 ALA A N 1
ATOM 2946 C CA . ALA A 1 385 ? -7.096 39.187 15.720 1.00 78.50 385 ALA A CA 1
ATOM 2947 C C . ALA A 1 385 ? -8.216 39.672 16.644 1.00 78.50 385 ALA A C 1
ATOM 2949 O O . ALA A 1 385 ? -9.148 40.328 16.122 1.00 78.50 385 ALA A O 1
#

Foldseek 3Di:
DPPFEEEEEEEDDDPPLADPVCCCPQLVDHYDYHYDHDLVRQDADRTAYEYEYEDQFDEDDDHDPRHQWYWYQNPQLGIDIDGDPPDDCVCVVVVVVCCVFVNDDGDPVSVVQNVCRHVVVDGRDDDDFPLVVLQVLLQVLLCVLQVADAGKFKFQAARLLLLLLVSLVSVVCCVVPNPAAAEEEEAPQPDPSNVVSQCVSQVSDVRYDYHHQHPDDPDHNLVSLLVVVQVCLQRLHAAEYEAEAVHPPVNDHGPLQSNLCSQPDFYHYPVRDTRHRYEYEYECQVPSNDHQCHPPHSCVVGFYKYKYFCCPLQLPNPGTMMMIDTHPVCNSSVVSSVSSSSSSVGGHDSVSSVSSSVRSVCRVVVSVVVVVVVVVVVVVVVVVD

Sequence (385 aa):
MEDRDTQINYTGELPAILNSELLKEIYGYHFQLQKVNAPSDVASFNGSTIFIAEHDEINTVDLNSNIDFSISLHGDLGSILVINSSLDKTFISDIQHVRRRETIAMTPSNSLVALKSLVDQKPIVLEKNNLSADKTSVLNSIKEITGTELTPLVASSGLSIQYAIMMGLIHDAQVNHPGKAIKFIVPPNCYGGTNDQARRVAACLNNVEVVDLPVDGDNDMVQSVDIVLNQIAAQDAVPYIIAEIPTNPRVEVPDLVALKEALSQERKTPDGTIAIDPVFILDQTFCPNIHFLGDGKMLSTVRTISYASGSKFPSGGKCTAGYCVGNNKTSALIDKIDLHLTLCDNEATALQYEILAAQLPSMNQRIKDAYKNTREFVTFVQEIA

Secondary structure (DSSP, 8-state):
-----EEEEESS---TT--HHHHHHTS---EEEEE-SSGGG----SSEEEEEEE-SS-------TT-SEEEEEBTBT-EEEEE-TTS-THHHHHHHHHHHHTS-PPPHHHHHHHHHHHHHT----PPP--HHHHHHHHHHHHHHHHT--SPPEEESSHHHHHHHHHHHHHHHHHHHSTT--EEEEE-TTS-HHHHHHHHHHHHH-TTEEEEE---STT--HHHHHHHHHHHHHTTTPEEEEEEESSPTTT-PPP-HHHHHHHHH---B-TTSSBPPPPEEEEE-TT-TTS-SSSTTSTTTTSEEEEEEETTTTTTTTSS--EEEEE-GGGHHHHHHHHHHHHHTT-BPPHHHHHHHHHHGGGHHHHHHHHHHHHHHHHHHHHHH-

InterPro domains:
  IPR015421 Pyridoxal phosphate-dependent transferase, major domain [G3DSA:3.40.640.10] (130-378)
  IPR015424 Pyridoxal phosphate-dependent transferase [SSF53383] (141-384)